Protein AF-Q2LPQ8-F1 (afdb_monomer)

Solvent-accessible surface area (backbone atoms only — not comparable to full-atom values): 25093 Å² total; per-residue (Å²): 142,82,86,85,81,84,82,82,84,78,82,77,80,78,80,70,80,77,81,79,74,83,48,46,54,44,97,86,50,49,35,49,10,13,68,17,49,11,16,47,58,51,77,59,78,83,48,71,56,47,61,35,62,20,65,51,55,48,52,57,55,89,37,8,59,47,44,54,40,63,40,76,60,23,21,35,37,39,29,45,38,20,22,62,32,55,36,91,51,67,47,59,32,60,44,40,18,28,25,40,41,28,28,49,17,16,57,59,16,46,34,39,20,60,34,30,39,31,40,45,31,32,21,36,32,41,32,22,34,32,30,51,16,43,72,67,49,80,34,34,15,33,33,39,41,49,93,84,89,56,74,27,32,25,28,33,45,32,23,25,27,28,18,27,2,19,33,24,7,42,30,34,38,40,38,33,34,24,26,17,42,31,24,21,29,28,28,36,4,16,20,66,41,54,20,89,89,38,68,34,16,17,15,23,37,41,32,7,61,60,59,79,97,35,85,82,56,60,12,11,26,38,38,24,38,32,32,26,36,33,33,22,14,35,28,31,39,44,24,44,37,47,37,27,39,36,34,42,34,24,28,30,32,29,23,29,40,68,31,28,32,31,33,56,37,70,53,79,34,87,65,18,41,35,40,43,32,14,24,24,40,44,65,26,70,39,12,83,75,52,47,42,47,33,41,59,49,72,75,34,86,96,53,81,23,45,40,33,21,65,43,62,46,33,24,92,68,11,76,50,85,93,46,65,59,66,48,25,34,36,79,92,40,52,86,36,58,45,96,59,80,72,95,66,69,69,65,94,81,55,54,17,71,53,25,44,52,49,32,66,34,91,60,27,30,13,31,13,42,27,48,45,55,72,27,48,80,45,77,37,61,48,73,66,60,50,49,51,44,51,17,61,73,71,49,47,40,96,40,84,45,30,67,35,45,48,58,65,72,80,68,41,84,77,90,44,47,32,61,67,44,69,61,43,78,49,59,43,82,53,26,35,65,30,30,53,75,70,74,47,60,48,78,43,52,66,55,34,42,33,46,88,81,72,77,62,49,31,43,37,53,31,48,77,68,45,52,74,92,70,91,75,88,75,78,76,81,74,90,63,93,76,74,89,63,98,57,82,80,79,81,79,90,75,81,79,78,77,134

Sequence (499 aa):
MKKIVKWMLMICLVLLPMESFAVVAFPGAEGYGANTIGGRGSSAGPYSFSVYEVTNLNDSGAGSLRAAVQASGPRFVIFKTGGTITLSSTLNVSNPYITIAGQTAPGGGITIKGADFNIATHDVVVRYLTFRRGPGGENHAVSVSKHNSNDVYNIVVDHCSISWGTDECLGQQYRVYNMTASWNMIYEGLNCSTHSKGCHSKGGMFAGRYMNNDATAGGAYNITLHHNLLAHNGDRNPLFDLAGAGQSVNNVTYNAKSRTHSIYDRGEYTRAAYNIIKNYSKAGPHSATKPYTVQVWKYTPNSISFGMYVEGNIDSYRTSDSLAQNLCVESGSRGYLAGSRYSQPSIKETSAAQAYADVIADGGAGNSRMLNADGTWTNRRDAHDARVINDVKNGKASYGDGLINDPSNVGGWLSISAGTGYKDSDRDGMPDAWETAKGLNPNNAADARLDSNGNGYSNLEEFLNGSGSAASSTTYSTTSSQTTSSVPPSSPSGLKVSP

Mean predicted aligned error: 8.09 Å

InterPro domains:
  IPR011050 Pectin lyase fold/virulence factor [SSF51126] (23-367)
  IPR012334 Pectin lyase fold [G3DSA:2.160.20.10] (18-364)
  IPR052063 Polysaccharide Lyase 1 [PTHR42970] (21-467)

Organism: Syntrophus aciditrophicus (strain SB) (NCBI:txid56780)

pLDDT: mean 87.18, std 19.9, range [24.56, 98.94]

Foldseek 3Di:
DDDDDDDDDDDDPPPDPDPLDQQFCAVQQFFLLRSQQALQQDRFDLGDGEEQEQEDQEQDDHSHPLVQLPDEDRYEYAYQWEFEREHPEERENQHANHADQQLQFFFLTYEYEQAEHEYAAESYHYELYEFAHWADEQHESYEYDDPDQDEYESEEAFQAEFEHHQAESYEYEAHYASYEYEQAEFEQHAAQARYPVGGHFARYEHAHDDPDPDVPSQTYERYEYALYEYELGADPLPEDHTLAEYEYALYEYEAYQAAHYEYEDALRHQHHEYEYEQAEYYHALRNPVFHANYEYDYPDPPHQRAAYEFYQYDGPQRPDNVDDRCSSYDPVRCVRYDPDHDDTIDHPDDHSVVSLDQSLDQVTGHSQWHADLQLDIDGSDDPVSVQRSVCRVVRYAPADRRHHNTCVSVPHDDGTGTHGRADQPCSLQHHCNNCVVQVHHSNDSSQQSDPPQPSRHGPNSCSSNSHRDDDDCPPPPPPDPDDPDPDRDDDDPDDPDDD

Radius of gyration: 24.02 Å; Cα contacts (8 Å, |Δi|>4): 1423; chains: 1; bounding box: 65×49×97 Å

Nearest PDB structures (foldseek):
  9buj-assembly1_A  TM=7.824E-01  e=8.006E-23  Pseudoalteromonas fuliginea
  1pxz-assembly2_B  TM=7.220E-01  e=1.347E-08  Juniperus ashei
  1idk-assembly1_A  TM=5.702E-01  e=4.213E-06  Aspergillus niger
  1idj-assembly2_B  TM=6.012E-01  e=4.500E-05  Aspergillus niger
  3zsc-assembly1_A  TM=4.744E-01  e=1.881E-06  Thermotoga maritima

Secondary structure (DSSP, 8-state):
--------------------PPPPSSTT--STTTT--GGG-SSSSSP--EEEEE----SSSTTSHHHHHH--SSEEEEES--EEEE-SS-EEE-SSSEEEEGGG--TT-EEEESS-EEE-SSSEEEES-EEE--SSSS--SEEE--SSS--EEEEEEES-EEE--SSEEEEE-SSEEEEEEES-EEE---SSSS-TTS---EEEEEEE---TT-TTS--SEEEEEES-EEES-SB-TTEEEESS-EEEES-EEES-SS-SEEEEE-S--SSEEEEEES-EEE--TT-TT---SEEEEESSTT---EEEEEES-BSSSS-STTS-GGGGB-GGGGGGB-SS-----------HHHHHHHHTSTTSSSS-EEE-TTS-EEE---HHHHHHHHHHHHT--SSTTS--SSGGGGT-S-------PPP-SS-SSS-HHHHHHHT--TT-TTGGG--TTSSS--HHHHHHHT---S----------------SPPPPPTT-----

Structure (mmCIF, N/CA/C/O backbone):
data_AF-Q2LPQ8-F1
#
_entry.id   AF-Q2LPQ8-F1
#
loop_
_atom_site.group_PDB
_atom_site.id
_atom_site.type_symbol
_atom_site.label_atom_id
_atom_site.label_alt_id
_atom_site.label_comp_id
_atom_site.label_asym_id
_atom_site.label_entity_id
_atom_site.label_seq_id
_atom_site.pdbx_PDB_ins_code
_atom_site.Cartn_x
_atom_site.Cartn_y
_atom_site.Cartn_z
_atom_site.occupancy
_atom_site.B_iso_or_equiv
_atom_site.auth_seq_id
_atom_site.auth_comp_id
_atom_site.auth_asym_id
_atom_site.auth_atom_id
_atom_site.pdbx_PDB_model_num
ATOM 1 N N . MET A 1 1 ? 42.672 -23.648 70.735 1.00 41.72 1 MET A N 1
ATOM 2 C CA . MET A 1 1 ? 42.575 -22.577 69.717 1.00 41.72 1 MET A CA 1
ATOM 3 C C . MET A 1 1 ? 42.332 -23.192 68.340 1.00 41.72 1 MET A C 1
ATOM 5 O O . MET A 1 1 ? 43.280 -23.658 67.729 1.00 41.72 1 MET A O 1
ATOM 9 N N . LYS A 1 2 ? 41.087 -23.234 67.853 1.00 36.78 2 LYS A N 1
ATOM 10 C CA . LYS A 1 2 ? 40.774 -23.463 66.431 1.00 36.78 2 LYS A CA 1
ATOM 11 C C . LYS A 1 2 ? 39.622 -22.525 66.066 1.00 36.78 2 LYS A C 1
ATOM 13 O O . LYS A 1 2 ? 38.524 -22.671 66.590 1.00 36.78 2 LYS A O 1
ATOM 18 N N . LYS A 1 3 ? 39.929 -21.491 65.276 1.00 40.47 3 LYS A N 1
ATOM 19 C CA . LYS A 1 3 ? 38.979 -20.474 64.808 1.00 40.47 3 LYS A CA 1
ATOM 20 C C . LYS A 1 3 ? 38.171 -21.054 63.644 1.00 40.47 3 LYS A C 1
ATOM 22 O O . LYS A 1 3 ? 38.757 -21.531 62.679 1.00 40.47 3 LYS A O 1
ATOM 27 N N . ILE A 1 4 ? 36.846 -20.996 63.744 1.00 41.56 4 ILE A N 1
ATOM 28 C CA . ILE A 1 4 ? 35.914 -21.263 62.644 1.00 41.56 4 ILE A CA 1
ATOM 29 C C . ILE A 1 4 ? 35.765 -19.954 61.861 1.00 41.56 4 ILE A C 1
ATOM 31 O O . ILE A 1 4 ? 35.311 -18.956 62.416 1.00 41.56 4 ILE A O 1
ATOM 35 N N . VAL A 1 5 ? 36.165 -19.948 60.590 1.00 43.12 5 VAL A N 1
ATOM 36 C CA . VAL A 1 5 ? 35.921 -18.837 59.659 1.00 43.12 5 VAL A CA 1
ATOM 37 C C . VAL A 1 5 ? 34.658 -19.173 58.866 1.00 43.12 5 VAL A C 1
ATOM 39 O O . VAL A 1 5 ? 34.666 -20.087 58.045 1.00 43.12 5 VAL A O 1
ATOM 42 N N . LYS A 1 6 ? 33.561 -18.456 59.137 1.00 42.47 6 LYS A N 1
ATOM 43 C CA . LYS A 1 6 ? 32.352 -18.459 58.299 1.00 42.47 6 LYS A CA 1
ATOM 44 C C . LYS A 1 6 ? 32.646 -17.659 57.029 1.00 42.47 6 LYS A C 1
ATOM 46 O O . LYS A 1 6 ? 32.884 -16.458 57.110 1.00 42.47 6 LYS A O 1
ATOM 51 N N . TRP A 1 7 ? 32.608 -18.316 55.876 1.00 41.59 7 TRP A N 1
ATOM 52 C CA . TRP A 1 7 ? 32.589 -17.644 54.580 1.00 41.59 7 TRP A CA 1
ATOM 53 C C . TRP A 1 7 ? 31.154 -17.216 54.266 1.00 41.59 7 TRP A C 1
ATOM 55 O O . TRP A 1 7 ? 30.262 -18.051 54.134 1.00 41.59 7 TRP A O 1
ATOM 65 N N . MET A 1 8 ? 30.933 -15.905 54.198 1.00 41.38 8 MET A N 1
ATOM 66 C CA . MET A 1 8 ? 29.693 -15.298 53.719 1.00 41.38 8 MET A CA 1
ATOM 67 C C . MET A 1 8 ? 29.814 -15.186 52.196 1.00 41.38 8 MET A C 1
ATOM 69 O O . MET A 1 8 ? 30.624 -14.406 51.698 1.00 41.38 8 MET A O 1
ATOM 73 N N . LEU A 1 9 ? 29.073 -16.014 51.456 1.00 42.06 9 LEU A N 1
ATOM 74 C CA . LEU A 1 9 ? 29.021 -15.939 49.997 1.00 42.06 9 LEU A CA 1
ATOM 75 C C . LEU A 1 9 ? 28.140 -14.740 49.613 1.00 42.06 9 LEU A C 1
ATOM 77 O O . LEU A 1 9 ? 26.922 -14.774 49.780 1.00 42.06 9 LEU A O 1
ATOM 81 N N . MET A 1 10 ? 28.762 -13.659 49.152 1.00 43.97 10 MET A N 1
ATOM 82 C CA . MET A 1 10 ? 28.074 -12.490 48.611 1.00 43.97 10 MET A CA 1
ATOM 83 C C . MET A 1 10 ? 27.705 -12.807 47.155 1.00 43.97 10 MET A C 1
ATOM 85 O O . MET A 1 10 ? 28.570 -12.842 46.283 1.00 43.97 10 MET A O 1
ATOM 89 N N . ILE A 1 11 ? 26.433 -13.119 46.897 1.00 47.16 11 ILE A N 1
ATOM 90 C CA . ILE A 1 11 ? 25.913 -13.305 45.536 1.00 47.16 11 ILE A CA 1
ATOM 91 C C . ILE A 1 11 ? 25.761 -11.910 44.918 1.00 47.16 11 ILE A C 1
ATOM 93 O O . ILE A 1 11 ? 24.787 -11.208 45.181 1.00 47.16 11 ILE A O 1
ATOM 97 N N . CYS A 1 12 ? 26.744 -11.486 44.122 1.00 42.97 12 CYS A N 1
ATOM 98 C CA . CYS A 1 12 ? 26.575 -10.363 43.204 1.00 42.97 12 CYS A CA 1
ATOM 99 C C . CYS A 1 12 ? 25.629 -10.803 42.083 1.00 42.97 12 CYS A C 1
ATOM 101 O O . CYS A 1 12 ? 26.016 -11.584 41.213 1.00 42.97 12 CYS A O 1
ATOM 103 N N . LEU A 1 13 ? 24.390 -10.310 42.108 1.00 44.97 13 LEU A N 1
ATOM 104 C CA . LEU A 1 13 ? 23.473 -10.409 40.977 1.00 44.97 13 LEU A CA 1
ATOM 105 C C . LEU A 1 13 ? 24.054 -9.559 39.835 1.00 44.97 13 LEU A C 1
ATOM 107 O O . LEU A 1 13 ? 23.999 -8.330 39.872 1.00 44.97 13 LEU A O 1
ATOM 111 N N . VAL A 1 14 ? 24.665 -10.202 38.842 1.00 46.97 14 VAL A N 1
ATOM 112 C CA . VAL A 1 14 ? 25.054 -9.532 37.599 1.00 46.97 14 VAL A CA 1
ATOM 113 C C . VAL A 1 14 ? 23.768 -9.304 36.808 1.00 46.97 14 VAL A C 1
ATOM 115 O O . VAL A 1 14 ? 23.252 -10.220 36.173 1.00 46.97 14 VAL A O 1
ATOM 118 N N . LEU A 1 15 ? 23.218 -8.091 36.893 1.00 45.59 15 LEU A N 1
ATOM 119 C CA . LEU A 1 15 ? 22.187 -7.613 35.973 1.00 45.59 15 LEU A CA 1
ATOM 120 C C . LEU A 1 15 ? 22.833 -7.485 34.591 1.00 45.59 15 LEU A C 1
ATOM 122 O O . LEU A 1 15 ? 23.459 -6.475 34.276 1.00 45.59 15 LEU A O 1
ATOM 126 N N . LEU A 1 16 ? 22.734 -8.543 33.787 1.00 43.00 16 LEU A N 1
ATOM 127 C CA . LEU A 1 16 ? 23.007 -8.440 32.361 1.00 43.00 16 LEU A CA 1
ATOM 128 C C . LEU A 1 16 ? 21.969 -7.476 31.766 1.00 43.00 16 LEU A C 1
ATOM 130 O O . LEU A 1 16 ? 20.780 -7.634 32.061 1.00 43.00 16 LEU A O 1
ATOM 134 N N . PRO A 1 17 ? 22.373 -6.475 30.965 1.00 43.06 17 PRO A N 1
ATOM 135 C CA . PRO A 1 17 ? 21.409 -5.663 30.242 1.00 43.06 17 PRO A CA 1
ATOM 136 C C . PRO A 1 17 ? 20.600 -6.598 29.337 1.00 43.06 17 PRO A C 1
ATOM 138 O O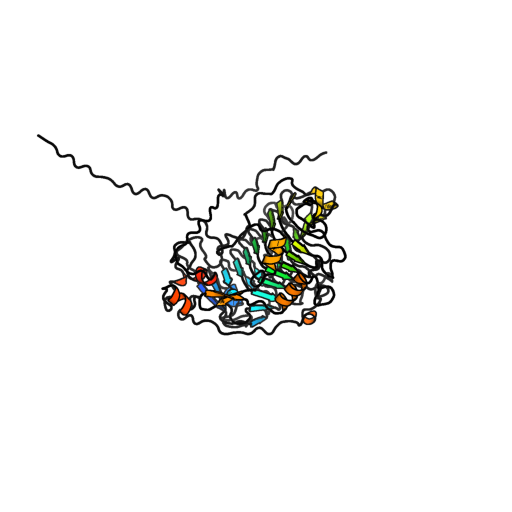 . PRO A 1 17 ? 21.164 -7.270 28.475 1.00 43.06 17 PRO A O 1
ATOM 141 N N . MET A 1 18 ? 19.285 -6.685 29.557 1.00 48.09 18 MET A N 1
ATOM 142 C CA . MET A 1 18 ? 18.396 -7.267 28.555 1.00 48.09 18 MET A CA 1
ATOM 143 C C . MET A 1 18 ? 18.465 -6.347 27.341 1.00 48.09 18 MET A C 1
ATOM 145 O O . MET A 1 18 ? 17.991 -5.212 27.395 1.00 48.09 18 MET A O 1
ATOM 149 N N . GLU A 1 19 ? 19.088 -6.811 26.261 1.00 43.59 19 GLU A N 1
ATOM 150 C CA . GLU A 1 19 ? 18.940 -6.151 24.972 1.00 43.59 19 GLU A CA 1
ATOM 151 C C . GLU A 1 19 ? 17.471 -6.265 24.559 1.00 43.59 19 GLU A C 1
ATOM 153 O O . GLU A 1 19 ? 16.984 -7.329 24.176 1.00 43.59 19 GLU A O 1
ATOM 158 N N . SER A 1 20 ? 16.735 -5.164 24.705 1.00 47.06 20 SER A N 1
ATOM 159 C CA . SER A 1 20 ? 15.397 -5.027 24.146 1.00 47.06 20 SER A CA 1
ATOM 160 C C . SER A 1 20 ? 15.548 -4.908 22.634 1.00 47.06 20 SER A C 1
ATOM 162 O O . SER A 1 20 ? 15.852 -3.827 22.125 1.00 47.06 20 SER A O 1
ATOM 164 N N . PHE A 1 21 ? 15.359 -6.007 21.905 1.00 54.19 21 PHE A N 1
ATOM 165 C CA . PHE A 1 21 ? 15.246 -5.945 20.450 1.00 54.19 21 PHE A CA 1
ATOM 166 C C . PHE A 1 21 ? 14.060 -5.048 20.080 1.00 54.19 21 PHE A C 1
ATOM 168 O O . PHE A 1 21 ? 12.987 -5.143 20.673 1.00 54.19 21 PHE A O 1
ATOM 175 N N . ALA A 1 22 ? 14.264 -4.142 19.122 1.00 66.25 22 ALA A N 1
ATOM 176 C CA . ALA A 1 22 ? 13.196 -3.280 18.639 1.00 66.25 22 ALA A CA 1
ATOM 177 C C . ALA A 1 22 ? 12.112 -4.139 17.970 1.00 66.25 22 ALA A C 1
ATOM 179 O O . ALA A 1 22 ? 12.368 -4.823 16.979 1.00 66.25 22 ALA A O 1
ATOM 180 N N . VAL A 1 23 ? 10.908 -4.110 18.533 1.00 88.38 23 VAL A N 1
ATOM 181 C CA . VAL A 1 23 ? 9.746 -4.831 18.014 1.00 88.38 23 VAL A CA 1
ATOM 182 C C . VAL A 1 23 ? 9.213 -4.071 16.805 1.00 88.38 23 VAL A C 1
ATOM 184 O O . VAL A 1 23 ? 8.830 -2.905 16.922 1.00 88.38 23 VAL A O 1
ATOM 187 N N . VAL A 1 24 ? 9.175 -4.727 15.648 1.00 94.12 24 VAL A N 1
ATOM 188 C CA . VAL A 1 24 ? 8.625 -4.147 14.414 1.00 94.12 24 VAL A CA 1
ATOM 189 C C . VAL A 1 24 ? 7.109 -3.879 14.532 1.00 94.12 24 VAL A C 1
ATOM 191 O O . VAL A 1 24 ? 6.446 -4.298 15.484 1.00 94.12 24 VAL A O 1
ATOM 194 N N . ALA A 1 25 ? 6.544 -3.148 13.571 1.00 95.25 25 ALA A N 1
ATOM 195 C CA . ALA A 1 25 ? 5.157 -2.671 13.571 1.00 95.25 25 ALA A CA 1
ATOM 196 C C . ALA A 1 25 ? 4.128 -3.803 13.718 1.00 95.25 25 ALA A C 1
ATOM 198 O O . ALA A 1 25 ? 3.082 -3.643 14.339 1.00 95.25 25 ALA A O 1
ATOM 199 N N . PHE A 1 26 ? 4.433 -4.951 13.122 1.00 95.94 26 PHE A N 1
ATOM 200 C CA . PHE A 1 26 ? 3.715 -6.212 13.251 1.00 95.94 26 PHE A CA 1
ATOM 201 C C . PHE A 1 26 ? 4.645 -7.355 12.817 1.00 95.94 26 PHE A C 1
ATOM 203 O O . PHE A 1 26 ? 5.576 -7.106 12.042 1.00 95.94 26 PHE A O 1
ATOM 210 N N . PRO A 1 27 ? 4.408 -8.609 13.243 1.00 93.38 27 PRO A N 1
ATOM 211 C CA . PRO A 1 27 ? 5.179 -9.752 12.768 1.00 93.38 27 PRO A CA 1
ATOM 212 C C . PRO A 1 27 ? 5.213 -9.813 11.234 1.00 93.38 27 PRO A C 1
ATOM 214 O O . PRO A 1 27 ? 4.179 -9.927 10.578 1.00 93.38 27 PRO A O 1
ATOM 217 N N . GLY A 1 28 ? 6.416 -9.722 10.659 1.00 92.38 28 GLY A N 1
ATOM 218 C CA . GLY A 1 28 ? 6.623 -9.692 9.208 1.00 92.38 28 GLY A CA 1
ATOM 219 C C . GLY A 1 28 ? 6.617 -8.300 8.564 1.00 92.38 28 GLY A C 1
ATOM 220 O O . GLY A 1 28 ? 6.660 -8.226 7.341 1.00 92.38 28 GLY A O 1
ATOM 221 N N . ALA A 1 29 ? 6.575 -7.207 9.333 1.00 96.50 29 ALA A N 1
ATOM 222 C CA . ALA A 1 29 ? 6.834 -5.870 8.801 1.00 96.50 29 ALA A CA 1
ATOM 223 C C . ALA A 1 29 ? 8.311 -5.729 8.392 1.00 96.50 29 ALA A C 1
ATOM 225 O O . ALA A 1 29 ? 9.213 -6.069 9.158 1.00 96.50 29 ALA A O 1
ATOM 226 N N . GLU A 1 30 ? 8.560 -5.208 7.189 1.00 97.62 30 GLU A N 1
ATOM 227 C CA . GLU A 1 30 ? 9.900 -5.111 6.601 1.00 97.62 30 GLU A CA 1
ATOM 228 C C . GLU A 1 30 ? 10.165 -3.723 5.997 1.00 97.62 30 GLU A C 1
ATOM 230 O O . GLU A 1 30 ? 9.279 -2.871 5.867 1.00 97.62 30 GLU A O 1
ATOM 235 N N . GLY A 1 31 ? 11.421 -3.474 5.632 1.00 97.94 31 GLY A N 1
ATOM 236 C CA . GLY A 1 31 ? 11.833 -2.229 4.996 1.00 97.94 31 GLY A CA 1
ATOM 237 C C . GLY A 1 31 ? 11.978 -1.053 5.954 1.00 97.94 31 GLY A C 1
ATOM 238 O O . GLY A 1 31 ? 12.034 -1.187 7.173 1.00 97.94 31 GLY A O 1
ATOM 239 N N . TYR A 1 32 ? 12.072 0.138 5.378 1.00 98.19 32 TYR A N 1
ATOM 240 C CA . TYR A 1 32 ? 12.362 1.361 6.122 1.00 98.19 32 TYR A CA 1
ATOM 241 C C . TYR A 1 32 ? 11.263 1.777 7.112 1.00 98.19 32 TYR A C 1
ATOM 243 O O . TYR A 1 32 ? 11.572 2.427 8.106 1.00 98.19 32 TYR A O 1
ATOM 251 N N . GLY A 1 33 ? 10.006 1.398 6.868 1.00 98.00 33 GLY A N 1
ATOM 252 C CA . GLY A 1 33 ? 8.892 1.609 7.794 1.00 98.00 33 GLY A CA 1
ATOM 253 C C . GLY A 1 33 ? 8.709 0.494 8.831 1.00 98.00 33 GLY A C 1
ATOM 254 O O . GLY A 1 33 ? 7.803 0.603 9.653 1.00 98.00 33 GLY A O 1
ATOM 255 N N . ALA A 1 34 ? 9.530 -0.566 8.830 1.00 97.06 34 ALA A N 1
ATOM 256 C CA . ALA A 1 34 ? 9.319 -1.750 9.675 1.00 97.06 34 ALA A CA 1
ATOM 257 C C . ALA A 1 34 ? 9.199 -1.428 11.169 1.00 97.06 34 ALA A C 1
ATOM 259 O O . ALA A 1 34 ? 8.398 -2.043 11.858 1.00 97.06 34 ALA A O 1
ATOM 260 N N . ASN A 1 35 ? 9.948 -0.442 11.665 1.00 95.81 35 ASN A N 1
ATOM 261 C CA . ASN A 1 35 ? 9.976 -0.066 13.084 1.00 95.81 35 ASN A CA 1
ATOM 262 C C . ASN A 1 35 ? 8.888 0.948 13.476 1.00 95.81 35 ASN A C 1
ATOM 264 O O . ASN A 1 35 ? 8.982 1.577 14.527 1.00 95.81 35 ASN A O 1
ATOM 268 N N . THR A 1 36 ? 7.880 1.152 12.627 1.00 97.50 36 THR A N 1
ATOM 269 C CA . THR A 1 36 ? 6.763 2.053 12.924 1.00 97.50 36 THR A CA 1
ATOM 270 C C . THR A 1 36 ? 6.011 1.577 14.162 1.00 97.50 36 THR A C 1
ATOM 272 O O . THR A 1 36 ? 5.485 0.469 14.172 1.00 97.50 36 THR A O 1
ATOM 275 N N . ILE A 1 37 ? 5.914 2.421 15.191 1.00 95.62 37 ILE A N 1
ATOM 276 C CA . ILE A 1 37 ? 5.299 2.032 16.471 1.00 95.62 37 ILE A CA 1
ATOM 277 C C . ILE A 1 37 ? 3.771 1.908 16.347 1.00 95.62 37 ILE A C 1
ATOM 279 O O . ILE A 1 37 ? 3.149 1.070 17.000 1.00 95.62 37 ILE A O 1
ATOM 283 N N . GLY A 1 38 ? 3.151 2.741 15.506 1.00 97.75 38 GLY A N 1
ATOM 284 C CA . GLY A 1 38 ? 1.704 2.726 15.297 1.00 97.75 38 GLY A CA 1
ATOM 285 C C . GLY A 1 38 ? 0.917 2.950 16.593 1.00 97.75 38 GLY A C 1
ATOM 286 O O . GLY A 1 38 ? 1.321 3.711 17.474 1.00 97.75 38 GLY A O 1
ATOM 287 N N . GLY A 1 39 ? -0.220 2.266 16.715 1.00 97.50 39 GLY A N 1
ATOM 288 C CA . GLY A 1 39 ? -1.145 2.360 17.847 1.00 97.50 39 GLY A CA 1
ATOM 289 C C . GLY A 1 39 ? -0.578 1.916 19.197 1.00 97.50 39 GLY A C 1
ATOM 290 O O . GLY A 1 39 ? -1.145 2.288 20.221 1.00 97.50 39 GLY A O 1
ATOM 291 N N . ARG A 1 40 ? 0.545 1.181 19.216 1.00 94.94 40 ARG A N 1
ATOM 292 C CA . ARG A 1 40 ? 1.204 0.714 20.447 1.00 94.94 40 ARG A CA 1
ATOM 293 C C . ARG A 1 40 ? 1.683 1.879 21.319 1.00 94.94 40 ARG A C 1
ATOM 295 O O . ARG A 1 40 ? 1.629 1.804 22.543 1.00 94.94 40 ARG A O 1
ATOM 302 N N . GLY A 1 41 ? 2.131 2.967 20.689 1.00 92.44 41 GLY A N 1
ATOM 303 C CA . GLY A 1 41 ? 2.560 4.207 21.348 1.00 92.44 41 GLY A CA 1
ATOM 304 C C . GLY A 1 41 ? 3.919 4.176 22.056 1.00 92.44 41 GLY A C 1
ATOM 305 O O . GLY A 1 41 ? 4.462 5.238 22.348 1.00 92.44 41 GLY A O 1
ATOM 306 N N . SER A 1 42 ? 4.497 3.002 22.310 1.00 86.75 42 SER A N 1
ATOM 307 C CA . SER A 1 42 ? 5.847 2.837 22.860 1.00 86.75 42 SER A CA 1
ATOM 308 C C . SER A 1 42 ? 6.539 1.616 22.253 1.00 86.75 42 SER A C 1
ATOM 310 O O . SER A 1 42 ? 5.886 0.708 21.747 1.00 86.75 42 SER A O 1
ATOM 312 N N . SER A 1 43 ? 7.872 1.578 22.298 1.00 80.75 43 SER A N 1
ATOM 313 C CA . SER A 1 43 ? 8.665 0.432 21.824 1.00 80.75 43 SER A CA 1
ATOM 314 C C . SER A 1 43 ? 8.694 -0.747 22.804 1.00 80.75 43 SER A C 1
ATOM 316 O O . SER A 1 43 ? 9.070 -1.845 22.404 1.00 80.75 43 SER A O 1
ATOM 318 N N . ALA A 1 44 ? 8.316 -0.521 24.065 1.00 78.12 44 ALA A N 1
ATOM 319 C CA . ALA A 1 44 ? 8.263 -1.520 25.128 1.00 78.12 44 ALA A CA 1
ATOM 320 C C . ALA A 1 44 ? 7.148 -1.189 26.135 1.00 78.12 44 ALA A C 1
ATOM 322 O O . ALA A 1 44 ? 6.749 -0.026 26.273 1.00 78.12 44 ALA A O 1
ATOM 323 N N . GLY A 1 45 ? 6.645 -2.219 26.821 1.00 75.56 45 GLY A N 1
ATOM 324 C CA . GLY A 1 45 ? 5.567 -2.102 27.801 1.00 75.56 45 GLY A CA 1
ATOM 325 C C . GLY A 1 45 ? 5.972 -1.422 29.126 1.00 75.56 45 GLY A C 1
ATOM 326 O O . GLY A 1 45 ? 7.161 -1.232 29.391 1.00 75.56 45 GLY A O 1
ATOM 327 N N . PRO A 1 46 ? 4.991 -1.083 29.989 1.00 80.81 46 PRO A N 1
ATOM 328 C CA . PRO A 1 46 ? 3.554 -1.298 29.800 1.00 80.81 46 PRO A CA 1
ATOM 329 C C . PRO A 1 46 ? 2.957 -0.355 28.748 1.00 80.81 46 PRO A C 1
ATOM 331 O O . PRO A 1 46 ? 3.297 0.826 28.689 1.00 80.81 46 PRO A O 1
ATOM 334 N N . TYR A 1 47 ? 2.050 -0.880 27.924 1.00 91.56 47 TYR A N 1
ATOM 335 C CA . TYR A 1 47 ? 1.399 -0.099 26.876 1.00 91.56 47 TYR A CA 1
ATOM 336 C C . TYR A 1 47 ? 0.245 0.735 27.426 1.00 91.56 47 TYR A C 1
ATOM 338 O O . TYR A 1 47 ? -0.432 0.345 28.377 1.00 91.56 47 TYR A O 1
ATOM 346 N N . SER A 1 48 ? 0.001 1.888 26.803 1.00 92.06 48 SER A N 1
ATOM 347 C CA . SER A 1 48 ? -1.095 2.791 27.158 1.00 92.06 48 SER A CA 1
ATOM 348 C C . SER A 1 48 ? -1.750 3.323 25.887 1.00 92.06 48 SER A C 1
ATOM 350 O O . SER A 1 48 ? -1.478 4.436 25.436 1.00 92.06 48 SER A O 1
ATOM 352 N N . PHE A 1 49 ? -2.579 2.478 25.276 1.00 97.00 49 PHE A N 1
ATOM 353 C CA . PHE A 1 49 ? -3.355 2.810 24.086 1.00 97.00 49 PHE A CA 1
ATOM 354 C C . PHE A 1 49 ? -4.856 2.696 24.335 1.00 97.00 49 PHE A C 1
ATOM 356 O O . PHE A 1 49 ? -5.320 1.979 25.227 1.00 97.00 49 PHE A O 1
ATOM 363 N N . SER A 1 50 ? -5.609 3.413 23.505 1.00 97.81 50 SER A N 1
ATOM 364 C CA . SER A 1 50 ? -7.067 3.326 23.415 1.00 97.81 50 SER A CA 1
ATOM 365 C C . SER A 1 50 ? -7.501 2.496 22.210 1.00 97.81 50 SER A C 1
ATOM 367 O O . SER A 1 50 ? -6.791 2.426 21.205 1.00 97.81 50 SER A O 1
ATOM 369 N N . VAL A 1 51 ? -8.703 1.932 22.278 1.00 98.44 51 VAL A N 1
ATOM 370 C CA . VAL A 1 51 ? -9.330 1.227 21.158 1.00 98.44 51 VAL A CA 1
ATOM 371 C C . VAL A 1 51 ? -10.529 2.030 20.680 1.00 98.44 51 VAL A C 1
ATOM 373 O O . VAL A 1 51 ? -11.395 2.411 21.464 1.00 98.44 51 VAL A O 1
ATOM 376 N N . TYR A 1 52 ? -10.545 2.335 19.386 1.00 98.50 52 TYR A N 1
ATOM 377 C CA . TYR A 1 52 ? -11.619 3.065 18.730 1.00 98.50 52 TYR A CA 1
ATOM 378 C C . TYR A 1 52 ? -12.364 2.132 17.784 1.00 98.50 52 TYR A C 1
ATOM 380 O O . TYR A 1 52 ? -11.863 1.759 16.722 1.00 98.50 52 TYR A O 1
ATOM 388 N N . GLU A 1 53 ? -13.589 1.789 18.169 1.00 98.44 53 GLU A N 1
ATOM 389 C CA . GLU A 1 53 ? -14.498 0.995 17.353 1.00 98.44 53 GLU A CA 1
ATOM 390 C C . GLU A 1 53 ? -15.224 1.868 16.325 1.00 98.44 53 GLU A C 1
ATOM 392 O O . GLU A 1 53 ? -16.037 2.736 16.666 1.00 98.44 53 GLU A O 1
ATOM 397 N N . VAL A 1 54 ? -14.989 1.593 15.044 1.00 98.69 54 VAL A N 1
ATOM 398 C CA . VAL A 1 54 ? -15.820 2.106 13.955 1.00 98.69 54 VAL A CA 1
ATOM 399 C C . VAL A 1 54 ? -17.081 1.249 13.873 1.00 98.69 54 VAL A C 1
ATOM 401 O O . VAL A 1 54 ? -17.038 0.075 13.502 1.00 98.69 54 VAL A O 1
ATOM 404 N N . THR A 1 55 ? -18.212 1.839 14.246 1.00 97.81 55 THR A N 1
ATOM 405 C CA . THR A 1 55 ? -19.513 1.164 14.396 1.00 97.81 55 THR A CA 1
ATOM 406 C C . THR A 1 55 ? -20.534 1.596 13.350 1.00 97.81 55 THR A C 1
ATOM 408 O O . THR A 1 55 ? -21.585 0.974 13.219 1.00 97.81 55 THR A O 1
ATOM 411 N N . ASN A 1 56 ? -20.239 2.644 12.580 1.00 98.19 56 ASN A N 1
ATOM 412 C CA . ASN A 1 56 ? -21.091 3.109 11.494 1.00 98.19 56 ASN A CA 1
ATOM 413 C C . ASN A 1 56 ? -20.269 3.592 10.293 1.00 98.19 56 ASN A C 1
ATOM 415 O O . ASN A 1 56 ? -19.060 3.796 10.376 1.00 98.19 56 ASN A O 1
ATOM 419 N N . LEU A 1 57 ? -20.958 3.757 9.163 1.00 98.62 57 LEU A N 1
ATOM 420 C CA . LEU A 1 57 ? -20.366 4.132 7.876 1.00 98.62 57 LEU A CA 1
ATOM 421 C C . LEU A 1 57 ? -20.502 5.630 7.565 1.00 98.62 57 LEU A C 1
ATOM 423 O O . LEU A 1 57 ? -20.220 6.054 6.442 1.00 98.62 57 LEU A O 1
ATOM 427 N N . ASN A 1 58 ? -20.959 6.429 8.533 1.00 98.62 58 ASN A N 1
ATOM 428 C CA . ASN A 1 58 ? -21.067 7.870 8.357 1.00 98.62 58 ASN A CA 1
ATOM 429 C C . ASN A 1 58 ? -19.664 8.473 8.223 1.00 98.62 58 ASN A C 1
ATOM 431 O O . ASN A 1 58 ? -18.710 8.011 8.849 1.00 98.62 58 ASN A O 1
ATOM 435 N N . ASP A 1 59 ? -19.542 9.544 7.441 1.00 98.50 59 ASP A N 1
ATOM 436 C CA . ASP A 1 59 ? -18.267 10.248 7.279 1.00 98.50 59 ASP A CA 1
ATOM 437 C C . ASP A 1 59 ? -17.764 10.882 8.583 1.00 98.50 59 ASP A C 1
ATOM 439 O O . ASP A 1 59 ? -16.564 11.056 8.762 1.00 98.50 59 ASP A O 1
ATOM 443 N N . SER A 1 60 ? -18.661 11.266 9.492 1.00 98.31 60 SER A N 1
ATOM 444 C CA . SER A 1 60 ? -18.314 11.945 10.741 1.00 98.31 60 SER A CA 1
ATOM 445 C C . SER A 1 60 ? -19.285 11.601 11.874 1.00 98.31 60 SER A C 1
ATOM 447 O O . SER A 1 60 ? -20.293 10.922 11.670 1.00 98.31 60 SER A O 1
ATOM 449 N N . GLY A 1 61 ? -18.961 12.063 13.085 1.00 98.00 61 GLY A N 1
ATOM 450 C CA . GLY A 1 61 ? -19.725 11.790 14.303 1.00 98.00 61 GLY A CA 1
ATOM 451 C C . GLY A 1 61 ? -19.197 10.591 15.093 1.00 98.00 61 GLY A C 1
ATOM 452 O O . GLY A 1 61 ? -18.258 9.907 14.680 1.00 98.00 61 GLY A O 1
ATOM 453 N N . ALA A 1 62 ? -19.781 10.356 16.267 1.00 98.06 62 ALA A N 1
ATOM 454 C CA . ALA A 1 62 ? -19.382 9.256 17.142 1.00 98.06 62 ALA A CA 1
ATOM 455 C C . ALA A 1 62 ? -19.467 7.901 16.413 1.00 98.06 62 ALA A C 1
ATOM 457 O O . ALA A 1 62 ? -20.411 7.643 15.667 1.00 98.06 62 ALA A O 1
ATOM 458 N N . GLY A 1 63 ? -18.460 7.046 16.609 1.00 97.88 63 GLY A N 1
ATOM 459 C CA . GLY A 1 63 ? -18.378 5.729 15.967 1.00 97.88 63 GLY A CA 1
ATOM 460 C C . GLY A 1 63 ? -17.991 5.735 14.481 1.00 97.88 63 GLY A C 1
ATOM 461 O O . GLY A 1 63 ? -17.980 4.668 13.871 1.00 97.88 63 GLY A O 1
ATOM 462 N N . SER A 1 64 ? -17.675 6.895 13.893 1.00 98.81 64 SER A N 1
ATOM 463 C CA . SER A 1 64 ? -17.154 6.994 12.521 1.00 98.81 64 SER A CA 1
ATOM 464 C C . SER A 1 64 ? -15.635 6.798 12.462 1.00 98.81 64 SER A C 1
ATOM 466 O O . SER A 1 64 ? -14.912 7.085 13.422 1.00 98.81 64 SER A O 1
ATOM 468 N N . LEU A 1 65 ? -15.128 6.405 11.289 1.00 98.81 65 LEU A N 1
ATOM 469 C CA . LEU A 1 65 ? -13.685 6.356 11.026 1.00 98.81 65 LEU A CA 1
ATOM 470 C C . LEU A 1 65 ? -13.022 7.729 11.217 1.00 98.81 65 LEU A C 1
ATOM 472 O O . LEU A 1 65 ? -11.921 7.811 11.758 1.00 98.81 65 LEU A O 1
ATOM 476 N N . ARG A 1 66 ? -13.687 8.818 10.816 1.00 98.69 66 ARG A N 1
ATOM 477 C CA . ARG A 1 66 ? -13.137 10.171 10.966 1.00 98.69 66 ARG A CA 1
ATOM 478 C C . ARG A 1 66 ? -12.933 10.552 12.423 1.00 98.69 66 ARG A C 1
ATOM 480 O O . ARG A 1 66 ? -11.876 11.084 12.746 1.00 98.69 66 ARG A O 1
ATOM 487 N N . ALA A 1 67 ? -13.886 10.232 13.299 1.00 98.56 67 ALA A N 1
ATOM 488 C CA . ALA A 1 67 ? -13.726 10.468 14.731 1.00 98.56 67 ALA A CA 1
ATOM 489 C C . ALA A 1 67 ? -12.527 9.692 15.306 1.00 98.56 67 ALA A C 1
ATOM 491 O O . ALA A 1 67 ? -11.733 10.263 16.049 1.00 98.56 67 ALA A O 1
ATOM 492 N N . ALA A 1 68 ? -12.345 8.428 14.909 1.00 98.38 68 ALA A N 1
ATOM 493 C CA . ALA A 1 68 ? -11.218 7.604 15.352 1.00 98.38 68 ALA A CA 1
ATOM 494 C C . ALA A 1 68 ? -9.857 8.134 14.854 1.00 98.38 68 ALA A C 1
ATOM 496 O O . ALA A 1 68 ? -8.885 8.221 15.606 1.00 98.38 68 ALA A O 1
ATOM 497 N N . VAL A 1 69 ? -9.787 8.544 13.586 1.00 97.94 69 VAL A N 1
ATOM 498 C CA . VAL A 1 69 ? -8.574 9.103 12.972 1.00 97.94 69 VAL A CA 1
ATOM 499 C C . VAL A 1 69 ? -8.194 10.456 13.584 1.00 97.94 69 VAL A C 1
ATOM 501 O O . VAL A 1 69 ? -7.007 10.723 13.778 1.00 97.94 69 VAL A O 1
ATOM 504 N N . GLN A 1 70 ? -9.179 11.291 13.918 1.00 96.25 70 GLN A N 1
ATOM 505 C CA . GLN A 1 70 ? -8.973 12.621 14.500 1.00 96.25 70 GLN A CA 1
ATOM 506 C C . GLN A 1 70 ? -8.768 12.612 16.018 1.00 96.25 70 GLN A C 1
ATOM 508 O O . GLN A 1 70 ? -8.375 13.637 16.571 1.00 96.25 70 GLN A O 1
ATOM 513 N N . ALA A 1 71 ? -8.994 11.488 16.698 1.00 97.50 71 ALA A N 1
ATOM 514 C CA . ALA A 1 71 ? -8.668 11.356 18.110 1.00 97.50 71 ALA A CA 1
ATOM 515 C C . ALA A 1 71 ? -7.158 11.518 18.366 1.00 97.50 71 ALA A C 1
ATOM 517 O O . ALA A 1 71 ? -6.337 11.327 17.468 1.00 97.50 71 ALA A O 1
ATOM 518 N N . SER A 1 72 ? -6.798 11.876 19.597 1.00 96.69 72 SER A N 1
ATOM 519 C CA . SER A 1 72 ? -5.407 12.043 20.031 1.00 96.69 72 SER A CA 1
ATOM 520 C C . SER A 1 72 ? -4.937 10.861 20.878 1.00 96.69 72 SER A C 1
ATOM 522 O O . SER A 1 72 ? -5.748 10.153 21.473 1.00 96.69 72 SER A O 1
ATOM 524 N N . GLY A 1 73 ? -3.616 10.698 20.972 1.00 97.06 73 GLY A N 1
ATOM 525 C CA . GLY A 1 73 ? -2.966 9.645 21.755 1.00 97.06 73 GLY A CA 1
ATOM 526 C C . GLY A 1 73 ? -2.830 8.307 21.011 1.00 97.06 73 GLY A C 1
ATOM 527 O O . GLY A 1 73 ? -3.446 8.132 19.951 1.00 97.06 73 GLY A O 1
ATOM 528 N N . PRO A 1 74 ? -2.018 7.374 21.554 1.00 98.38 74 PRO A N 1
ATOM 529 C CA . PRO A 1 74 ? -1.844 6.040 20.993 1.00 98.38 74 PRO A CA 1
ATOM 530 C C . PRO A 1 74 ? -3.168 5.295 20.871 1.00 98.38 74 PRO A C 1
ATOM 532 O O . PRO A 1 74 ? -3.924 5.189 21.845 1.00 98.38 74 PRO A O 1
ATOM 535 N N . ARG A 1 75 ? -3.476 4.807 19.668 1.00 98.44 75 ARG A N 1
ATOM 536 C CA . ARG A 1 75 ? -4.766 4.169 19.412 1.00 98.44 75 ARG A CA 1
ATOM 537 C C . ARG A 1 75 ? -4.756 3.110 18.324 1.00 98.44 75 ARG A C 1
ATOM 539 O O . ARG A 1 75 ? -4.154 3.275 17.263 1.00 98.44 75 ARG A O 1
ATOM 546 N N . PHE A 1 76 ? -5.534 2.064 18.564 1.00 98.88 76 PHE A N 1
ATOM 547 C CA . PHE A 1 76 ? -5.940 1.107 17.546 1.00 98.88 76 PHE A CA 1
ATOM 548 C C . PHE A 1 76 ? -7.343 1.456 17.061 1.00 98.88 76 PHE A C 1
ATOM 550 O O . PHE A 1 76 ? -8.249 1.691 17.858 1.00 98.88 76 PHE A O 1
ATOM 557 N N . VAL A 1 77 ? -7.521 1.498 15.745 1.00 98.94 77 VAL A N 1
ATOM 558 C CA . VAL A 1 77 ? -8.824 1.654 15.102 1.00 98.94 77 VAL A CA 1
ATOM 559 C C . VAL A 1 77 ? -9.236 0.304 14.538 1.00 98.94 77 VAL A C 1
ATOM 561 O O . VAL A 1 77 ? -8.561 -0.233 13.655 1.00 98.94 77 VAL A O 1
ATOM 564 N N . ILE A 1 78 ? -10.345 -0.223 15.048 1.00 98.75 78 ILE A N 1
ATOM 565 C CA . ILE A 1 78 ? -10.941 -1.495 14.633 1.00 98.75 78 ILE A CA 1
ATOM 566 C C . ILE A 1 78 ? -12.349 -1.265 14.083 1.00 98.75 78 ILE A C 1
ATOM 568 O O . ILE A 1 78 ? -12.947 -0.208 14.288 1.00 98.75 78 ILE A O 1
ATOM 572 N N . PHE A 1 79 ? -12.901 -2.251 13.386 1.00 98.69 79 PHE A N 1
ATOM 573 C CA . PHE A 1 79 ? -14.171 -2.115 12.681 1.00 98.69 79 PHE A CA 1
ATOM 574 C C . PHE A 1 79 ? -15.177 -3.165 13.150 1.00 98.69 79 PHE A C 1
ATOM 576 O O . PHE A 1 79 ? -14.937 -4.363 13.047 1.00 98.69 79 PHE A O 1
ATOM 583 N N . LYS A 1 80 ? -16.347 -2.713 13.611 1.00 97.94 80 LYS A N 1
ATOM 584 C CA . LYS A 1 80 ? -17.474 -3.576 14.016 1.00 97.94 80 LYS A CA 1
ATOM 585 C C . LYS A 1 80 ? -18.526 -3.732 12.916 1.00 97.94 80 LYS A C 1
ATOM 587 O O . LYS A 1 80 ? -19.519 -4.429 13.102 1.00 97.94 80 LYS A O 1
ATOM 592 N N . THR A 1 81 ? -18.308 -3.087 11.774 1.00 97.75 81 THR A N 1
ATOM 593 C CA . THR A 1 81 ? -19.160 -3.146 10.585 1.00 97.75 81 THR A CA 1
ATOM 594 C C . THR A 1 81 ? -18.301 -3.096 9.323 1.00 97.75 81 THR A C 1
ATOM 596 O O . THR A 1 81 ? -17.225 -2.498 9.331 1.00 97.75 81 THR A O 1
ATOM 599 N N . GLY A 1 82 ? -18.758 -3.744 8.256 1.00 98.38 82 GLY A N 1
ATOM 600 C CA . GLY A 1 82 ? -18.241 -3.586 6.900 1.00 98.38 82 GLY A CA 1
ATOM 601 C C . GLY A 1 82 ? -19.101 -2.615 6.090 1.00 98.38 82 GLY A C 1
ATOM 602 O O . GLY A 1 82 ? -20.217 -2.268 6.475 1.00 98.38 82 GLY A O 1
ATOM 603 N N . GLY A 1 83 ? -18.604 -2.170 4.941 1.00 98.50 83 GLY A N 1
ATOM 604 C CA . GLY A 1 83 ? -19.372 -1.323 4.038 1.00 98.50 83 GLY A CA 1
ATOM 605 C C . GLY A 1 83 ? -18.542 -0.278 3.310 1.00 98.50 83 GLY A C 1
ATOM 606 O O . GLY A 1 83 ? -17.317 -0.351 3.229 1.00 98.50 83 GLY A O 1
ATOM 607 N N . THR A 1 84 ? -19.232 0.717 2.754 1.00 98.75 84 THR A N 1
ATOM 608 C CA . THR A 1 84 ? -18.605 1.862 2.088 1.00 98.75 84 THR A CA 1
ATOM 609 C C . THR A 1 84 ? -18.765 3.129 2.918 1.00 98.75 84 THR A C 1
ATOM 611 O O . THR A 1 84 ? -19.887 3.564 3.164 1.00 98.75 84 THR A O 1
ATOM 614 N N . ILE A 1 85 ? -17.645 3.756 3.272 1.00 98.88 85 ILE A N 1
ATOM 615 C CA . ILE A 1 85 ? -17.592 5.096 3.858 1.00 98.88 85 ILE A CA 1
ATOM 616 C C . ILE A 1 85 ? -17.392 6.092 2.712 1.00 98.88 85 ILE A C 1
ATOM 618 O O . ILE A 1 85 ? -16.391 6.044 1.993 1.00 98.88 85 ILE A O 1
ATOM 622 N N . THR A 1 86 ? -18.362 6.986 2.521 1.00 98.44 86 THR A N 1
ATOM 623 C CA . THR A 1 86 ? -18.268 8.061 1.521 1.00 98.44 86 THR A CA 1
ATOM 624 C C . THR A 1 86 ? -17.807 9.330 2.211 1.00 98.44 86 THR A C 1
ATOM 626 O O . THR A 1 86 ? -18.548 9.895 3.010 1.00 98.44 86 THR A O 1
ATOM 629 N N . LEU A 1 87 ? -16.590 9.766 1.909 1.00 98.19 87 LEU A N 1
ATOM 630 C CA . LEU A 1 87 ? -16.008 10.953 2.513 1.00 98.19 87 LEU A CA 1
ATOM 631 C C . LEU A 1 87 ? -16.625 12.222 1.915 1.00 98.19 87 LEU A C 1
ATOM 633 O O . LEU A 1 87 ? -16.716 12.351 0.695 1.00 98.19 87 LEU A O 1
ATOM 637 N N . SER A 1 88 ? -17.005 13.177 2.767 1.00 96.44 88 SER A N 1
ATOM 638 C CA . SER A 1 88 ? -17.446 14.511 2.323 1.00 96.44 88 SER A CA 1
ATOM 639 C C . SER A 1 88 ? -16.273 15.452 2.021 1.00 96.44 88 SER A C 1
ATOM 641 O O . SER A 1 88 ? -16.425 16.454 1.328 1.00 96.44 88 SER A O 1
ATOM 643 N N . SER A 1 89 ? -15.099 15.135 2.567 1.00 96.38 89 SER A N 1
ATOM 644 C CA . SER A 1 89 ? -13.855 15.901 2.474 1.00 96.38 89 SER A CA 1
ATOM 645 C C . SER A 1 89 ? -12.665 14.988 2.766 1.00 96.38 89 SER A C 1
ATOM 647 O O . SER A 1 89 ? -12.846 13.904 3.328 1.00 96.38 89 SER A O 1
ATOM 649 N N . THR A 1 90 ? -11.445 15.421 2.439 1.00 96.38 90 THR A N 1
ATOM 650 C CA . THR A 1 90 ? -10.218 14.674 2.756 1.00 96.38 90 THR A CA 1
ATOM 651 C C . THR A 1 90 ? -10.216 14.197 4.210 1.00 96.38 90 THR A C 1
ATOM 653 O O . THR A 1 90 ? -10.452 14.967 5.151 1.00 96.38 90 THR A O 1
ATOM 656 N N . LEU A 1 91 ? -9.959 12.907 4.406 1.00 98.19 91 LEU A N 1
ATOM 657 C CA . LEU A 1 91 ? -9.783 12.317 5.724 1.00 98.19 91 LEU A CA 1
ATOM 658 C C . LEU A 1 91 ? -8.304 12.404 6.101 1.00 98.19 91 LEU A C 1
ATOM 660 O O . LEU A 1 91 ? -7.490 11.604 5.650 1.00 98.19 91 LEU A O 1
ATOM 664 N N . ASN A 1 92 ? -7.962 13.408 6.908 1.00 97.31 92 ASN A N 1
ATOM 665 C CA . ASN A 1 92 ? -6.593 13.641 7.359 1.00 97.31 92 ASN A CA 1
ATOM 666 C C . ASN A 1 92 ? -6.290 12.872 8.653 1.00 97.31 92 ASN A C 1
ATOM 668 O O . ASN A 1 92 ? -6.901 13.136 9.691 1.00 97.31 92 ASN A O 1
ATOM 672 N N . VAL A 1 93 ? -5.293 11.989 8.608 1.00 98.06 93 VAL A N 1
ATOM 673 C CA . VAL A 1 93 ? -4.627 11.420 9.784 1.00 98.06 93 VAL A CA 1
ATOM 674 C C . VAL A 1 93 ? -3.586 12.425 10.270 1.00 98.06 93 VAL A C 1
ATOM 676 O O . VAL A 1 93 ? -2.473 12.488 9.751 1.00 98.06 93 VAL A O 1
ATOM 679 N N . SER A 1 94 ? -3.971 13.261 11.234 1.00 95.62 94 SER A N 1
ATOM 680 C CA . SER A 1 94 ? -3.112 14.343 11.747 1.00 95.62 94 SER A CA 1
ATOM 681 C C . SER A 1 94 ? -2.517 14.067 13.129 1.00 95.62 94 SER A C 1
ATOM 683 O O . SER A 1 94 ? -1.511 14.681 13.478 1.00 95.62 94 SER A O 1
ATOM 685 N N . ASN A 1 95 ? -3.083 13.132 13.893 1.00 97.06 95 ASN A N 1
ATOM 686 C CA . ASN A 1 95 ? -2.573 12.747 15.211 1.00 97.06 95 ASN A CA 1
ATOM 687 C C . ASN A 1 95 ? -1.792 11.425 15.124 1.00 97.06 95 ASN A C 1
ATOM 689 O O . ASN A 1 95 ? -2.354 10.460 14.592 1.00 97.06 95 ASN A O 1
ATOM 693 N N . PRO A 1 96 ? -0.547 11.370 15.638 1.00 97.38 96 PRO A N 1
ATOM 694 C CA . PRO A 1 96 ? 0.346 10.221 15.490 1.00 97.38 96 PRO A CA 1
ATOM 695 C C . PRO A 1 96 ? -0.079 9.026 16.350 1.00 97.38 96 PRO A C 1
ATOM 697 O O . PRO A 1 96 ? -1.091 9.092 17.060 1.00 97.38 96 PRO A O 1
ATOM 700 N N . TYR A 1 97 ? 0.722 7.960 16.289 1.00 98.38 97 TYR A N 1
ATOM 701 C CA . TYR A 1 97 ? 0.575 6.725 17.064 1.00 98.38 97 TYR A CA 1
ATOM 702 C C . TYR A 1 97 ? -0.770 6.043 16.821 1.00 98.38 97 TYR A C 1
ATOM 704 O O . TYR A 1 97 ? -1.619 5.925 17.707 1.00 98.38 97 TYR A O 1
ATOM 712 N N . ILE A 1 98 ? -0.993 5.632 15.576 1.00 98.88 98 ILE A N 1
ATOM 713 C CA . ILE A 1 98 ? -2.257 5.031 15.154 1.00 98.88 98 ILE A CA 1
ATOM 714 C C . ILE A 1 98 ? -2.026 3.798 14.286 1.00 98.88 98 ILE A C 1
ATOM 716 O O . ILE A 1 98 ? -1.282 3.837 13.308 1.00 98.88 98 ILE A O 1
ATOM 720 N N . THR A 1 99 ? -2.724 2.716 14.625 1.00 98.94 99 THR A N 1
ATOM 721 C CA . THR A 1 99 ? -2.864 1.532 13.770 1.00 98.94 99 THR A CA 1
ATOM 722 C C . THR A 1 99 ? -4.317 1.414 13.333 1.00 98.94 99 THR A C 1
ATOM 724 O O . THR A 1 99 ? -5.206 1.294 14.171 1.00 98.94 99 THR A O 1
ATOM 727 N N . ILE A 1 100 ? -4.571 1.431 12.026 1.00 98.94 100 ILE A N 1
ATOM 728 C CA . ILE A 1 100 ? -5.897 1.232 11.433 1.00 98.94 100 ILE A CA 1
ATOM 729 C C . ILE A 1 100 ? -5.962 -0.188 10.874 1.00 98.94 100 ILE A C 1
ATOM 731 O O . ILE A 1 100 ? -5.347 -0.491 9.849 1.00 98.94 100 ILE A O 1
ATOM 735 N N . ALA A 1 101 ? -6.689 -1.060 11.572 1.00 98.81 101 ALA A N 1
ATOM 736 C CA . ALA A 1 101 ? -6.686 -2.502 11.354 1.00 98.81 101 ALA A CA 1
ATOM 737 C C . ALA A 1 101 ? -7.925 -2.966 10.568 1.00 98.81 101 ALA A C 1
ATOM 739 O O . ALA A 1 101 ? -8.878 -3.512 11.132 1.00 98.81 101 ALA A O 1
ATOM 740 N N . GLY A 1 102 ? -7.922 -2.765 9.247 1.00 98.75 102 GLY A N 1
ATOM 741 C CA . GLY A 1 102 ? -9.032 -3.125 8.356 1.00 98.75 102 GLY A CA 1
ATOM 742 C C . GLY A 1 102 ? -9.349 -4.625 8.288 1.00 98.75 102 GLY A C 1
ATOM 743 O O . GLY A 1 102 ? -10.456 -5.013 7.898 1.00 98.75 102 GLY A O 1
ATOM 744 N N . GLN A 1 103 ? -8.432 -5.490 8.731 1.00 98.38 103 GLN A N 1
ATOM 745 C CA . GLN A 1 103 ? -8.660 -6.934 8.821 1.00 98.38 103 GLN A CA 1
ATOM 746 C C . GLN A 1 103 ? -9.720 -7.309 9.865 1.00 98.38 103 GLN A C 1
ATOM 748 O O . GLN A 1 103 ? -10.275 -8.399 9.777 1.00 98.38 103 GLN A O 1
ATOM 753 N N . THR A 1 104 ? -10.028 -6.416 10.814 1.00 98.56 104 THR A N 1
ATOM 754 C CA . THR A 1 104 ? -11.079 -6.629 11.829 1.00 98.56 104 THR A CA 1
ATOM 755 C C . THR A 1 104 ? -12.492 -6.435 11.282 1.00 98.56 104 THR A C 1
ATOM 757 O O . THR A 1 104 ? -13.450 -6.926 11.874 1.00 98.56 104 THR A O 1
ATOM 760 N N . ALA A 1 105 ? -12.638 -5.736 10.150 1.00 98.38 105 ALA A N 1
ATOM 761 C CA . ALA A 1 105 ? -13.948 -5.435 9.593 1.00 98.38 105 ALA A CA 1
ATOM 762 C C . ALA A 1 105 ? -14.699 -6.725 9.207 1.00 98.38 105 ALA A C 1
ATOM 764 O O . ALA A 1 105 ? -14.142 -7.578 8.515 1.00 98.38 105 ALA A O 1
ATOM 765 N N . PRO A 1 106 ? -15.970 -6.888 9.594 1.00 97.06 106 PRO A N 1
ATOM 766 C CA . PRO A 1 106 ? -16.765 -8.023 9.148 1.00 97.06 106 PRO A CA 1
ATOM 767 C C . PRO A 1 106 ? -17.190 -7.893 7.675 1.00 97.06 106 PRO A C 1
ATOM 769 O O . PRO A 1 106 ? -16.966 -6.879 7.006 1.00 97.06 106 PRO A O 1
ATOM 772 N N . GLY A 1 107 ? -17.826 -8.948 7.157 1.00 96.12 107 GLY A N 1
ATOM 773 C CA . GLY A 1 107 ? -18.432 -8.945 5.826 1.00 96.12 107 GLY A CA 1
ATOM 774 C C . GLY A 1 107 ? -17.402 -8.754 4.713 1.00 96.12 107 GLY A C 1
ATOM 775 O O . GLY A 1 107 ? -16.413 -9.476 4.649 1.00 96.12 107 GLY A O 1
ATOM 776 N N . GLY A 1 108 ? -17.644 -7.788 3.823 1.00 96.38 108 GLY A N 1
ATOM 777 C CA . GLY A 1 108 ? -16.739 -7.467 2.712 1.00 96.38 108 GLY A CA 1
ATOM 778 C C . GLY A 1 108 ? -15.620 -6.478 3.064 1.00 96.38 108 GLY A C 1
ATOM 779 O O . GLY A 1 108 ? -14.900 -6.038 2.172 1.00 96.38 108 GLY A O 1
ATOM 780 N N . GLY A 1 109 ? -15.466 -6.111 4.340 1.00 98.25 109 GLY A N 1
ATOM 781 C CA . GLY A 1 109 ? -14.471 -5.140 4.787 1.00 98.25 109 GLY A CA 1
ATOM 782 C C . GLY A 1 109 ? -14.912 -3.689 4.598 1.00 98.25 109 GLY A C 1
ATOM 783 O O . GLY A 1 109 ? -16.102 -3.401 4.482 1.00 98.25 109 GLY A O 1
ATOM 784 N N . ILE A 1 110 ? -13.953 -2.760 4.589 1.00 98.81 110 ILE A N 1
ATOM 785 C CA . ILE A 1 110 ? -14.214 -1.319 4.470 1.00 98.81 110 ILE A CA 1
ATOM 786 C C . ILE A 1 110 ? -13.674 -0.783 3.151 1.00 98.81 110 ILE A C 1
ATOM 788 O O . ILE A 1 110 ? -12.483 -0.888 2.859 1.00 98.81 110 ILE A O 1
ATOM 792 N N . THR A 1 111 ? -14.568 -0.160 2.385 1.00 98.88 111 THR A N 1
ATOM 793 C CA . THR A 1 111 ? -14.229 0.654 1.218 1.00 98.88 111 THR A CA 1
ATOM 794 C C . THR A 1 111 ? -14.372 2.137 1.544 1.00 98.88 111 THR A C 1
ATOM 796 O O . THR A 1 111 ? -15.409 2.566 2.042 1.00 98.88 111 THR A O 1
ATOM 799 N N . ILE A 1 112 ? -13.361 2.938 1.221 1.00 98.81 112 ILE A N 1
ATOM 800 C CA . ILE A 1 112 ? -13.357 4.397 1.366 1.00 98.81 112 ILE A CA 1
ATOM 801 C C . ILE A 1 112 ? -13.421 5.026 -0.029 1.00 98.81 112 ILE A C 1
ATOM 803 O O . ILE A 1 112 ? -12.663 4.633 -0.920 1.00 98.81 112 ILE A O 1
ATOM 807 N N . LYS A 1 113 ? -14.327 5.991 -0.234 1.00 97.75 113 LYS A N 1
ATOM 808 C CA . LYS A 1 113 ? -14.504 6.686 -1.523 1.00 97.75 113 LYS A CA 1
ATOM 809 C C . LYS A 1 113 ? -14.809 8.178 -1.381 1.00 97.75 113 LYS A C 1
ATOM 811 O O . LYS A 1 113 ? -15.139 8.647 -0.295 1.00 97.75 113 LYS A O 1
ATOM 816 N N . GLY A 1 114 ? -14.792 8.892 -2.506 1.00 96.12 114 GLY A N 1
ATOM 817 C CA . GLY A 1 114 ? -15.291 10.266 -2.644 1.00 96.12 114 GLY A CA 1
ATOM 818 C C . GLY A 1 114 ? -14.244 11.354 -2.406 1.00 96.12 114 GLY A C 1
ATOM 819 O O . GLY A 1 114 ? -14.248 12.358 -3.110 1.00 96.12 114 GLY A O 1
ATOM 820 N N . ALA A 1 115 ? -13.316 11.139 -1.475 1.00 96.50 115 ALA A N 1
ATOM 821 C CA . ALA A 1 115 ? -12.206 12.050 -1.212 1.00 96.50 115 ALA A CA 1
ATOM 822 C C . ALA A 1 115 ? -10.944 11.283 -0.796 1.00 96.50 115 ALA A C 1
ATOM 824 O O . ALA A 1 115 ? -10.962 10.061 -0.637 1.00 96.50 115 ALA A O 1
ATOM 825 N N . ASP A 1 116 ? -9.856 12.022 -0.630 1.00 95.56 116 ASP A N 1
ATOM 826 C CA . ASP A 1 116 ? -8.529 11.494 -0.344 1.00 95.56 116 ASP A CA 1
ATOM 827 C C . ASP A 1 116 ? -8.447 10.993 1.097 1.00 95.56 116 ASP A C 1
ATOM 829 O O . ASP A 1 116 ? -8.950 11.629 2.031 1.00 95.56 116 ASP A O 1
ATOM 833 N N . PHE A 1 117 ? -7.741 9.885 1.287 1.00 98.31 117 PHE A N 1
ATOM 834 C CA . PHE A 1 117 ? -7.223 9.504 2.592 1.00 98.31 117 PHE A CA 1
ATOM 835 C C . PHE A 1 117 ? -5.786 10.012 2.711 1.00 98.31 117 PHE A C 1
ATOM 837 O O . PHE A 1 117 ? -4.911 9.554 1.978 1.00 98.31 117 PHE A O 1
ATOM 844 N N . ASN A 1 118 ? -5.534 10.971 3.603 1.00 97.94 118 ASN A N 1
ATOM 845 C CA . ASN A 1 118 ? -4.230 11.619 3.713 1.00 97.94 118 ASN A CA 1
ATOM 846 C C . ASN A 1 118 ? -3.565 11.341 5.063 1.00 97.94 118 ASN A C 1
ATOM 848 O O . ASN A 1 118 ? -4.095 11.701 6.113 1.00 97.94 118 ASN A O 1
ATOM 852 N N . ILE A 1 119 ? -2.373 10.756 5.034 1.00 98.44 119 ILE A N 1
ATOM 853 C CA . ILE A 1 119 ? -1.505 10.566 6.190 1.00 98.44 119 ILE A CA 1
ATOM 854 C C . ILE A 1 119 ? -0.583 11.783 6.303 1.00 98.44 119 ILE A C 1
ATOM 856 O O . ILE A 1 119 ? 0.299 11.982 5.470 1.00 98.44 119 ILE A O 1
ATOM 860 N N . ALA A 1 120 ? -0.799 12.597 7.338 1.00 96.31 120 ALA A N 1
ATOM 861 C CA . ALA A 1 120 ? -0.152 13.898 7.534 1.00 96.31 120 ALA A CA 1
ATOM 862 C C . ALA A 1 120 ? 0.549 14.003 8.903 1.00 96.31 120 ALA A C 1
ATOM 864 O O . ALA A 1 120 ? 0.605 15.073 9.514 1.00 96.31 120 ALA A O 1
ATOM 865 N N . THR A 1 121 ? 1.025 12.877 9.425 1.00 96.81 121 THR A N 1
ATOM 866 C CA . THR A 1 121 ? 1.675 12.763 10.737 1.00 96.81 121 THR A CA 1
ATOM 867 C C . THR A 1 121 ? 2.609 11.555 10.752 1.00 96.81 121 THR A C 1
ATOM 869 O O . THR A 1 121 ? 2.814 10.944 9.708 1.00 96.81 121 THR A O 1
ATOM 872 N N . HIS A 1 122 ? 3.181 11.214 11.901 1.00 97.69 122 HIS A N 1
ATOM 873 C CA . HIS A 1 122 ? 4.120 10.106 12.045 1.00 97.69 122 HIS A CA 1
ATOM 874 C C . HIS A 1 122 ? 3.562 8.928 12.855 1.00 97.69 122 HIS A C 1
ATOM 876 O O . HIS A 1 122 ? 2.524 9.041 13.509 1.00 97.69 122 HIS A O 1
ATOM 882 N N . ASP A 1 123 ? 4.259 7.794 12.793 1.00 98.31 123 ASP A N 1
ATOM 883 C CA . ASP A 1 123 ? 3.912 6.543 13.475 1.00 98.31 123 ASP A CA 1
ATOM 884 C C . ASP A 1 123 ? 2.501 6.048 13.125 1.00 98.31 123 ASP A C 1
ATOM 886 O O . ASP A 1 123 ? 1.618 5.912 13.980 1.00 98.31 123 ASP A O 1
ATOM 890 N N . VAL A 1 124 ? 2.290 5.808 11.828 1.00 98.88 124 VAL A N 1
ATOM 891 C CA . VAL A 1 124 ? 0.993 5.430 11.253 1.00 98.88 124 VAL A CA 1
ATOM 892 C C . VAL A 1 124 ? 1.094 4.088 10.538 1.00 98.88 124 VAL A C 1
ATOM 894 O O . VAL A 1 124 ? 1.864 3.933 9.591 1.00 98.88 124 VAL A O 1
ATOM 897 N N . VAL A 1 125 ? 0.256 3.138 10.946 1.00 98.94 125 VAL A N 1
ATOM 898 C CA . VAL A 1 125 ? 0.094 1.835 10.289 1.00 98.94 125 VAL A CA 1
ATOM 899 C C . VAL A 1 125 ? -1.320 1.736 9.727 1.00 98.94 125 VAL A C 1
ATOM 901 O O . VAL A 1 125 ? -2.295 1.902 10.458 1.00 98.94 125 VAL A O 1
ATOM 904 N N . VAL A 1 126 ? -1.454 1.439 8.436 1.00 98.94 126 VAL A N 1
ATOM 905 C CA . VAL A 1 126 ? -2.745 1.222 7.765 1.00 98.94 126 VAL A CA 1
ATOM 906 C C . VAL A 1 126 ? -2.719 -0.128 7.070 1.00 98.94 126 VAL A C 1
ATOM 908 O O . VAL A 1 126 ? -1.832 -0.371 6.250 1.00 98.94 126 VAL A O 1
ATOM 911 N N . ARG A 1 127 ? -3.677 -1.005 7.402 1.00 98.88 127 ARG A N 1
ATOM 912 C CA . ARG A 1 127 ? -3.730 -2.363 6.846 1.00 98.88 127 ARG A CA 1
ATOM 913 C C . ARG A 1 127 ? -5.117 -2.782 6.386 1.00 98.88 127 ARG A C 1
ATOM 915 O O . ARG A 1 127 ? -6.103 -2.419 7.026 1.00 98.88 127 ARG A O 1
ATOM 922 N N . TYR A 1 128 ? -5.183 -3.595 5.327 1.00 98.88 128 TYR A N 1
ATOM 923 C CA . TYR A 1 128 ? -6.402 -4.305 4.897 1.00 98.88 128 TYR A CA 1
ATOM 924 C C . TYR A 1 128 ? -7.625 -3.399 4.670 1.00 98.88 128 TYR A C 1
ATOM 926 O O . TYR A 1 128 ? -8.750 -3.733 5.048 1.00 98.88 128 TYR A O 1
ATOM 934 N N . LEU A 1 129 ? -7.406 -2.238 4.046 1.00 98.94 129 LEU A N 1
ATOM 935 C CA . LEU A 1 129 ? -8.464 -1.324 3.612 1.00 98.94 129 LEU A CA 1
ATOM 936 C C . LEU A 1 129 ? -8.542 -1.241 2.090 1.00 98.94 129 LEU A C 1
ATOM 938 O O . LEU A 1 129 ? -7.547 -1.412 1.383 1.00 98.94 129 LEU A O 1
ATOM 942 N N . THR A 1 130 ? -9.735 -0.924 1.595 1.00 98.94 130 THR A N 1
ATOM 943 C CA . THR A 1 130 ? -9.984 -0.684 0.175 1.00 98.94 130 THR A CA 1
ATOM 944 C C . THR A 1 130 ? -10.231 0.812 -0.056 1.00 98.94 130 THR A C 1
ATOM 946 O O . THR A 1 130 ? -11.149 1.395 0.510 1.00 98.94 130 THR A O 1
ATOM 949 N N . PHE A 1 131 ? -9.433 1.453 -0.905 1.00 98.88 131 PHE A N 1
ATOM 950 C CA . PHE A 1 131 ? -9.552 2.854 -1.306 1.00 98.88 131 PHE A CA 1
ATOM 951 C C . PHE A 1 131 ? -9.962 2.921 -2.776 1.00 98.88 131 PHE A C 1
ATOM 953 O O . PHE A 1 131 ? -9.226 2.500 -3.666 1.00 98.88 131 PHE A O 1
ATOM 960 N N . ARG A 1 132 ? -11.161 3.444 -3.028 1.00 97.94 132 ARG A N 1
ATOM 961 C CA . ARG A 1 132 ? -11.804 3.525 -4.345 1.00 97.94 132 ARG A CA 1
ATOM 962 C C . ARG A 1 132 ? -12.279 4.947 -4.550 1.00 97.94 132 ARG A C 1
ATOM 964 O O . ARG A 1 132 ? -13.476 5.215 -4.520 1.00 97.94 132 ARG A O 1
ATOM 971 N N . ARG A 1 133 ? -11.347 5.886 -4.653 1.00 96.19 133 ARG A N 1
ATOM 972 C CA . ARG A 1 133 ? -11.666 7.312 -4.561 1.00 96.19 133 ARG A CA 1
ATOM 973 C C . ARG A 1 133 ? -12.716 7.746 -5.587 1.00 96.19 133 ARG A C 1
ATOM 975 O O . ARG A 1 133 ? -13.761 8.262 -5.192 1.00 96.19 133 ARG A O 1
ATOM 982 N N . GLY A 1 134 ? -12.445 7.479 -6.865 1.00 95.88 134 GLY A N 1
ATOM 983 C CA . GLY A 1 134 ? -13.249 7.938 -7.994 1.00 95.88 134 GLY A CA 1
ATOM 984 C C . GLY A 1 134 ? -12.880 9.343 -8.483 1.00 95.88 134 GLY A C 1
ATOM 985 O O . GLY A 1 134 ? -11.956 9.968 -7.950 1.00 95.88 134 GLY A O 1
ATOM 986 N N . PRO A 1 135 ? -13.596 9.840 -9.507 1.00 93.25 135 PRO A N 1
ATOM 987 C CA . PRO A 1 135 ? -13.373 11.159 -10.093 1.00 93.25 135 PRO A CA 1
ATOM 988 C C . PRO A 1 135 ? -13.619 12.305 -9.098 1.00 93.25 135 PRO A C 1
ATOM 990 O O . PRO A 1 135 ? -14.425 12.186 -8.179 1.00 93.25 135 PRO A O 1
ATOM 993 N N . GLY A 1 136 ? -12.947 13.442 -9.309 1.00 83.62 136 GLY A N 1
ATOM 994 C CA . GLY A 1 136 ? -13.165 14.696 -8.578 1.00 83.62 136 GLY A CA 1
ATOM 995 C C . GLY A 1 136 ? -11.865 15.422 -8.218 1.00 83.62 136 GLY A C 1
ATOM 996 O O . GLY A 1 136 ? -11.255 15.108 -7.198 1.00 83.62 136 GLY A O 1
ATOM 997 N N . GLY A 1 137 ? -11.474 16.425 -9.011 1.00 80.81 137 GLY A N 1
ATOM 998 C CA . GLY A 1 137 ? -10.261 17.237 -8.806 1.00 80.81 137 GLY A CA 1
ATOM 999 C C . GLY A 1 137 ? -8.946 16.547 -9.206 1.00 80.81 137 GLY A C 1
ATOM 1000 O O . GLY A 1 137 ? -8.967 15.512 -9.870 1.00 80.81 137 GLY A O 1
ATOM 1001 N N . GLU A 1 138 ? -7.815 17.153 -8.822 1.00 81.38 138 GLU A N 1
ATOM 1002 C CA . GLU A 1 138 ? -6.440 16.633 -8.978 1.00 81.38 138 GLU A CA 1
ATOM 1003 C C . GLU A 1 138 ? -5.981 15.989 -7.672 1.00 81.38 138 GLU A C 1
ATOM 1005 O O . GLU A 1 138 ? -5.303 16.608 -6.858 1.00 81.38 138 GLU A O 1
ATOM 1010 N N . ASN A 1 139 ? -6.451 14.778 -7.423 1.00 84.94 139 ASN A N 1
ATOM 1011 C CA . ASN A 1 139 ? -6.426 14.226 -6.080 1.00 84.94 139 ASN A CA 1
ATOM 1012 C C . ASN A 1 139 ? -6.036 12.740 -6.055 1.00 84.94 139 ASN A C 1
ATOM 1014 O O . ASN A 1 139 ? -6.292 12.001 -7.021 1.00 84.94 139 ASN A O 1
ATOM 1018 N N . HIS A 1 140 ? -5.463 12.304 -4.931 1.00 92.81 140 HIS A N 1
ATOM 1019 C CA . HIS A 1 140 ? -4.950 10.949 -4.723 1.00 92.81 140 HIS A CA 1
ATOM 1020 C C . HIS A 1 140 ? -5.994 10.039 -4.067 1.00 92.81 140 HIS A C 1
ATOM 1022 O O . HIS A 1 140 ? -6.834 10.509 -3.302 1.00 92.81 140 HIS A O 1
ATOM 1028 N N . ALA A 1 141 ? -5.929 8.718 -4.277 1.00 97.56 141 ALA A N 1
ATOM 1029 C CA . ALA A 1 141 ? -6.738 7.807 -3.452 1.00 97.56 141 ALA A CA 1
ATOM 1030 C C . ALA A 1 141 ? -6.177 7.704 -2.022 1.00 97.56 141 ALA A C 1
ATOM 1032 O O . ALA A 1 141 ? -6.903 7.931 -1.051 1.00 97.56 141 ALA A O 1
ATOM 1033 N N . VAL A 1 142 ? -4.874 7.441 -1.905 1.00 98.50 142 VAL A N 1
ATOM 1034 C CA . VAL A 1 142 ? -4.113 7.515 -0.654 1.00 98.50 142 VAL A CA 1
ATOM 1035 C C . VAL A 1 142 ? -2.934 8.461 -0.845 1.00 98.50 142 VAL A C 1
ATOM 1037 O O . VAL A 1 142 ? -2.168 8.333 -1.799 1.00 98.50 142 VAL A O 1
ATOM 1040 N N . SER A 1 143 ? -2.778 9.394 0.088 1.00 96.75 143 SER A N 1
ATOM 1041 C CA . SER A 1 143 ? -1.687 10.363 0.135 1.00 96.75 143 SER A CA 1
ATOM 1042 C C . SER A 1 143 ? -0.900 10.212 1.435 1.00 96.75 143 SER A C 1
ATOM 1044 O O . SER A 1 143 ? -1.488 10.050 2.501 1.00 96.75 143 SER A O 1
ATOM 1046 N N . VAL A 1 144 ? 0.425 10.306 1.360 1.00 96.75 144 VAL A N 1
ATOM 1047 C CA . VAL A 1 144 ? 1.330 10.455 2.506 1.00 96.75 144 VAL A CA 1
ATOM 1048 C C . VAL A 1 144 ? 2.071 11.766 2.324 1.00 96.75 144 VAL A C 1
ATOM 1050 O O . VAL A 1 144 ? 3.049 11.851 1.576 1.00 96.75 144 VAL A O 1
ATOM 1053 N N . SER A 1 145 ? 1.537 12.828 2.918 1.00 91.38 145 SER A N 1
ATOM 1054 C CA . SER A 1 145 ? 2.050 14.171 2.689 1.00 91.38 145 SER A CA 1
ATOM 1055 C C . SER A 1 145 ? 1.568 15.176 3.734 1.00 91.38 145 SER A C 1
ATOM 1057 O O . SER A 1 145 ? 0.466 15.093 4.284 1.00 91.38 145 SER A O 1
ATOM 1059 N N . LYS A 1 146 ? 2.404 16.190 3.970 1.00 86.19 146 LYS A N 1
ATOM 1060 C CA . LYS A 1 146 ? 2.020 17.414 4.668 1.00 86.19 146 LYS A CA 1
ATOM 1061 C C . LYS A 1 146 ? 2.781 18.601 4.088 1.00 86.19 146 LYS A C 1
ATOM 1063 O O . LYS A 1 146 ? 4.008 18.646 4.114 1.00 86.19 146 LYS A O 1
ATOM 1068 N N . HIS A 1 147 ? 2.041 19.565 3.554 1.00 72.44 147 HIS A N 1
ATOM 1069 C CA . HIS A 1 147 ? 2.592 20.811 3.029 1.00 72.44 147 HIS A CA 1
ATOM 1070 C C . HIS A 1 147 ? 2.767 21.803 4.185 1.00 72.44 147 HIS A C 1
ATOM 1072 O O . HIS A 1 147 ? 1.732 22.148 4.740 1.00 72.44 147 HIS A O 1
ATOM 1078 N N . ASN A 1 148 ? 3.998 22.279 4.486 1.00 63.22 148 ASN A N 1
ATOM 1079 C CA . ASN A 1 148 ? 4.399 23.277 5.528 1.00 63.22 148 ASN A CA 1
ATOM 1080 C C . ASN A 1 148 ? 5.375 22.813 6.644 1.00 63.22 148 ASN A C 1
ATOM 1082 O O . ASN A 1 148 ? 5.205 23.163 7.812 1.00 63.22 148 ASN A O 1
ATOM 1086 N N . SER A 1 149 ? 6.457 22.116 6.285 1.00 57.56 149 SER A N 1
ATOM 1087 C CA . SER A 1 149 ? 7.658 21.970 7.143 1.00 57.56 149 SER A CA 1
ATOM 1088 C C . SER A 1 149 ? 7.587 20.979 8.313 1.00 57.56 149 SER A C 1
ATOM 1090 O O . SER A 1 149 ? 8.544 20.907 9.076 1.00 57.56 149 SER A O 1
ATOM 1092 N N . ASN A 1 150 ? 6.505 20.209 8.475 1.00 71.06 150 ASN A N 1
ATOM 1093 C CA . ASN A 1 150 ? 6.475 19.121 9.459 1.00 71.06 150 ASN A CA 1
ATOM 1094 C C . ASN A 1 150 ? 6.808 17.783 8.801 1.00 71.06 150 ASN A C 1
ATOM 1096 O O . ASN A 1 150 ? 6.195 17.417 7.797 1.00 71.06 150 ASN A O 1
ATOM 1100 N N . ASP A 1 151 ? 7.728 17.054 9.418 1.00 86.38 151 ASP A N 1
ATOM 1101 C CA . ASP A 1 151 ? 8.141 15.723 8.993 1.00 86.38 151 ASP A CA 1
ATOM 1102 C C . ASP A 1 151 ? 6.981 14.728 9.127 1.00 86.38 151 ASP A C 1
ATOM 1104 O O . ASP A 1 151 ? 6.306 14.659 10.157 1.00 86.38 151 ASP A O 1
ATOM 1108 N N . VAL A 1 152 ? 6.772 13.930 8.084 1.00 94.62 152 VAL A N 1
ATOM 1109 C CA . VAL A 1 152 ? 5.868 12.774 8.084 1.00 94.62 152 VAL A CA 1
ATOM 1110 C C . VAL A 1 152 ? 6.751 11.536 8.008 1.00 94.62 152 VAL A C 1
ATOM 1112 O O . VAL A 1 152 ? 7.522 11.389 7.065 1.00 94.62 152 VAL A O 1
ATOM 1115 N N . TYR A 1 153 ? 6.716 10.663 9.008 1.00 97.31 153 TYR A N 1
ATOM 1116 C CA . TYR A 1 153 ? 7.679 9.564 9.072 1.00 97.31 153 TYR A CA 1
ATOM 1117 C C . TYR A 1 153 ? 7.168 8.350 9.831 1.00 97.31 153 TYR A C 1
ATOM 1119 O O . TYR A 1 153 ? 6.160 8.437 10.523 1.00 97.31 153 TYR A O 1
ATOM 1127 N N . ASN A 1 154 ? 7.862 7.219 9.699 1.00 98.44 154 ASN A N 1
ATOM 1128 C CA . ASN A 1 154 ? 7.453 5.939 10.284 1.00 98.44 154 ASN A CA 1
ATOM 1129 C C . ASN A 1 154 ? 6.037 5.572 9.824 1.00 98.44 154 ASN A C 1
ATOM 1131 O O . ASN A 1 154 ? 5.061 5.673 10.571 1.00 98.44 154 ASN A O 1
ATOM 1135 N N . ILE A 1 155 ? 5.933 5.223 8.544 1.00 98.81 155 ILE A N 1
ATOM 1136 C CA . ILE A 1 155 ? 4.658 4.957 7.881 1.00 98.81 155 ILE A CA 1
ATOM 1137 C C . ILE A 1 155 ? 4.668 3.545 7.307 1.00 98.81 155 ILE A C 1
ATOM 1139 O O . ILE A 1 155 ? 5.591 3.170 6.580 1.00 98.81 155 ILE A O 1
ATOM 1143 N N . VAL A 1 156 ? 3.602 2.790 7.563 1.00 98.94 156 VAL A N 1
ATOM 1144 C CA . VAL A 1 156 ? 3.340 1.515 6.890 1.00 98.94 156 VAL A CA 1
ATOM 1145 C C . VAL A 1 156 ? 1.963 1.541 6.244 1.00 98.94 156 VAL A C 1
ATOM 1147 O O . VAL A 1 156 ? 0.954 1.751 6.915 1.00 98.94 156 VAL A O 1
ATOM 1150 N N . VAL A 1 157 ? 1.929 1.286 4.938 1.00 98.94 157 VAL A N 1
ATOM 1151 C CA . VAL A 1 157 ? 0.705 0.992 4.182 1.00 98.94 157 VAL A CA 1
ATOM 1152 C C . VAL A 1 157 ? 0.840 -0.436 3.666 1.00 98.94 157 VAL A C 1
ATOM 1154 O O . VAL A 1 157 ? 1.634 -0.690 2.760 1.00 98.94 157 VAL A O 1
ATOM 1157 N N . ASP A 1 158 ? 0.119 -1.370 4.280 1.00 98.94 158 ASP A N 1
ATOM 1158 C CA . ASP A 1 158 ? 0.279 -2.808 4.043 1.00 98.94 158 ASP A CA 1
ATOM 1159 C C . ASP A 1 158 ? -1.047 -3.473 3.645 1.00 98.94 158 ASP A C 1
ATOM 1161 O O . ASP A 1 158 ? -2.089 -3.175 4.222 1.00 98.94 158 ASP A O 1
ATOM 1165 N N . HIS A 1 159 ? -1.039 -4.385 2.670 1.00 98.88 159 HIS A N 1
ATOM 1166 C CA . HIS A 1 159 ? -2.236 -5.150 2.277 1.00 98.88 159 HIS A CA 1
ATOM 1167 C C . HIS A 1 159 ? -3.480 -4.287 1.969 1.00 98.88 159 HIS A C 1
ATOM 1169 O O . HIS A 1 159 ? -4.608 -4.656 2.286 1.00 98.88 159 HIS A O 1
ATOM 1175 N N . CYS A 1 160 ? -3.313 -3.114 1.360 1.00 98.94 160 CYS A N 1
ATOM 1176 C CA . CYS A 1 160 ? -4.432 -2.270 0.939 1.00 98.94 160 CYS A CA 1
ATOM 1177 C C . CYS A 1 160 ? -4.713 -2.415 -0.561 1.00 98.94 160 CYS A C 1
ATOM 1179 O O . CYS A 1 160 ? -3.799 -2.603 -1.365 1.00 98.94 160 CYS A O 1
ATOM 1181 N N . SER A 1 161 ? -5.982 -2.291 -0.948 1.00 98.94 161 SER A N 1
ATOM 1182 C CA . SER A 1 161 ? -6.399 -2.213 -2.356 1.00 98.94 161 SER A CA 1
ATOM 1183 C C . SER A 1 161 ? -6.700 -0.762 -2.695 1.00 98.94 161 SER A C 1
ATOM 1185 O O . SER A 1 161 ? -7.592 -0.167 -2.106 1.00 98.94 161 SER A O 1
ATOM 1187 N N . ILE A 1 162 ? -5.939 -0.168 -3.605 1.00 98.94 162 ILE A N 1
ATOM 1188 C CA . ILE A 1 162 ? -5.887 1.271 -3.848 1.00 98.94 162 ILE A CA 1
ATOM 1189 C C . ILE A 1 162 ? -6.091 1.511 -5.341 1.00 98.94 162 ILE A C 1
ATOM 1191 O O . ILE A 1 162 ? -5.254 1.132 -6.160 1.00 98.94 162 ILE A O 1
ATOM 1195 N N . SER A 1 163 ? -7.202 2.140 -5.712 1.00 98.62 163 SER A N 1
ATOM 1196 C CA . SER A 1 163 ? -7.504 2.412 -7.114 1.00 98.62 163 SER A CA 1
ATOM 1197 C C . SER A 1 163 ? -8.234 3.724 -7.331 1.00 98.62 163 SER A C 1
ATOM 1199 O O . SER A 1 163 ? -8.707 4.383 -6.398 1.00 98.62 163 SER A O 1
ATOM 1201 N N . TRP A 1 164 ? -8.398 4.043 -8.613 1.00 97.88 164 TRP A N 1
ATOM 1202 C CA . TRP A 1 164 ? -9.280 5.100 -9.091 1.00 97.88 164 TRP A CA 1
ATOM 1203 C C . TRP A 1 164 ? -8.919 6.476 -8.514 1.00 97.88 164 TRP A C 1
ATOM 1205 O O . TRP A 1 164 ? -9.798 7.310 -8.285 1.00 97.88 164 TRP A O 1
ATOM 1215 N N . GLY A 1 165 ? -7.625 6.697 -8.263 1.00 97.19 165 GLY A N 1
ATOM 1216 C CA . GLY A 1 165 ? -7.063 8.028 -8.061 1.00 97.19 165 GLY A CA 1
ATOM 1217 C C . GLY A 1 165 ? -7.115 8.827 -9.361 1.00 97.19 165 GLY A C 1
ATOM 1218 O O . GLY A 1 165 ? -7.043 8.253 -10.447 1.00 97.19 165 GLY A O 1
ATOM 1219 N N . THR A 1 166 ? -7.284 10.141 -9.249 1.00 95.06 166 THR A N 1
ATOM 1220 C CA . THR A 1 166 ? -7.313 11.057 -10.404 1.00 95.06 166 THR A CA 1
ATOM 1221 C C . THR A 1 166 ? -5.943 11.643 -10.730 1.00 95.06 166 THR A C 1
ATOM 1223 O O . THR A 1 166 ? -5.684 11.918 -11.897 1.00 95.06 166 THR A O 1
ATOM 1226 N N . ASP A 1 167 ? -5.082 11.816 -9.721 1.00 93.19 167 ASP A N 1
ATOM 1227 C CA . ASP A 1 167 ? -3.626 11.891 -9.892 1.00 93.19 167 ASP A CA 1
ATOM 1228 C C . ASP A 1 167 ? -3.071 10.484 -9.568 1.00 93.19 167 ASP A C 1
ATOM 1230 O O . ASP A 1 167 ? -3.346 9.543 -10.313 1.00 93.19 167 ASP A O 1
ATOM 1234 N N . GLU A 1 168 ? -2.403 10.257 -8.437 1.00 95.19 168 GLU A N 1
ATOM 1235 C CA . GLU A 1 168 ? -1.981 8.926 -7.972 1.00 95.19 168 GLU A CA 1
ATOM 1236 C C . GLU A 1 168 ? -3.068 8.087 -7.292 1.00 95.19 168 GLU A C 1
ATOM 1238 O O . GLU A 1 168 ? -3.881 8.568 -6.503 1.00 95.19 168 GLU A O 1
ATOM 1243 N N . CYS A 1 169 ? -2.988 6.765 -7.471 1.00 98.19 169 CYS A N 1
ATOM 1244 C CA . CYS A 1 169 ? -3.623 5.847 -6.529 1.00 98.19 169 CYS A CA 1
ATOM 1245 C C . CYS A 1 169 ? -2.917 5.916 -5.163 1.00 98.19 169 CYS A C 1
ATOM 1247 O O . CYS A 1 169 ? -3.572 6.192 -4.161 1.00 98.19 169 CYS A O 1
ATOM 1249 N N . LEU A 1 170 ? -1.590 5.746 -5.117 1.00 98.31 170 LEU A N 1
ATOM 1250 C CA . LEU A 1 170 ? -0.788 5.920 -3.898 1.00 98.31 170 LEU A CA 1
ATOM 1251 C C . LEU A 1 170 ? 0.314 6.967 -4.104 1.00 98.31 170 LEU A C 1
ATOM 1253 O O . LEU A 1 170 ? 1.296 6.712 -4.798 1.00 98.31 170 LEU A O 1
ATOM 1257 N N . GLY A 1 171 ? 0.164 8.138 -3.490 1.00 94.94 171 GLY A N 1
ATOM 1258 C CA . GLY A 1 171 ? 1.122 9.239 -3.587 1.00 94.94 171 GLY A CA 1
ATOM 1259 C C . GLY A 1 171 ? 1.848 9.510 -2.271 1.00 94.94 171 GLY A C 1
ATOM 1260 O O . GLY A 1 171 ? 1.232 9.569 -1.212 1.00 94.94 171 GLY A O 1
ATOM 1261 N N . GLN A 1 172 ? 3.154 9.743 -2.339 1.00 93.69 172 GLN A N 1
ATOM 1262 C CA . GLN A 1 172 ? 3.970 10.319 -1.276 1.00 93.69 172 GLN A CA 1
ATOM 1263 C C . GLN A 1 172 ? 4.607 11.607 -1.804 1.00 93.69 172 GLN A C 1
ATOM 1265 O O . GLN A 1 172 ? 5.215 11.611 -2.878 1.00 93.69 172 GLN A O 1
ATOM 1270 N N . GLN A 1 173 ? 4.454 12.699 -1.049 1.00 89.06 173 GLN A N 1
ATOM 1271 C CA . GLN A 1 173 ? 4.982 14.019 -1.409 1.00 89.06 173 GLN A CA 1
ATOM 1272 C C . GLN A 1 173 ? 5.689 14.710 -0.232 1.00 89.06 173 GLN A C 1
ATOM 1274 O O . GLN A 1 173 ? 5.413 14.416 0.931 1.00 89.06 173 GLN A O 1
ATOM 1279 N N . TYR A 1 174 ? 6.560 15.676 -0.543 1.00 88.00 174 TYR A N 1
ATOM 1280 C CA . TYR A 1 174 ? 7.323 16.491 0.418 1.00 88.00 174 TYR A CA 1
ATOM 1281 C C . TYR A 1 174 ? 8.297 15.675 1.287 1.00 88.00 174 TYR A C 1
ATOM 1283 O O . TYR A 1 174 ? 8.860 14.684 0.827 1.00 88.00 174 TYR A O 1
ATOM 1291 N N . ARG A 1 175 ? 8.569 16.137 2.513 1.00 87.94 175 ARG A N 1
ATOM 1292 C CA . ARG A 1 175 ? 9.529 15.531 3.437 1.00 87.94 175 ARG A CA 1
ATOM 1293 C C . ARG A 1 175 ? 8.895 14.352 4.175 1.00 87.94 175 ARG A C 1
ATOM 1295 O O . ARG A 1 175 ? 8.347 14.508 5.267 1.00 87.94 175 ARG A O 1
ATOM 1302 N N . VAL A 1 176 ? 8.973 13.183 3.541 1.00 91.81 176 VAL A N 1
ATOM 1303 C CA . VAL A 1 176 ? 8.548 11.902 4.117 1.00 91.81 176 VAL A CA 1
ATOM 1304 C C . VAL A 1 176 ? 9.732 10.961 4.242 1.00 91.81 176 VAL A C 1
ATOM 1306 O O . VAL A 1 176 ? 10.506 10.828 3.294 1.00 91.81 176 VAL A O 1
ATOM 1309 N N . TYR A 1 177 ? 9.863 10.276 5.376 1.00 94.19 177 TYR A N 1
ATOM 1310 C CA . TYR A 1 177 ? 10.903 9.262 5.526 1.00 94.19 177 TYR A CA 1
ATOM 1311 C C . TYR A 1 177 ? 10.522 8.079 6.399 1.00 94.19 177 TYR A C 1
ATOM 1313 O O . TYR A 1 177 ? 9.588 8.137 7.185 1.00 94.19 177 TYR A O 1
ATOM 1321 N N . ASN A 1 178 ? 11.265 6.983 6.254 1.00 97.69 178 ASN A N 1
ATOM 1322 C CA . ASN A 1 178 ? 10.985 5.720 6.935 1.00 97.69 178 ASN A CA 1
ATOM 1323 C C . ASN A 1 178 ? 9.576 5.206 6.606 1.00 97.69 178 ASN A C 1
ATOM 1325 O O . ASN A 1 178 ? 8.731 5.020 7.481 1.00 97.69 178 ASN A O 1
ATOM 1329 N N . MET A 1 179 ? 9.315 5.018 5.312 1.00 98.44 179 MET A N 1
ATOM 1330 C CA . MET A 1 179 ? 8.033 4.529 4.808 1.00 98.44 179 MET A CA 1
ATOM 1331 C C . MET A 1 179 ? 8.196 3.159 4.155 1.00 98.44 179 MET A C 1
ATOM 1333 O O . MET A 1 179 ? 9.108 2.956 3.350 1.00 98.44 179 MET A O 1
ATOM 1337 N N . THR A 1 180 ? 7.266 2.249 4.439 1.00 98.88 180 THR A N 1
ATOM 1338 C CA . THR A 1 180 ? 7.075 1.007 3.684 1.00 98.88 180 THR A CA 1
ATOM 1339 C C . THR A 1 180 ? 5.664 0.967 3.093 1.00 98.88 180 THR A C 1
ATOM 1341 O O . THR A 1 180 ? 4.675 1.088 3.812 1.00 98.88 180 THR A O 1
ATOM 1344 N N . ALA A 1 181 ? 5.571 0.753 1.781 1.00 98.88 181 ALA A N 1
ATOM 1345 C CA . ALA A 1 181 ? 4.360 0.291 1.113 1.00 98.88 181 ALA A CA 1
ATOM 1346 C C . ALA A 1 181 ? 4.548 -1.184 0.729 1.00 98.88 181 ALA A C 1
ATOM 1348 O O . ALA A 1 181 ? 5.398 -1.501 -0.111 1.00 98.88 181 ALA A O 1
ATOM 1349 N N . SER A 1 182 ? 3.790 -2.085 1.350 1.00 98.81 182 SER A N 1
ATOM 1350 C CA . SER A 1 182 ? 3.970 -3.531 1.198 1.00 98.81 182 SER A CA 1
ATOM 1351 C C . SER A 1 182 ? 2.689 -4.263 0.832 1.00 98.81 182 SER A C 1
ATOM 1353 O O . SER A 1 182 ? 1.616 -3.927 1.320 1.00 98.81 182 SER A O 1
ATOM 1355 N N . TRP A 1 183 ? 2.779 -5.282 -0.025 1.00 98.88 183 TRP A N 1
ATOM 1356 C CA . TRP A 1 183 ? 1.642 -6.170 -0.308 1.00 98.88 183 TRP A CA 1
ATOM 1357 C C . TRP A 1 183 ? 0.359 -5.445 -0.751 1.00 98.88 183 TRP A C 1
ATOM 1359 O O . TRP A 1 183 ? -0.741 -5.950 -0.558 1.00 98.88 183 TRP A O 1
ATOM 1369 N N . ASN A 1 184 ? 0.452 -4.257 -1.351 1.00 98.94 184 ASN A N 1
ATOM 1370 C CA . ASN A 1 184 ? -0.720 -3.507 -1.804 1.00 98.94 184 ASN A CA 1
ATOM 1371 C C . ASN A 1 184 ? -1.096 -3.878 -3.239 1.00 98.94 184 ASN A C 1
ATOM 1373 O O . ASN A 1 184 ? -0.231 -4.196 -4.054 1.00 98.94 184 ASN A O 1
ATOM 1377 N N . MET A 1 185 ? -2.376 -3.760 -3.580 1.00 98.88 185 MET A N 1
ATOM 1378 C CA . MET A 1 185 ? -2.817 -3.667 -4.972 1.00 98.88 185 MET A CA 1
ATOM 1379 C C . MET A 1 185 ? -3.018 -2.194 -5.322 1.00 98.88 185 MET A C 1
ATOM 1381 O O . MET A 1 185 ? -3.825 -1.526 -4.692 1.00 98.88 185 MET A O 1
ATOM 1385 N N . ILE A 1 186 ? -2.300 -1.686 -6.319 1.00 98.88 186 ILE A N 1
ATOM 1386 C CA . ILE A 1 186 ? -2.311 -0.285 -6.754 1.00 98.88 186 ILE A CA 1
ATOM 1387 C C . ILE A 1 186 ? -2.639 -0.258 -8.244 1.00 98.88 186 ILE A C 1
ATOM 1389 O O . ILE A 1 186 ? -1.789 -0.565 -9.083 1.00 98.88 186 ILE A O 1
ATOM 1393 N N . TYR A 1 187 ? -3.875 0.057 -8.611 1.00 98.44 187 TYR A N 1
ATOM 1394 C CA . TYR A 1 187 ? -4.307 -0.187 -9.985 1.00 98.44 187 TYR A CA 1
ATOM 1395 C C . TYR A 1 187 ? -5.383 0.759 -10.488 1.00 98.44 187 TYR A C 1
ATOM 1397 O O . TYR A 1 187 ? -6.079 1.398 -9.707 1.00 98.44 187 TYR A O 1
ATOM 1405 N N . GLU A 1 188 ? -5.541 0.805 -11.812 1.00 97.69 188 GLU A N 1
ATOM 1406 C CA . GLU A 1 188 ? -6.568 1.603 -12.486 1.00 97.69 188 GLU A CA 1
ATOM 1407 C C . GLU A 1 188 ? -6.614 3.058 -11.985 1.00 97.69 188 GLU A C 1
ATOM 1409 O O . GLU A 1 188 ? -7.678 3.593 -11.664 1.00 97.69 188 GLU A O 1
ATOM 1414 N N . GLY A 1 189 ? -5.457 3.728 -11.925 1.00 97.12 189 GLY A N 1
ATOM 1415 C CA . GLY A 1 189 ? -5.437 5.192 -11.877 1.00 97.12 189 GLY A CA 1
ATOM 1416 C C . GLY A 1 189 ? -6.285 5.731 -13.030 1.00 97.12 189 GLY A C 1
ATOM 1417 O O . GLY A 1 189 ? -6.130 5.280 -14.170 1.00 97.12 189 GLY A O 1
ATOM 1418 N N . LEU A 1 190 ? -7.213 6.645 -12.753 1.00 96.94 190 LEU A N 1
ATOM 1419 C CA . LEU A 1 190 ? -8.172 7.095 -13.757 1.00 96.94 190 LEU A CA 1
ATOM 1420 C C . LEU A 1 190 ? -7.442 7.873 -14.852 1.00 96.94 190 LEU A C 1
ATOM 1422 O O . LEU A 1 190 ? -6.660 8.779 -14.582 1.00 96.94 190 LEU A O 1
ATOM 1426 N N . ASN A 1 191 ? -7.679 7.500 -16.107 1.00 94.44 191 ASN A N 1
ATOM 1427 C CA . ASN A 1 191 ? -6.935 8.024 -17.240 1.00 94.44 191 ASN A CA 1
ATOM 1428 C C . ASN A 1 191 ? -7.474 9.384 -17.702 1.00 94.44 191 ASN A C 1
ATOM 1430 O O . ASN A 1 191 ? -7.070 10.413 -17.176 1.00 94.44 191 ASN A O 1
ATOM 1434 N N . CYS A 1 192 ? -8.377 9.427 -18.679 1.00 94.19 192 CYS A N 1
ATOM 1435 C CA . CYS A 1 192 ? -8.951 10.670 -19.201 1.00 94.19 192 CYS A CA 1
ATOM 1436 C C . CYS A 1 192 ? -10.184 11.068 -18.377 1.00 94.19 192 CYS A C 1
ATOM 1438 O O . CYS A 1 192 ? -11.308 11.058 -18.874 1.00 94.19 192 CYS A O 1
ATOM 1440 N N . SER A 1 193 ? -9.951 11.332 -17.091 1.00 94.81 193 SER A N 1
ATOM 1441 C CA . SER A 1 193 ? -10.982 11.651 -16.100 1.00 94.81 193 SER A CA 1
ATOM 1442 C C . SER A 1 193 ? -10.971 13.147 -15.756 1.00 94.81 193 SER A C 1
ATOM 1444 O O . SER A 1 193 ? -10.804 13.988 -16.635 1.00 94.81 193 SER A O 1
ATOM 1446 N N . THR A 1 194 ? -11.135 13.506 -14.482 1.00 93.31 194 THR A N 1
ATOM 1447 C CA . THR A 1 194 ? -11.250 14.903 -14.026 1.00 93.31 194 THR A CA 1
ATOM 1448 C C . THR A 1 194 ? -9.924 15.643 -13.827 1.00 93.31 194 THR A C 1
ATOM 1450 O O . THR A 1 194 ? -9.935 16.762 -13.319 1.00 93.31 194 THR A O 1
ATOM 1453 N N . HIS A 1 195 ? -8.779 15.048 -14.166 1.00 92.94 195 HIS A N 1
ATOM 1454 C CA . HIS A 1 195 ? -7.480 15.683 -13.950 1.00 92.94 195 HIS A CA 1
ATOM 1455 C C . HIS A 1 195 ? -7.264 16.845 -14.946 1.00 92.94 195 HIS A C 1
ATOM 1457 O O . HIS A 1 195 ? -7.415 16.675 -16.156 1.00 92.94 195 HIS A O 1
ATOM 1463 N N . SER A 1 196 ? -6.844 18.024 -14.471 1.00 92.00 196 SER A N 1
ATOM 1464 C CA . SER A 1 196 ? -6.717 19.244 -15.300 1.00 92.00 196 SER A CA 1
ATOM 1465 C C . SER A 1 196 ? -5.724 19.115 -16.466 1.00 92.00 196 SER A C 1
ATOM 1467 O O . SER A 1 196 ? -5.945 19.643 -17.552 1.00 92.00 196 SER A O 1
ATOM 1469 N N . LYS A 1 197 ? -4.633 18.366 -16.257 1.00 89.25 197 LYS A N 1
ATOM 1470 C CA . LYS A 1 197 ? -3.605 18.035 -17.265 1.00 89.25 197 LYS A CA 1
ATOM 1471 C C . LYS A 1 197 ? -4.069 17.022 -18.332 1.00 89.25 197 LYS A C 1
ATOM 1473 O O . LYS A 1 197 ? -3.244 16.575 -19.127 1.00 89.25 197 LYS A O 1
ATOM 1478 N N . GLY A 1 198 ? -5.346 16.635 -18.351 1.00 91.50 198 GLY A N 1
ATOM 1479 C CA . GLY A 1 198 ? -5.894 15.642 -19.277 1.00 91.50 198 GLY A CA 1
ATOM 1480 C C . GLY A 1 198 ? -5.663 14.207 -18.803 1.00 91.50 198 GLY A C 1
ATOM 1481 O O . GLY A 1 198 ? -5.743 13.924 -17.613 1.00 91.50 198 GLY A O 1
ATOM 1482 N N . CYS A 1 199 ? -5.392 13.286 -19.731 1.00 92.88 199 CYS A N 1
ATOM 1483 C CA . CYS A 1 199 ? -5.251 11.865 -19.412 1.00 92.88 199 CYS A CA 1
ATOM 1484 C C . CYS A 1 199 ? -4.079 11.602 -18.439 1.00 92.88 199 CYS A C 1
ATOM 1486 O O . CYS A 1 199 ? -2.916 11.810 -18.798 1.00 92.88 199 CYS A O 1
ATOM 1488 N N . HIS A 1 200 ? -4.378 11.150 -17.216 1.00 92.69 200 HIS A N 1
ATOM 1489 C CA . HIS A 1 200 ? -3.444 11.137 -16.085 1.00 92.69 200 HIS A CA 1
ATOM 1490 C C . HIS A 1 200 ? -3.472 9.850 -15.243 1.00 92.69 200 HIS A C 1
ATOM 1492 O O . HIS A 1 200 ? -3.331 9.902 -14.033 1.00 92.69 200 HIS A O 1
ATOM 1498 N N . SER A 1 201 ? -3.579 8.670 -15.858 1.00 94.06 201 SER A N 1
ATOM 1499 C CA . SER A 1 201 ? -3.561 7.402 -15.106 1.00 94.06 201 SER A CA 1
ATOM 1500 C C . SER A 1 201 ? -2.212 7.153 -14.410 1.00 94.06 201 SER A C 1
ATOM 1502 O O . SER A 1 201 ? -1.239 6.791 -15.088 1.00 94.06 201 SER A O 1
ATOM 1504 N N . LYS A 1 202 ? -2.137 7.336 -13.080 1.00 95.00 202 LYS A N 1
ATOM 1505 C CA . LYS A 1 202 ? -0.920 7.119 -12.272 1.00 95.00 202 LYS A CA 1
ATOM 1506 C C . LYS A 1 202 ? -1.110 6.049 -11.194 1.00 95.00 202 LYS A C 1
ATOM 1508 O O . LYS A 1 202 ? -2.078 6.073 -10.436 1.00 95.00 202 LYS A O 1
ATOM 1513 N N . GLY A 1 203 ? -0.145 5.129 -11.113 1.00 96.38 203 GLY A N 1
ATOM 1514 C CA . GLY A 1 203 ? -0.097 4.097 -10.076 1.00 96.38 203 GLY A CA 1
ATOM 1515 C C . GLY A 1 203 ? 0.330 4.680 -8.732 1.00 96.38 203 GLY A C 1
ATOM 1516 O O . GLY A 1 203 ? -0.505 4.965 -7.873 1.00 96.38 203 GLY A O 1
ATOM 1517 N N . GLY A 1 204 ? 1.631 4.901 -8.556 1.00 95.69 204 GLY A N 1
ATOM 1518 C CA . GLY A 1 204 ? 2.154 5.558 -7.369 1.00 95.69 204 GLY A CA 1
ATOM 1519 C C . GLY A 1 204 ? 3.440 6.347 -7.579 1.00 95.69 204 GLY A C 1
ATOM 1520 O O . GLY A 1 204 ? 4.347 5.938 -8.307 1.00 95.69 204 GLY A O 1
ATOM 1521 N N . MET A 1 205 ? 3.509 7.493 -6.910 1.00 94.62 205 MET A N 1
ATOM 1522 C CA . MET A 1 205 ? 4.632 8.424 -6.942 1.00 94.62 205 MET A CA 1
ATOM 1523 C C . MET A 1 205 ? 5.197 8.592 -5.545 1.00 94.62 205 MET A C 1
ATOM 1525 O O . MET A 1 205 ? 4.454 8.878 -4.615 1.00 94.62 205 MET A O 1
ATOM 1529 N N . PHE A 1 206 ? 6.513 8.477 -5.426 1.00 94.62 206 PHE A N 1
ATOM 1530 C CA . PHE A 1 206 ? 7.244 8.697 -4.188 1.00 94.62 206 PHE A CA 1
ATOM 1531 C C . PHE A 1 206 ? 8.266 9.783 -4.465 1.00 94.62 206 PHE A C 1
ATOM 1533 O O . PHE A 1 206 ? 9.301 9.550 -5.098 1.00 94.62 206 PHE A O 1
ATOM 1540 N N . ALA A 1 207 ? 7.882 11.001 -4.098 1.00 89.44 207 ALA A N 1
ATOM 1541 C CA . ALA A 1 207 ? 8.571 12.214 -4.476 1.00 89.44 207 ALA A CA 1
ATOM 1542 C C . ALA A 1 207 ? 8.747 13.144 -3.277 1.00 89.44 207 ALA A C 1
ATOM 1544 O O . ALA A 1 207 ? 7.872 13.302 -2.432 1.00 89.44 207 ALA A O 1
ATOM 1545 N N . GLY A 1 208 ? 9.867 13.847 -3.229 1.00 82.38 208 GLY A N 1
ATOM 1546 C CA . GLY A 1 208 ? 10.100 14.836 -2.188 1.00 82.38 208 GLY A CA 1
ATOM 1547 C C . GLY A 1 208 ? 11.408 15.544 -2.434 1.00 82.38 208 GLY A C 1
ATOM 1548 O O . GLY A 1 208 ? 12.467 15.002 -2.130 1.00 82.38 208 GLY A O 1
ATOM 1549 N N . ARG A 1 209 ? 11.326 16.746 -3.005 1.00 70.06 209 ARG A N 1
ATOM 1550 C CA . ARG A 1 209 ? 12.506 17.518 -3.400 1.00 70.06 209 ARG A CA 1
ATOM 1551 C C . ARG A 1 209 ? 13.108 18.264 -2.217 1.00 70.06 209 ARG A C 1
ATOM 1553 O O . ARG A 1 209 ? 12.403 18.607 -1.267 1.00 70.06 209 ARG A O 1
ATOM 1560 N N . TYR A 1 210 ? 14.378 18.627 -2.357 1.00 62.91 210 TYR A N 1
ATOM 1561 C CA . TYR A 1 210 ? 14.912 19.800 -1.674 1.00 62.91 210 TYR A CA 1
ATOM 1562 C C . TYR A 1 210 ? 14.238 21.030 -2.294 1.00 62.91 210 TYR A C 1
ATOM 1564 O O . TYR A 1 210 ? 14.482 21.358 -3.450 1.00 62.91 210 TYR A O 1
ATOM 1572 N N . MET A 1 211 ? 13.322 21.679 -1.578 1.00 49.03 211 MET A N 1
ATOM 1573 C CA . MET A 1 211 ? 12.799 22.969 -2.033 1.00 49.03 211 MET A CA 1
ATOM 1574 C C . MET A 1 211 ? 13.923 24.004 -1.893 1.00 49.03 211 MET A C 1
ATOM 1576 O O . MET A 1 211 ? 14.498 24.115 -0.818 1.00 49.03 211 MET A O 1
ATOM 1580 N N . ASN A 1 212 ? 14.227 24.721 -2.981 1.00 45.19 212 ASN A N 1
ATOM 1581 C CA . ASN A 1 212 ? 15.010 25.962 -3.041 1.00 45.19 212 ASN A CA 1
ATOM 1582 C C . ASN A 1 212 ? 16.215 26.019 -2.089 1.00 45.19 212 ASN A C 1
ATOM 1584 O O . ASN A 1 212 ? 16.079 26.523 -0.980 1.00 45.19 212 ASN A O 1
ATOM 1588 N N . ASN A 1 213 ? 17.389 25.551 -2.541 1.00 42.19 213 ASN A N 1
ATOM 1589 C CA . ASN A 1 213 ? 18.715 25.795 -1.937 1.00 42.19 213 ASN A CA 1
ATOM 1590 C C . ASN A 1 213 ? 18.855 25.594 -0.410 1.00 42.19 213 ASN A C 1
ATOM 1592 O O . ASN A 1 213 ? 19.885 25.950 0.163 1.00 42.19 213 ASN A O 1
ATOM 1596 N N . ASP A 1 214 ? 17.875 24.958 0.225 1.00 42.88 214 ASP A N 1
ATOM 1597 C CA . ASP A 1 214 ? 17.841 24.698 1.647 1.00 42.88 214 ASP A CA 1
ATOM 1598 C C . ASP A 1 214 ? 18.124 23.215 1.892 1.00 42.88 214 ASP A C 1
ATOM 1600 O O . ASP A 1 214 ? 17.251 22.342 1.831 1.00 42.88 214 ASP A O 1
ATOM 1604 N N . ALA A 1 215 ? 19.393 22.927 2.180 1.00 43.72 215 ALA A N 1
ATOM 1605 C CA . ALA A 1 215 ? 19.852 21.606 2.588 1.00 43.72 215 ALA A CA 1
ATOM 1606 C C . ALA A 1 215 ? 19.148 21.095 3.866 1.00 43.72 215 ALA A C 1
ATOM 1608 O O . ALA A 1 215 ? 19.260 19.909 4.179 1.00 43.72 215 ALA A O 1
ATOM 1609 N N . THR A 1 216 ? 18.402 21.945 4.590 1.00 43.06 216 THR A N 1
ATOM 1610 C CA . THR A 1 216 ? 17.644 21.563 5.790 1.00 43.06 216 THR A CA 1
ATOM 1611 C C . THR A 1 216 ? 16.238 21.021 5.489 1.00 43.06 216 THR A C 1
ATOM 1613 O O . THR A 1 216 ? 15.707 20.251 6.290 1.00 43.06 216 THR A O 1
ATOM 1616 N N . ALA A 1 217 ? 15.670 21.271 4.298 1.00 55.97 217 ALA A N 1
ATOM 1617 C CA . ALA A 1 217 ? 14.346 20.757 3.914 1.00 55.97 217 ALA A CA 1
ATOM 1618 C C . ALA A 1 217 ? 14.324 19.239 3.611 1.00 55.97 217 ALA A C 1
ATOM 1620 O O . ALA A 1 217 ? 13.250 18.652 3.525 1.00 55.97 217 ALA A O 1
ATOM 1621 N N . GLY A 1 218 ? 15.497 18.596 3.496 1.00 69.69 218 GLY A N 1
ATOM 1622 C CA . GLY A 1 218 ? 15.807 17.145 3.463 1.00 69.69 218 GLY A CA 1
ATOM 1623 C C . GLY A 1 218 ? 15.070 16.196 2.512 1.00 69.69 218 GLY A C 1
ATOM 1624 O O . GLY A 1 218 ? 15.517 15.059 2.392 1.00 69.69 218 GLY A O 1
ATOM 1625 N N . GLY A 1 219 ? 14.016 16.636 1.819 1.00 82.31 219 GLY A N 1
ATOM 1626 C CA . GLY A 1 219 ? 13.260 15.848 0.844 1.00 82.31 219 GLY A CA 1
ATOM 1627 C C . GLY A 1 219 ? 12.762 14.492 1.365 1.00 82.31 219 GLY A C 1
ATOM 1628 O O . GLY A 1 219 ? 12.730 14.244 2.569 1.00 82.31 219 GLY A O 1
ATOM 1629 N N . ALA A 1 220 ? 12.331 13.616 0.455 1.00 89.19 220 ALA A N 1
ATOM 1630 C CA . ALA A 1 220 ? 11.890 12.264 0.803 1.00 89.19 220 ALA A CA 1
ATOM 1631 C C . ALA A 1 220 ? 13.051 11.262 0.758 1.00 89.19 220 ALA A C 1
ATOM 1633 O O . ALA A 1 220 ? 13.834 11.261 -0.194 1.00 89.19 220 ALA A O 1
ATOM 1634 N N . TYR A 1 221 ? 13.164 10.384 1.752 1.00 91.31 221 TYR A N 1
ATOM 1635 C CA . TYR A 1 221 ? 14.229 9.374 1.823 1.00 91.31 221 TYR A CA 1
ATOM 1636 C C . TYR A 1 221 ? 13.792 8.153 2.631 1.00 91.31 221 TYR A C 1
ATOM 1638 O O . TYR A 1 221 ? 12.805 8.203 3.347 1.00 91.31 221 TYR A O 1
ATOM 1646 N N . ASN A 1 222 ? 14.529 7.045 2.547 1.00 95.44 222 ASN A N 1
ATOM 1647 C CA . ASN A 1 222 ? 14.203 5.801 3.250 1.00 95.44 222 ASN A CA 1
ATOM 1648 C C . ASN A 1 222 ? 12.788 5.301 2.911 1.00 95.44 222 ASN A C 1
ATOM 1650 O O . ASN A 1 222 ? 11.932 5.151 3.786 1.00 95.44 222 ASN A O 1
ATOM 1654 N N . ILE A 1 223 ? 12.542 5.056 1.622 1.00 97.56 223 ILE A N 1
ATOM 1655 C CA . ILE A 1 223 ? 11.249 4.581 1.113 1.00 97.56 223 ILE A CA 1
ATOM 1656 C C . ILE A 1 223 ? 11.391 3.150 0.586 1.00 97.56 223 ILE A C 1
ATOM 1658 O O . ILE A 1 223 ? 12.258 2.865 -0.238 1.00 97.56 223 ILE A O 1
ATOM 1662 N N . THR A 1 224 ? 10.545 2.238 1.057 1.00 98.69 224 THR A N 1
ATOM 1663 C CA . THR A 1 224 ? 10.475 0.844 0.594 1.00 98.69 224 THR A CA 1
ATOM 1664 C C . THR A 1 224 ? 9.152 0.586 -0.107 1.00 98.69 224 THR A C 1
ATOM 1666 O O . THR A 1 224 ? 8.090 0.851 0.449 1.00 98.69 224 THR A O 1
ATOM 1669 N N . LEU A 1 225 ? 9.217 -0.018 -1.290 1.00 98.75 225 LEU A N 1
ATOM 1670 C CA . LEU A 1 225 ? 8.103 -0.719 -1.914 1.00 98.75 225 LEU A CA 1
ATOM 1671 C C . LEU A 1 225 ? 8.451 -2.190 -2.068 1.00 98.75 225 LEU A C 1
ATOM 1673 O O . LEU A 1 225 ? 9.395 -2.506 -2.798 1.00 98.75 225 LEU A O 1
ATOM 1677 N N . HIS A 1 226 ? 7.688 -3.091 -1.451 1.00 98.88 226 HIS A N 1
ATOM 1678 C CA . HIS A 1 226 ? 7.867 -4.516 -1.717 1.00 98.88 226 HIS A CA 1
ATOM 1679 C C . HIS A 1 226 ? 6.576 -5.315 -1.837 1.00 98.88 226 HIS A C 1
ATOM 1681 O O . HIS A 1 226 ? 5.591 -5.030 -1.167 1.00 98.88 226 HIS A O 1
ATOM 1687 N N . HIS A 1 227 ? 6.589 -6.328 -2.706 1.00 98.81 227 HIS A N 1
ATOM 1688 C CA . HIS A 1 227 ? 5.454 -7.235 -2.925 1.00 98.81 227 HIS A CA 1
ATOM 1689 C C . HIS A 1 227 ? 4.137 -6.534 -3.304 1.00 98.81 227 HIS A C 1
ATOM 1691 O O . HIS A 1 227 ? 3.055 -7.067 -3.083 1.00 98.81 227 HIS A O 1
ATOM 1697 N N . ASN A 1 228 ? 4.191 -5.335 -3.887 1.00 98.94 228 ASN A N 1
ATOM 1698 C CA . ASN A 1 228 ? 2.990 -4.667 -4.383 1.00 98.94 228 ASN A CA 1
ATOM 1699 C C . ASN A 1 228 ? 2.650 -5.154 -5.796 1.00 98.94 228 ASN A C 1
ATOM 1701 O O . ASN A 1 228 ? 3.548 -5.422 -6.595 1.00 98.94 228 ASN A O 1
ATOM 1705 N N . LEU A 1 229 ? 1.362 -5.187 -6.130 1.00 98.88 229 LEU A N 1
ATOM 1706 C CA . LEU A 1 229 ? 0.877 -5.280 -7.503 1.00 98.88 229 LEU A CA 1
ATOM 1707 C C . LEU A 1 229 ? 0.554 -3.881 -8.025 1.00 98.88 229 LEU A C 1
ATOM 1709 O O . LEU A 1 229 ? -0.328 -3.220 -7.487 1.00 98.88 229 LEU A O 1
ATOM 1713 N N . LEU A 1 230 ? 1.206 -3.460 -9.105 1.00 98.62 230 LEU A N 1
ATOM 1714 C CA . LEU A 1 230 ? 0.898 -2.236 -9.836 1.00 98.62 230 LEU A CA 1
ATOM 1715 C C . LEU A 1 230 ? 0.330 -2.601 -11.209 1.00 98.62 230 LEU A C 1
ATOM 1717 O O . LEU A 1 230 ? 1.073 -3.023 -12.092 1.00 98.62 230 LEU A O 1
ATOM 1721 N N . ALA A 1 231 ? -0.985 -2.493 -11.394 1.00 97.88 231 ALA A N 1
ATOM 1722 C CA . ALA A 1 231 ? -1.656 -3.032 -12.580 1.00 97.88 231 ALA A CA 1
ATOM 1723 C C . ALA A 1 231 ? -2.495 -1.988 -13.317 1.00 97.88 231 ALA A C 1
ATOM 1725 O O . ALA A 1 231 ? -3.165 -1.168 -12.700 1.00 97.88 231 ALA A O 1
ATOM 1726 N N . HIS A 1 232 ? -2.497 -2.047 -14.650 1.00 97.06 232 HIS A N 1
ATOM 1727 C CA . HIS A 1 232 ? -3.381 -1.229 -15.488 1.00 97.06 232 HIS A CA 1
ATOM 1728 C C . HIS A 1 232 ? -3.309 0.281 -15.193 1.00 97.06 232 HIS A C 1
ATOM 1730 O O . HIS A 1 232 ? -4.309 0.992 -15.272 1.00 97.06 232 HIS A O 1
ATOM 1736 N N . ASN A 1 233 ? -2.121 0.781 -14.856 1.00 95.81 233 ASN A N 1
ATOM 1737 C CA . ASN A 1 233 ? -1.879 2.215 -14.749 1.00 95.81 233 ASN A CA 1
ATOM 1738 C C . ASN A 1 233 ? -1.088 2.694 -15.964 1.00 95.81 233 ASN A C 1
ATOM 1740 O O . ASN A 1 233 ? -0.225 1.986 -16.490 1.00 95.81 233 ASN A O 1
ATOM 1744 N N . GLY A 1 234 ? -1.318 3.934 -16.376 1.00 92.12 234 GLY A N 1
ATOM 1745 C CA . GLY A 1 234 ? -0.581 4.529 -17.480 1.00 92.12 234 GLY A CA 1
ATOM 1746 C C . GLY A 1 234 ? 0.917 4.650 -17.183 1.00 92.12 234 GLY A C 1
ATOM 1747 O O . GLY A 1 234 ? 1.770 4.215 -17.956 1.00 92.12 234 GLY A O 1
ATOM 1748 N N . ASP A 1 235 ? 1.244 5.238 -16.040 1.00 90.94 235 ASP A N 1
ATOM 1749 C CA . ASP A 1 235 ? 2.600 5.665 -15.695 1.00 90.94 235 ASP A CA 1
ATOM 1750 C C . ASP A 1 235 ? 2.814 5.617 -14.171 1.00 90.94 235 ASP A C 1
ATOM 1752 O O . ASP A 1 235 ? 1.860 5.403 -13.419 1.00 90.94 235 ASP A O 1
ATOM 1756 N N . ARG A 1 236 ? 4.053 5.859 -13.718 1.00 93.38 236 ARG A N 1
ATOM 1757 C CA . ARG A 1 236 ? 4.453 5.858 -12.297 1.00 93.38 236 ARG A CA 1
ATOM 1758 C C . ARG A 1 236 ? 4.137 4.509 -11.621 1.00 93.38 236 ARG A C 1
ATOM 1760 O O . ARG A 1 236 ? 3.281 4.437 -10.747 1.00 93.38 236 ARG A O 1
ATOM 1767 N N . ASN A 1 237 ? 4.813 3.429 -12.033 1.00 94.81 237 ASN A N 1
ATOM 1768 C CA . ASN A 1 237 ? 4.587 2.063 -11.529 1.00 94.81 237 ASN A CA 1
ATOM 1769 C C . ASN A 1 237 ? 5.829 1.386 -10.892 1.00 94.81 237 ASN A C 1
ATOM 1771 O O . ASN A 1 237 ? 6.242 0.318 -11.359 1.00 94.81 237 ASN A O 1
ATOM 1775 N N . PRO A 1 238 ? 6.404 1.920 -9.800 1.00 95.75 238 PRO A N 1
ATOM 1776 C CA . PRO A 1 238 ? 6.188 3.247 -9.215 1.00 95.75 238 PRO A CA 1
ATOM 1777 C C . PRO A 1 238 ? 7.058 4.324 -9.901 1.00 95.75 238 PRO A C 1
ATOM 1779 O O . PRO A 1 238 ? 7.809 4.035 -10.830 1.00 95.75 238 PRO A O 1
ATOM 1782 N N . LEU A 1 239 ? 6.957 5.579 -9.458 1.00 95.31 239 LEU A N 1
ATOM 1783 C CA . LEU A 1 239 ? 7.933 6.638 -9.748 1.00 95.31 239 LEU A CA 1
ATOM 1784 C C . LEU A 1 239 ? 8.741 6.988 -8.493 1.00 95.31 239 LEU A C 1
ATOM 1786 O O . LEU A 1 239 ? 8.140 7.307 -7.468 1.00 95.31 239 LEU A O 1
ATOM 1790 N N . PHE A 1 240 ? 10.070 7.021 -8.610 1.00 94.12 240 PHE A N 1
ATOM 1791 C CA . PHE A 1 240 ? 10.981 7.620 -7.629 1.00 94.12 240 PHE A CA 1
ATOM 1792 C C . PHE A 1 240 ? 11.485 9.000 -8.074 1.00 94.12 240 PHE A C 1
ATOM 1794 O O . PHE A 1 240 ? 12.039 9.171 -9.158 1.00 94.12 240 PHE A O 1
ATOM 1801 N N . ASP A 1 241 ? 11.306 9.983 -7.195 1.00 90.12 241 ASP A N 1
ATOM 1802 C CA . ASP A 1 241 ? 11.865 11.342 -7.260 1.00 90.12 241 ASP A CA 1
ATOM 1803 C C . ASP A 1 241 ? 12.285 11.739 -5.829 1.00 90.12 241 ASP A C 1
ATOM 1805 O O . ASP A 1 241 ? 11.794 12.711 -5.246 1.00 90.12 241 ASP A O 1
ATOM 1809 N N . LEU A 1 242 ? 13.098 10.868 -5.216 1.00 89.12 242 LEU A N 1
ATOM 1810 C CA . LEU A 1 242 ? 13.498 10.928 -3.812 1.00 89.12 242 LEU A CA 1
ATOM 1811 C C . LEU A 1 242 ? 14.799 11.722 -3.646 1.00 89.12 242 LEU A C 1
ATOM 1813 O O . LEU A 1 242 ? 15.693 11.689 -4.490 1.00 89.12 242 LEU A O 1
ATOM 1817 N N . ALA A 1 243 ? 14.929 12.384 -2.502 1.00 85.19 243 ALA A N 1
ATOM 1818 C CA . ALA A 1 243 ? 16.156 13.051 -2.085 1.00 85.19 243 ALA A CA 1
ATOM 1819 C C . ALA A 1 243 ? 17.215 12.076 -1.541 1.00 85.19 243 ALA A C 1
ATOM 1821 O O . ALA A 1 243 ? 18.407 12.388 -1.569 1.00 85.19 243 ALA A O 1
ATOM 1822 N N . GLY A 1 244 ? 16.800 10.901 -1.053 1.00 88.38 244 GLY A N 1
ATOM 1823 C CA . GLY A 1 244 ? 17.693 9.905 -0.460 1.00 88.38 244 GLY A CA 1
ATOM 1824 C C . GLY A 1 244 ? 17.409 8.468 -0.890 1.00 88.38 244 GLY A C 1
ATOM 1825 O O . GLY A 1 244 ? 17.033 8.199 -2.027 1.00 88.38 244 GLY A O 1
ATOM 1826 N N . ALA A 1 245 ? 17.663 7.520 0.015 1.00 92.19 245 ALA A N 1
ATOM 1827 C CA . ALA A 1 245 ? 17.602 6.095 -0.289 1.00 92.19 245 ALA A CA 1
ATOM 1828 C C . ALA A 1 245 ? 16.179 5.613 -0.614 1.00 92.19 245 ALA A C 1
ATOM 1830 O O . ALA A 1 245 ? 15.211 6.000 0.043 1.00 92.19 245 ALA A O 1
ATOM 1831 N N . GLY A 1 246 ? 16.069 4.710 -1.584 1.00 95.50 246 GLY A N 1
ATOM 1832 C CA . GLY A 1 246 ? 14.824 4.025 -1.916 1.00 95.50 246 GLY A CA 1
ATOM 1833 C C . GLY A 1 246 ? 15.071 2.579 -2.331 1.00 95.50 246 GLY A C 1
ATOM 1834 O O . GLY A 1 246 ? 16.130 2.258 -2.874 1.00 95.50 246 GLY A O 1
ATOM 1835 N N . GLN A 1 247 ? 14.095 1.704 -2.101 1.00 97.19 247 GLN A N 1
ATOM 1836 C CA . GLN A 1 247 ? 14.111 0.347 -2.640 1.00 97.19 247 GLN A CA 1
ATOM 1837 C C . GLN A 1 247 ? 12.763 -0.097 -3.186 1.00 97.19 247 GLN A C 1
ATOM 1839 O O . GLN A 1 247 ? 11.719 0.152 -2.590 1.00 97.19 247 GLN A O 1
ATOM 1844 N N . SER A 1 248 ? 12.817 -0.800 -4.314 1.00 98.19 248 SER A N 1
ATOM 1845 C CA . SER A 1 248 ? 11.693 -1.483 -4.943 1.00 98.19 248 SER A CA 1
ATOM 1846 C C . SER A 1 248 ? 12.060 -2.951 -5.116 1.00 98.19 248 SER A C 1
ATOM 1848 O O . SER A 1 248 ? 12.923 -3.290 -5.926 1.00 98.19 248 SER A O 1
ATOM 1850 N N . VAL A 1 249 ? 11.442 -3.814 -4.312 1.00 98.69 249 VAL A N 1
ATOM 1851 C CA . VAL A 1 249 ? 11.821 -5.222 -4.159 1.00 98.69 249 VAL A CA 1
ATOM 1852 C C . VAL A 1 249 ? 10.623 -6.141 -4.396 1.00 98.69 249 VAL A C 1
ATOM 1854 O O . VAL A 1 249 ? 9.595 -5.962 -3.761 1.00 98.69 249 VAL A O 1
ATOM 1857 N 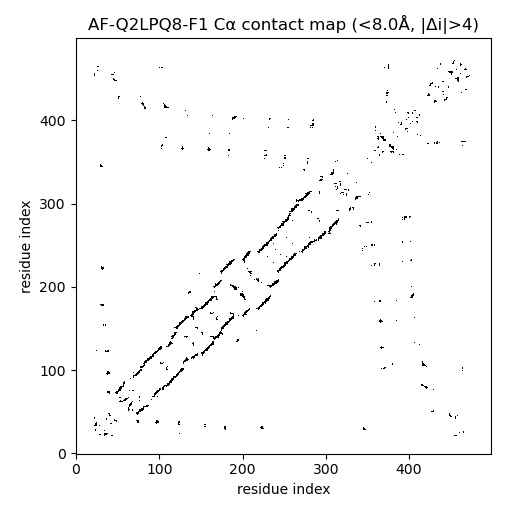N . ASN A 1 250 ? 10.724 -7.143 -5.271 1.00 98.69 250 ASN A N 1
ATOM 1858 C CA . ASN A 1 250 ? 9.651 -8.132 -5.489 1.00 98.69 250 ASN A CA 1
ATOM 1859 C C . ASN A 1 250 ? 8.259 -7.547 -5.809 1.00 98.69 250 ASN A C 1
ATOM 1861 O O . ASN A 1 250 ? 7.238 -8.178 -5.552 1.00 98.69 250 ASN A O 1
ATOM 1865 N N . ASN A 1 251 ? 8.184 -6.352 -6.392 1.00 98.69 251 ASN A N 1
ATOM 1866 C CA . ASN A 1 251 ? 6.919 -5.820 -6.892 1.00 98.69 251 ASN A CA 1
ATOM 1867 C C . ASN A 1 251 ? 6.567 -6.471 -8.233 1.00 98.69 251 ASN A C 1
ATOM 1869 O O . ASN A 1 251 ? 7.446 -6.837 -9.019 1.00 98.69 251 ASN A O 1
ATOM 1873 N N . VAL A 1 252 ? 5.271 -6.567 -8.506 1.00 98.50 252 VAL A N 1
ATOM 1874 C CA . VAL A 1 252 ? 4.726 -7.023 -9.780 1.00 98.50 252 VAL A CA 1
ATOM 1875 C C . VAL A 1 252 ? 4.110 -5.837 -10.491 1.00 98.50 252 VAL A C 1
ATOM 1877 O O . VAL A 1 252 ? 3.202 -5.206 -9.958 1.00 98.50 252 VAL A O 1
ATOM 1880 N N . THR A 1 253 ? 4.543 -5.573 -11.717 1.00 97.62 253 THR A N 1
ATOM 1881 C CA . THR A 1 253 ? 3.926 -4.556 -12.569 1.00 97.62 253 THR A CA 1
ATOM 1882 C C . THR A 1 253 ? 3.247 -5.227 -13.753 1.00 97.62 253 THR A C 1
ATOM 1884 O O . THR A 1 253 ? 3.849 -6.057 -14.433 1.00 97.62 253 THR A O 1
ATOM 1887 N N . TYR A 1 254 ? 1.994 -4.869 -14.026 1.00 97.69 254 TYR A N 1
ATOM 1888 C CA . TYR A 1 254 ? 1.226 -5.421 -15.135 1.00 97.69 254 TYR A CA 1
ATOM 1889 C C . TYR A 1 254 ? 0.590 -4.335 -16.001 1.00 97.69 254 TYR A C 1
ATOM 1891 O O . TYR A 1 254 ? -0.045 -3.410 -15.499 1.00 97.69 254 TYR A O 1
ATOM 1899 N N . ASN A 1 255 ? 0.705 -4.495 -17.321 1.00 95.75 255 ASN A N 1
ATOM 1900 C CA . ASN A 1 255 ? -0.027 -3.694 -18.303 1.00 95.75 255 ASN A CA 1
ATOM 1901 C C . ASN A 1 255 ? 0.207 -2.172 -18.191 1.00 95.75 255 ASN A C 1
ATOM 1903 O O . ASN A 1 255 ? -0.716 -1.376 -18.362 1.00 95.75 255 ASN A O 1
ATOM 1907 N N . ALA A 1 256 ? 1.442 -1.763 -17.888 1.00 92.69 256 ALA A N 1
ATOM 1908 C CA . ALA A 1 256 ? 1.822 -0.352 -17.876 1.00 92.69 256 ALA A CA 1
ATOM 1909 C C . ALA A 1 256 ? 1.811 0.240 -19.300 1.00 92.69 256 ALA A C 1
ATOM 1911 O O . ALA A 1 256 ? 2.258 -0.432 -20.238 1.00 92.69 256 ALA A O 1
ATOM 1912 N N . LYS A 1 257 ? 1.347 1.491 -19.467 1.00 86.50 257 LYS A N 1
ATOM 1913 C CA . LYS A 1 257 ? 1.330 2.182 -20.778 1.00 86.50 257 LYS A CA 1
ATOM 1914 C C . LYS A 1 257 ? 2.721 2.536 -21.249 1.00 86.50 257 LYS A C 1
ATOM 1916 O O . LYS A 1 257 ? 3.180 2.093 -22.294 1.00 86.50 257 LYS A O 1
ATOM 1921 N N . SER A 1 258 ? 3.338 3.443 -20.502 1.00 80.12 258 SER A N 1
ATOM 1922 C CA . SER A 1 258 ? 4.517 4.168 -20.946 1.00 80.12 258 SER A CA 1
ATOM 1923 C C . SER A 1 258 ? 5.740 3.755 -20.165 1.00 80.12 258 SER A C 1
ATOM 1925 O O . SER A 1 258 ? 6.818 3.719 -20.746 1.00 80.12 258 SER A O 1
ATOM 1927 N N . ARG A 1 259 ? 5.581 3.489 -18.862 1.00 81.56 259 ARG A N 1
ATOM 1928 C CA . ARG A 1 259 ? 6.690 3.195 -17.955 1.00 81.56 259 ARG A CA 1
ATOM 1929 C C . ARG A 1 259 ? 6.248 2.302 -16.807 1.00 81.56 259 ARG A C 1
ATOM 1931 O O . ARG A 1 259 ? 5.154 2.478 -16.262 1.00 81.56 259 ARG A O 1
ATOM 1938 N N . THR A 1 260 ? 7.121 1.371 -16.436 1.00 87.06 260 THR A N 1
ATOM 1939 C CA . THR A 1 260 ? 6.973 0.587 -15.207 1.00 87.06 260 THR A CA 1
ATOM 1940 C C . THR A 1 260 ? 7.609 1.367 -14.042 1.00 87.06 260 THR A C 1
ATOM 1942 O O . THR A 1 260 ? 7.045 2.393 -13.651 1.00 87.06 260 THR A O 1
ATOM 1945 N N . HIS A 1 261 ? 8.796 0.990 -13.552 1.00 92.94 261 HIS A N 1
ATOM 1946 C CA . HIS A 1 261 ? 9.539 1.761 -12.560 1.00 92.94 261 HIS A CA 1
ATOM 1947 C C . HIS A 1 261 ? 10.217 2.965 -13.231 1.00 92.94 261 HIS A C 1
ATOM 1949 O O . HIS A 1 261 ? 11.195 2.845 -13.974 1.00 92.94 261 HIS A O 1
ATOM 1955 N N . SER A 1 262 ? 9.688 4.153 -12.962 1.00 92.81 262 SER A N 1
ATOM 1956 C CA . SER A 1 262 ? 10.249 5.416 -13.443 1.00 92.81 262 SER A CA 1
ATOM 1957 C C . SER A 1 262 ? 11.125 6.050 -12.378 1.00 92.81 262 SER A C 1
ATOM 1959 O O . SER A 1 262 ? 10.814 5.975 -11.193 1.00 92.81 262 SER A O 1
ATOM 1961 N N . ILE A 1 263 ? 12.181 6.738 -12.792 1.00 93.19 263 ILE A N 1
ATOM 1962 C CA . ILE A 1 263 ? 12.997 7.559 -11.897 1.00 93.19 263 ILE A CA 1
ATOM 1963 C C . ILE A 1 263 ? 13.202 8.918 -12.547 1.00 93.19 263 ILE A C 1
ATOM 1965 O O . ILE A 1 263 ? 13.484 8.996 -13.743 1.00 93.19 263 ILE A O 1
ATOM 1969 N N . TYR A 1 264 ? 13.039 9.997 -11.793 1.00 90.56 264 TYR A N 1
ATOM 1970 C CA . TYR A 1 264 ? 13.306 11.342 -12.290 1.00 90.56 264 TYR A CA 1
ATOM 1971 C C . TYR A 1 264 ? 14.689 11.808 -11.852 1.00 90.56 264 TYR A C 1
ATOM 1973 O O . TYR A 1 264 ? 14.977 11.905 -10.664 1.00 90.56 264 TYR A O 1
ATOM 1981 N N . ASP A 1 265 ? 15.532 12.133 -12.832 1.00 86.81 265 ASP A N 1
ATOM 1982 C CA . ASP A 1 265 ? 16.757 12.889 -12.602 1.00 86.81 265 ASP A CA 1
ATOM 1983 C C . ASP A 1 265 ? 16.467 14.375 -12.829 1.00 86.81 265 ASP A C 1
ATOM 1985 O O . ASP A 1 265 ? 16.194 14.809 -13.956 1.00 86.81 265 ASP A O 1
ATOM 1989 N N . ARG A 1 266 ? 16.521 15.158 -11.751 1.00 80.38 266 ARG A N 1
ATOM 1990 C CA . ARG A 1 266 ? 16.375 16.619 -11.800 1.00 80.38 266 ARG A CA 1
ATOM 1991 C C . ARG A 1 266 ? 17.703 17.369 -11.725 1.00 80.38 266 ARG A C 1
ATOM 1993 O O . ARG A 1 266 ? 17.714 18.587 -11.831 1.00 80.38 266 ARG A O 1
ATOM 2000 N N . GLY A 1 267 ? 18.826 16.671 -11.579 1.00 74.38 267 GLY A N 1
ATOM 2001 C CA . GLY A 1 267 ? 20.157 17.260 -11.447 1.00 74.38 267 GLY A CA 1
ATOM 2002 C C . GLY A 1 267 ? 20.440 17.915 -10.092 1.00 74.38 267 GLY A C 1
ATOM 2003 O O . GLY A 1 267 ? 21.495 18.516 -9.931 1.00 74.38 267 GLY A O 1
ATOM 2004 N N . GLU A 1 268 ? 19.522 17.798 -9.130 1.00 67.25 268 GLU A N 1
ATOM 2005 C CA . GLU A 1 268 ? 19.573 18.470 -7.819 1.00 67.25 268 GLU A CA 1
ATOM 2006 C C . GLU A 1 268 ? 19.965 17.518 -6.677 1.00 67.25 268 GLU A C 1
ATOM 2008 O O . GLU A 1 268 ? 20.346 17.948 -5.589 1.00 67.25 268 GLU A O 1
ATOM 2013 N N . TYR A 1 269 ? 19.896 16.210 -6.920 1.00 63.69 269 TYR A N 1
ATOM 2014 C CA . TYR A 1 269 ? 20.232 15.183 -5.941 1.00 63.69 269 TYR A CA 1
ATOM 2015 C C . TYR A 1 269 ? 21.700 14.810 -6.143 1.00 63.69 269 TYR A C 1
ATOM 2017 O O . TYR A 1 269 ? 22.134 14.643 -7.267 1.00 63.69 269 TYR A O 1
ATOM 2025 N N . THR A 1 270 ? 22.526 14.713 -5.108 1.00 54.81 270 THR A N 1
ATOM 2026 C CA . THR A 1 270 ? 23.913 14.224 -5.297 1.00 54.81 270 THR A CA 1
ATOM 2027 C C . THR A 1 270 ? 24.154 12.889 -4.603 1.00 54.81 270 THR A C 1
ATOM 2029 O O . THR A 1 270 ? 25.278 12.393 -4.605 1.00 54.81 270 THR A O 1
ATOM 2032 N N . ARG A 1 271 ? 23.122 12.314 -3.956 1.00 66.12 271 ARG A N 1
ATOM 2033 C CA . ARG A 1 271 ? 23.289 11.217 -2.983 1.00 66.12 271 ARG A CA 1
ATOM 2034 C C . ARG A 1 271 ? 22.117 10.228 -2.886 1.00 66.12 271 ARG A C 1
ATOM 2036 O O . ARG A 1 271 ? 22.103 9.424 -1.956 1.00 66.12 271 ARG A O 1
ATOM 2043 N N . ALA A 1 272 ? 21.146 10.261 -3.803 1.00 82.25 272 ALA A N 1
ATOM 2044 C CA . ALA A 1 272 ? 20.081 9.257 -3.809 1.00 82.25 272 ALA A CA 1
ATOM 2045 C C . ALA A 1 272 ? 20.624 7.900 -4.294 1.00 82.25 272 ALA A C 1
ATOM 2047 O O . ALA A 1 272 ? 21.449 7.831 -5.211 1.00 82.25 272 ALA A O 1
ATOM 2048 N N . ALA A 1 273 ? 20.182 6.828 -3.639 1.00 90.69 273 ALA A N 1
ATOM 2049 C CA . ALA A 1 273 ? 20.663 5.470 -3.857 1.00 90.69 273 ALA A CA 1
ATOM 2050 C C . ALA A 1 273 ? 19.474 4.514 -3.934 1.00 90.69 273 ALA A C 1
ATOM 2052 O O . ALA A 1 273 ? 18.731 4.362 -2.957 1.00 90.69 273 ALA A O 1
ATOM 2053 N N . TYR A 1 274 ? 19.298 3.878 -5.090 1.00 95.94 274 TYR A N 1
ATOM 2054 C CA . TYR A 1 274 ? 18.138 3.034 -5.355 1.00 95.94 274 TYR A CA 1
ATOM 2055 C C . TYR A 1 274 ? 18.519 1.570 -5.535 1.00 95.94 274 TYR A C 1
ATOM 2057 O O . TYR A 1 274 ? 19.367 1.246 -6.359 1.00 95.94 274 TYR A O 1
ATOM 2065 N N . ASN A 1 275 ? 17.865 0.675 -4.799 1.00 97.94 275 ASN A N 1
ATOM 2066 C CA . ASN A 1 275 ? 17.923 -0.763 -5.055 1.00 97.94 275 ASN A CA 1
ATOM 2067 C C . ASN A 1 275 ? 16.624 -1.202 -5.744 1.00 97.94 275 ASN A C 1
ATOM 2069 O O . ASN A 1 275 ? 15.541 -1.055 -5.182 1.00 97.94 275 ASN A O 1
ATOM 2073 N N . ILE A 1 276 ? 16.719 -1.758 -6.950 1.00 98.31 276 ILE A N 1
ATOM 2074 C CA . ILE A 1 276 ? 15.566 -2.248 -7.717 1.00 98.31 276 ILE A CA 1
ATOM 2075 C C . ILE A 1 276 ? 15.784 -3.740 -7.950 1.00 98.31 276 ILE A C 1
ATOM 2077 O O . ILE A 1 276 ? 16.574 -4.129 -8.810 1.00 98.31 276 ILE A O 1
ATOM 2081 N N . ILE A 1 277 ? 15.151 -4.578 -7.131 1.00 98.31 277 ILE A N 1
ATOM 2082 C CA . ILE A 1 277 ? 15.557 -5.972 -6.926 1.00 98.31 277 ILE A CA 1
ATOM 2083 C C . ILE A 1 277 ? 14.389 -6.926 -7.171 1.00 98.31 277 ILE A C 1
ATOM 2085 O O . ILE A 1 277 ? 13.336 -6.812 -6.550 1.00 98.31 277 ILE A O 1
ATOM 2089 N N . LYS A 1 278 ? 14.595 -7.913 -8.045 1.00 98.44 278 LYS A N 1
ATOM 2090 C CA . LYS A 1 278 ? 13.724 -9.078 -8.248 1.00 98.44 278 LYS A CA 1
ATOM 2091 C C . LYS A 1 278 ? 12.251 -8.719 -8.490 1.00 98.44 278 LYS A C 1
ATOM 2093 O O . LYS A 1 278 ? 11.354 -9.458 -8.094 1.00 98.44 278 LYS A O 1
ATOM 2098 N N . ASN A 1 279 ? 11.991 -7.587 -9.142 1.00 98.56 279 ASN A N 1
ATOM 2099 C CA . ASN A 1 279 ? 10.653 -7.195 -9.580 1.00 98.56 279 ASN A CA 1
ATOM 2100 C C . ASN A 1 279 ? 10.262 -7.962 -10.853 1.00 98.56 279 ASN A C 1
ATOM 2102 O O . ASN A 1 279 ? 11.126 -8.351 -11.642 1.00 98.56 279 ASN A O 1
ATOM 2106 N N . TYR A 1 280 ? 8.963 -8.154 -11.066 1.00 97.88 280 TYR A N 1
ATOM 2107 C CA . TYR A 1 280 ? 8.419 -8.854 -12.228 1.00 97.88 280 TYR A CA 1
ATOM 2108 C C . TYR A 1 280 ? 7.491 -7.939 -13.026 1.00 97.88 280 TYR A C 1
ATOM 2110 O O . TYR A 1 280 ? 6.410 -7.578 -12.562 1.00 97.88 280 TYR A O 1
ATOM 2118 N N . SER A 1 281 ? 7.886 -7.588 -14.246 1.00 96.19 281 SER A N 1
ATOM 2119 C CA . SER A 1 281 ? 7.106 -6.729 -15.136 1.00 96.19 281 SER A CA 1
ATOM 2120 C C . SER A 1 281 ? 6.520 -7.538 -16.290 1.00 96.19 281 SER A C 1
ATOM 2122 O O . SER A 1 281 ? 7.241 -8.075 -17.132 1.00 96.19 281 SER A O 1
ATOM 2124 N N . LYS A 1 282 ? 5.190 -7.588 -16.374 1.00 95.12 282 LYS A N 1
ATOM 2125 C CA . LYS A 1 282 ? 4.449 -8.298 -17.420 1.00 95.12 282 LYS A CA 1
ATOM 2126 C C . LYS A 1 282 ? 3.709 -7.313 -18.321 1.00 95.12 282 LYS A C 1
ATOM 2128 O O . LYS A 1 282 ? 2.876 -6.529 -17.869 1.00 95.12 282 LYS A O 1
ATOM 2133 N N . ALA A 1 283 ? 3.989 -7.379 -19.619 1.00 94.19 283 ALA A N 1
ATOM 2134 C CA . ALA A 1 283 ? 3.238 -6.633 -20.623 1.00 94.19 283 ALA A CA 1
ATOM 2135 C C . ALA A 1 283 ? 1.799 -7.172 -20.738 1.00 94.19 283 ALA A C 1
ATOM 2137 O O . ALA A 1 283 ? 1.564 -8.375 -20.605 1.00 94.19 283 ALA A O 1
ATOM 2138 N N . GLY A 1 284 ? 0.845 -6.283 -21.002 1.00 94.12 284 GLY A N 1
ATOM 2139 C CA . GLY A 1 284 ? -0.543 -6.634 -21.313 1.00 94.12 284 GLY A CA 1
ATOM 2140 C C . GLY A 1 284 ? -1.048 -5.912 -22.569 1.00 94.12 284 GLY A C 1
ATOM 2141 O O . GLY A 1 284 ? -0.236 -5.318 -23.284 1.00 94.12 284 GLY A O 1
ATOM 2142 N N . PRO A 1 285 ? -2.367 -5.943 -22.842 1.00 93.75 285 PRO A N 1
ATOM 2143 C CA . PRO A 1 285 ? -2.975 -5.326 -24.026 1.00 93.75 285 PRO A CA 1
ATOM 2144 C C . PRO A 1 285 ? -2.610 -3.854 -24.266 1.00 93.75 285 PRO A C 1
ATOM 2146 O O . PRO A 1 285 ? -2.531 -3.425 -25.413 1.00 93.75 285 PRO A O 1
ATOM 2149 N N . HIS A 1 286 ? -2.347 -3.086 -23.210 1.00 88.69 286 HIS A N 1
ATOM 2150 C CA . HIS A 1 286 ? -1.964 -1.681 -23.304 1.00 88.69 286 HIS A CA 1
ATOM 2151 C C . HIS A 1 286 ? -0.469 -1.444 -23.545 1.00 88.69 286 HIS A C 1
ATOM 2153 O O . HIS A 1 286 ? -0.068 -0.388 -24.037 1.00 88.69 286 HIS A O 1
ATOM 2159 N N . SER A 1 287 ? 0.382 -2.410 -23.198 1.00 84.19 287 SER A N 1
ATOM 2160 C CA . SER A 1 287 ? 1.842 -2.272 -23.204 1.00 84.19 287 SER A CA 1
ATOM 2161 C C . SER A 1 287 ? 2.446 -2.426 -24.606 1.00 84.19 287 SER A C 1
ATOM 2163 O O . SER A 1 287 ? 3.403 -3.178 -24.791 1.00 84.19 287 SER A O 1
ATOM 2165 N N . ALA A 1 288 ? 1.910 -1.717 -25.604 1.00 68.50 288 ALA A N 1
ATOM 2166 C CA . ALA A 1 288 ? 2.319 -1.827 -27.008 1.00 68.50 288 ALA A CA 1
ATOM 2167 C C . ALA A 1 288 ? 3.826 -1.585 -27.226 1.00 68.50 288 ALA A C 1
ATOM 2169 O O . ALA A 1 288 ? 4.429 -2.177 -28.118 1.00 68.50 288 ALA A O 1
ATOM 2170 N N . THR A 1 289 ? 4.453 -0.760 -26.383 1.00 68.75 289 THR A N 1
ATOM 2171 C CA . THR A 1 289 ? 5.891 -0.453 -26.427 1.00 68.75 289 THR A CA 1
ATOM 2172 C C . THR A 1 289 ? 6.750 -1.372 -25.560 1.00 68.75 289 THR A C 1
ATOM 2174 O O . THR A 1 289 ? 7.969 -1.247 -25.608 1.00 68.75 289 THR A O 1
ATOM 2177 N N . LYS A 1 290 ? 6.137 -2.286 -24.788 1.00 78.25 290 LYS A N 1
ATOM 2178 C CA . LYS A 1 290 ? 6.793 -3.177 -23.815 1.00 78.25 290 LYS A CA 1
ATOM 2179 C C . LYS A 1 290 ? 7.818 -2.420 -22.955 1.00 78.25 290 LYS A C 1
ATOM 2181 O O . LYS A 1 290 ? 9.006 -2.671 -23.104 1.00 78.25 290 LYS A O 1
ATOM 2186 N N . PRO A 1 291 ? 7.397 -1.481 -22.090 1.00 80.00 291 PRO A N 1
ATOM 2187 C CA . PRO A 1 291 ? 8.338 -0.643 -21.351 1.00 80.00 291 PRO A CA 1
ATOM 2188 C C . PRO A 1 291 ? 9.333 -1.476 -20.532 1.00 80.00 291 PRO A C 1
ATOM 2190 O O . PRO A 1 291 ? 8.967 -2.505 -19.959 1.00 80.00 291 PRO A O 1
ATOM 2193 N N . TYR A 1 292 ? 10.582 -1.007 -20.466 1.00 88.94 292 TYR A N 1
ATOM 2194 C CA . TYR A 1 292 ? 11.611 -1.552 -19.575 1.00 88.94 292 TYR A CA 1
ATOM 2195 C C . TYR A 1 292 ? 11.133 -1.531 -18.122 1.00 88.94 292 TYR A C 1
ATOM 2197 O O . TYR A 1 292 ? 10.329 -0.667 -17.759 1.00 88.94 292 TYR A O 1
ATOM 2205 N N . THR A 1 293 ? 11.675 -2.424 -17.285 1.00 86.75 293 THR A N 1
ATOM 2206 C CA . THR A 1 293 ? 11.479 -2.366 -15.826 1.00 86.75 293 THR A CA 1
ATOM 2207 C C . THR A 1 293 ? 11.931 -1.024 -15.267 1.00 86.75 293 THR A C 1
ATOM 2209 O O . THR A 1 293 ? 11.267 -0.481 -14.398 1.00 86.75 293 THR A O 1
ATOM 2212 N N . VAL A 1 294 ? 13.057 -0.484 -15.746 1.00 94.12 294 VAL A N 1
ATOM 2213 C CA . VAL A 1 294 ? 13.620 0.771 -15.230 1.00 94.12 294 VAL A CA 1
ATOM 2214 C C . VAL A 1 294 ? 13.862 1.772 -16.350 1.00 94.12 294 VAL A C 1
ATOM 2216 O O . VAL A 1 294 ? 14.582 1.489 -17.314 1.00 94.12 294 VAL A O 1
ATOM 2219 N N . GLN A 1 295 ? 13.295 2.967 -16.184 1.00 93.69 295 GLN A N 1
ATOM 2220 C CA . GLN A 1 295 ? 13.470 4.102 -17.091 1.00 93.69 295 GLN A CA 1
ATOM 2221 C C . GLN A 1 295 ? 13.740 5.382 -16.302 1.00 93.69 295 GLN A C 1
ATOM 2223 O O . GLN A 1 295 ? 13.006 5.716 -15.371 1.00 93.69 295 GLN A O 1
ATOM 2228 N N . VAL A 1 296 ? 14.774 6.121 -16.701 1.00 92.50 296 VAL A N 1
ATOM 2229 C CA . VAL A 1 296 ? 15.149 7.397 -16.091 1.00 92.50 296 VAL A CA 1
ATOM 2230 C C . VAL A 1 296 ? 14.752 8.539 -17.012 1.00 92.50 296 VAL A C 1
ATOM 2232 O O . VAL A 1 296 ? 15.218 8.639 -18.146 1.00 92.50 296 VAL A O 1
ATOM 2235 N N . TRP A 1 297 ? 13.913 9.440 -16.511 1.00 90.56 297 TRP A N 1
ATOM 2236 C CA . TRP A 1 297 ? 13.608 10.685 -17.198 1.00 90.56 297 TRP A CA 1
ATOM 2237 C C . TRP A 1 297 ? 14.564 11.783 -16.741 1.00 90.56 297 TRP A C 1
ATOM 2239 O O . TRP A 1 297 ? 14.550 12.189 -15.578 1.00 90.56 297 TRP A O 1
ATOM 2249 N N . LYS A 1 298 ? 15.370 12.282 -17.677 1.00 87.88 298 LYS A N 1
ATOM 2250 C CA . LYS A 1 298 ? 16.321 13.372 -17.447 1.00 87.88 298 LYS A CA 1
ATOM 2251 C C . LYS A 1 298 ? 15.651 14.719 -17.694 1.00 87.88 298 LYS A C 1
ATOM 2253 O O . LYS A 1 298 ? 15.292 15.026 -18.827 1.00 87.88 298 LYS A O 1
ATOM 2258 N N . TYR A 1 299 ? 15.521 15.531 -16.649 1.00 83.19 299 TYR A N 1
ATOM 2259 C CA . TYR A 1 299 ? 15.149 16.944 -16.782 1.00 83.19 299 TYR A CA 1
ATOM 2260 C C . TYR A 1 299 ? 16.361 17.835 -17.055 1.00 83.19 299 TYR A C 1
ATOM 2262 O O . TYR A 1 299 ? 16.235 18.823 -17.774 1.00 83.19 299 TYR A O 1
ATOM 2270 N N . THR A 1 300 ? 17.526 17.462 -16.526 1.00 74.69 300 THR A N 1
ATOM 2271 C CA . THR A 1 300 ? 18.768 18.229 -16.663 1.00 74.69 300 THR A CA 1
ATOM 2272 C C . THR A 1 300 ? 19.746 17.448 -17.543 1.00 74.69 300 THR A C 1
ATOM 2274 O O . THR A 1 300 ? 20.261 16.412 -17.110 1.00 74.69 300 THR A O 1
ATOM 2277 N N . PRO A 1 301 ? 19.996 17.888 -18.793 1.00 73.62 301 PRO A N 1
ATOM 2278 C CA . PRO A 1 301 ? 20.954 17.232 -19.675 1.00 73.62 301 PRO A CA 1
ATOM 2279 C C . PRO A 1 301 ? 22.342 17.141 -19.026 1.00 73.62 301 PRO A C 1
ATOM 2281 O O . PRO A 1 301 ? 22.792 18.085 -18.386 1.00 73.62 301 PRO A O 1
ATOM 2284 N N . ASN A 1 302 ? 23.027 16.011 -19.218 1.00 72.69 302 ASN A N 1
ATOM 2285 C CA . ASN A 1 302 ? 24.392 15.746 -18.736 1.00 72.69 302 ASN A CA 1
ATOM 2286 C C . ASN A 1 302 ? 24.593 15.703 -17.206 1.00 72.69 302 ASN A C 1
ATOM 2288 O O . ASN A 1 302 ? 25.737 15.651 -16.764 1.00 72.69 302 ASN A O 1
ATOM 2292 N N . SER A 1 303 ? 23.525 15.656 -16.401 1.00 71.75 303 SER A N 1
ATOM 2293 C CA . SER A 1 303 ? 23.624 15.342 -14.969 1.00 71.75 303 SER A CA 1
ATOM 2294 C C . SER A 1 303 ? 23.348 13.856 -14.708 1.00 71.75 303 SER A C 1
ATOM 2296 O O . SER A 1 303 ? 22.510 13.250 -15.378 1.00 71.75 303 SER A O 1
ATOM 2298 N N . ILE A 1 304 ? 24.090 13.270 -13.765 1.00 78.00 304 ILE A N 1
ATOM 2299 C CA . ILE A 1 304 ? 23.793 11.975 -13.140 1.00 78.00 304 ILE A CA 1
ATOM 2300 C C . ILE A 1 304 ? 23.728 12.246 -11.642 1.00 78.00 304 ILE A C 1
ATOM 2302 O O . ILE A 1 304 ? 24.752 12.364 -10.970 1.00 78.00 304 ILE A O 1
ATOM 2306 N N . SER A 1 305 ? 22.509 12.400 -11.139 1.00 82.06 305 SER A N 1
ATOM 2307 C CA . SER A 1 305 ? 22.256 12.911 -9.789 1.00 82.06 305 SER A CA 1
ATOM 2308 C C . SER A 1 305 ? 22.027 11.794 -8.741 1.00 82.06 305 SER A C 1
ATOM 2310 O O . SER A 1 305 ? 21.764 12.035 -7.562 1.00 82.06 305 SER A O 1
ATOM 2312 N N . PHE A 1 306 ? 22.074 10.529 -9.154 1.00 88.38 306 PHE A N 1
ATOM 2313 C CA . PHE A 1 306 ? 21.853 9.377 -8.279 1.00 88.38 306 PHE A CA 1
ATOM 2314 C C . PHE A 1 306 ? 22.552 8.134 -8.826 1.00 88.38 306 PHE A C 1
ATOM 2316 O O . PHE A 1 306 ? 22.993 8.112 -9.975 1.00 88.38 306 PHE A O 1
ATOM 2323 N N . GLY A 1 307 ? 22.616 7.082 -8.012 1.00 91.88 307 GLY A N 1
ATOM 2324 C CA . GLY A 1 307 ? 22.997 5.751 -8.474 1.00 91.88 307 GLY A CA 1
ATOM 2325 C C . GLY A 1 307 ? 21.911 4.720 -8.181 1.00 91.88 307 GLY A C 1
ATOM 2326 O O . GLY A 1 307 ? 21.155 4.840 -7.213 1.00 91.88 307 GLY A O 1
ATOM 2327 N N . MET A 1 308 ? 21.814 3.709 -9.038 1.00 95.06 308 MET A N 1
ATOM 2328 C CA . MET A 1 308 ? 20.859 2.616 -8.888 1.00 95.06 308 MET A CA 1
ATOM 2329 C C . MET A 1 308 ? 21.539 1.263 -9.076 1.00 95.06 308 MET A C 1
ATOM 2331 O O . MET A 1 308 ? 22.317 1.069 -10.005 1.00 95.06 308 MET A O 1
ATOM 2335 N N . TYR A 1 309 ? 21.223 0.308 -8.215 1.00 97.69 309 TYR A N 1
ATOM 2336 C CA . TYR A 1 309 ? 21.606 -1.087 -8.371 1.00 97.69 309 TYR A CA 1
ATOM 2337 C C . TYR A 1 309 ? 20.385 -1.900 -8.798 1.00 97.69 309 TYR A C 1
ATOM 2339 O O . TYR A 1 309 ? 19.294 -1.737 -8.244 1.00 97.69 309 TYR A O 1
ATOM 2347 N N . VAL A 1 310 ? 20.574 -2.774 -9.788 1.00 98.25 310 VAL A N 1
ATOM 2348 C CA . VAL A 1 310 ? 19.524 -3.656 -10.305 1.00 98.25 310 VAL A CA 1
ATOM 2349 C C . VAL A 1 310 ? 19.974 -5.107 -10.227 1.00 98.25 310 VAL A C 1
ATOM 2351 O O . VAL A 1 310 ? 21.101 -5.437 -10.591 1.00 98.25 310 VAL A O 1
ATOM 2354 N N . GLU A 1 311 ? 19.085 -5.986 -9.776 1.00 97.88 311 GLU A N 1
ATOM 2355 C CA . GLU A 1 311 ? 19.387 -7.410 -9.631 1.00 97.88 311 GLU A CA 1
ATOM 2356 C C . GLU A 1 311 ? 18.119 -8.247 -9.745 1.00 97.88 311 GLU A C 1
ATOM 2358 O O . GLU A 1 311 ? 17.125 -7.962 -9.092 1.00 97.88 311 GLU A O 1
ATOM 2363 N N . GLY A 1 312 ? 18.143 -9.297 -10.561 1.00 97.94 312 GLY A N 1
ATOM 2364 C CA . GLY A 1 312 ? 17.104 -10.324 -10.635 1.00 97.94 312 GLY A CA 1
ATOM 2365 C C . GLY A 1 312 ? 15.754 -9.864 -11.192 1.00 97.94 312 GLY A C 1
ATOM 2366 O O . GLY A 1 312 ? 14.805 -10.639 -11.148 1.00 97.94 312 GLY A O 1
ATOM 2367 N N . ASN A 1 313 ? 15.628 -8.632 -11.700 1.00 98.38 313 ASN A N 1
ATOM 2368 C CA . ASN A 1 313 ? 14.369 -8.157 -12.287 1.00 98.38 313 ASN A CA 1
ATOM 2369 C C . ASN A 1 313 ? 14.058 -8.896 -13.594 1.00 98.38 313 ASN A C 1
ATOM 2371 O O . ASN A 1 313 ? 14.961 -9.145 -14.395 1.00 98.38 313 ASN A O 1
ATOM 2375 N N . ILE A 1 314 ? 12.788 -9.213 -13.831 1.00 97.31 314 ILE A N 1
ATOM 2376 C CA . ILE A 1 314 ? 12.324 -9.896 -15.042 1.00 97.31 314 ILE A CA 1
ATOM 2377 C C . ILE A 1 314 ? 11.332 -9.010 -15.790 1.00 97.31 314 ILE A C 1
ATOM 2379 O O . ILE A 1 314 ? 10.387 -8.495 -15.197 1.00 97.31 314 ILE A O 1
ATOM 2383 N N . ASP A 1 315 ? 11.540 -8.858 -17.097 1.00 95.00 315 ASP A N 1
ATOM 2384 C CA . ASP A 1 315 ? 10.627 -8.165 -18.007 1.00 95.00 315 ASP A CA 1
ATOM 2385 C C . ASP A 1 315 ? 10.710 -8.709 -19.442 1.00 95.00 315 ASP A C 1
ATOM 2387 O O . ASP A 1 315 ? 11.221 -9.801 -19.691 1.00 95.00 315 ASP A O 1
ATOM 2391 N N . SER A 1 316 ? 10.180 -7.951 -20.408 1.00 93.81 316 SER A N 1
ATOM 2392 C CA . SER A 1 316 ? 10.196 -8.327 -21.828 1.00 93.81 316 SER A CA 1
ATOM 2393 C C . SER A 1 316 ? 11.588 -8.293 -22.481 1.00 93.81 316 SER A C 1
ATOM 2395 O O . SER A 1 316 ? 11.731 -8.815 -23.585 1.00 93.81 316 SER A O 1
ATOM 2397 N N . TYR A 1 317 ? 12.594 -7.691 -21.838 1.00 94.44 317 TYR A N 1
ATOM 2398 C CA . TYR A 1 317 ? 13.973 -7.575 -22.327 1.00 94.44 317 TYR A CA 1
ATOM 2399 C C . TYR A 1 317 ? 14.945 -8.470 -21.551 1.00 94.44 317 TYR A C 1
ATOM 2401 O O . TYR A 1 317 ? 15.824 -9.091 -22.148 1.00 94.44 317 TYR A O 1
ATOM 2409 N N . ARG A 1 318 ? 14.780 -8.573 -20.228 1.00 96.50 318 ARG A N 1
ATOM 2410 C CA . ARG A 1 318 ? 15.443 -9.562 -19.372 1.00 96.50 318 ARG A CA 1
ATOM 2411 C C . ARG A 1 318 ? 14.433 -10.644 -18.997 1.00 96.50 318 ARG A C 1
ATOM 2413 O O . ARG A 1 318 ? 13.830 -10.606 -17.931 1.00 96.50 318 ARG A O 1
ATOM 2420 N N . THR A 1 319 ? 14.245 -11.618 -19.881 1.00 95.88 319 THR A N 1
ATOM 2421 C CA . THR A 1 319 ? 13.203 -12.651 -19.743 1.00 95.88 319 THR A CA 1
ATOM 2422 C C . THR A 1 319 ? 13.565 -13.807 -18.806 1.00 95.88 319 THR A C 1
ATOM 2424 O O . THR A 1 319 ? 12.70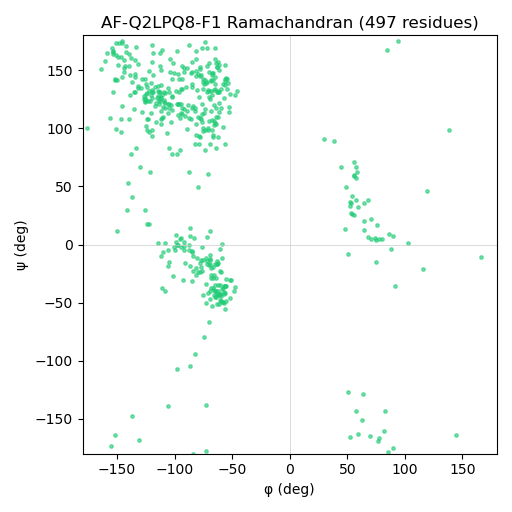8 -14.629 -18.495 1.00 95.88 319 THR A O 1
ATOM 2427 N N . SER A 1 320 ? 14.827 -13.926 -18.388 1.00 95.75 320 SER A N 1
ATOM 2428 C CA . SER A 1 320 ? 15.307 -15.003 -17.515 1.00 95.75 320 SER A CA 1
ATOM 2429 C C . SER A 1 320 ? 16.525 -14.571 -16.705 1.00 95.75 320 SER A C 1
ATOM 2431 O O . SER A 1 320 ? 17.209 -13.601 -17.044 1.00 95.75 320 SER A O 1
ATOM 2433 N N . ASP A 1 321 ? 16.842 -15.340 -15.660 1.00 94.19 321 ASP A N 1
ATOM 2434 C CA . ASP A 1 321 ? 17.977 -15.027 -14.793 1.00 94.19 321 ASP A CA 1
ATOM 2435 C C . ASP A 1 321 ? 19.357 -15.253 -15.416 1.00 94.19 321 ASP A C 1
ATOM 2437 O O . ASP A 1 321 ? 20.341 -14.680 -14.953 1.00 94.19 321 ASP A O 1
ATOM 2441 N N . SER A 1 322 ? 19.421 -16.009 -16.512 1.00 96.12 322 SER A N 1
ATOM 2442 C CA . SER A 1 322 ? 20.641 -16.219 -17.297 1.00 96.12 322 SER A CA 1
ATOM 2443 C C . SER A 1 322 ? 21.079 -14.988 -18.097 1.00 96.12 322 SER A C 1
ATOM 2445 O O . SER A 1 322 ? 22.191 -14.962 -18.621 1.00 96.12 322 SER A O 1
ATOM 2447 N N . LEU A 1 323 ? 20.209 -13.985 -18.239 1.00 97.81 323 LEU A N 1
ATOM 2448 C CA . LEU A 1 323 ? 20.482 -12.771 -18.997 1.00 97.81 323 LEU A CA 1
ATOM 2449 C C . LEU A 1 323 ? 21.074 -11.664 -18.114 1.00 97.81 323 LEU A C 1
ATOM 2451 O O . LEU A 1 323 ? 20.800 -11.561 -16.913 1.00 97.81 323 LEU A O 1
ATOM 2455 N N . ALA A 1 324 ? 21.866 -10.790 -18.739 1.00 97.69 324 ALA A N 1
ATOM 2456 C CA . ALA A 1 324 ? 22.534 -9.685 -18.061 1.00 97.69 324 ALA A CA 1
ATOM 2457 C C . ALA A 1 324 ? 21.538 -8.744 -17.357 1.00 97.69 324 ALA A C 1
ATOM 2459 O O . ALA A 1 324 ? 20.500 -8.381 -17.913 1.00 97.69 324 ALA A O 1
ATOM 2460 N N . GLN A 1 325 ? 21.880 -8.319 -16.134 1.00 97.50 325 GLN A N 1
ATOM 2461 C CA . GLN A 1 325 ? 21.008 -7.514 -15.264 1.00 97.50 325 GLN A CA 1
ATOM 2462 C C . GLN A 1 325 ? 20.578 -6.191 -15.911 1.00 97.50 325 GLN A C 1
ATOM 2464 O O . GLN A 1 325 ? 19.429 -5.778 -15.797 1.00 97.50 325 GLN A O 1
ATOM 2469 N N . ASN A 1 326 ? 21.474 -5.549 -16.659 1.00 96.81 326 ASN A N 1
ATOM 2470 C CA . ASN A 1 326 ? 21.230 -4.256 -17.299 1.00 96.81 326 ASN A CA 1
ATOM 2471 C C . ASN A 1 326 ? 20.208 -4.291 -18.452 1.00 96.81 326 ASN A C 1
ATOM 2473 O O . ASN A 1 326 ? 19.822 -3.227 -18.936 1.00 96.81 326 ASN A O 1
ATOM 2477 N N . LEU A 1 327 ? 19.770 -5.469 -18.914 1.00 96.81 327 LEU A N 1
ATOM 2478 C CA . LEU A 1 327 ? 18.773 -5.566 -19.985 1.00 96.81 327 LEU A CA 1
ATOM 2479 C C . LEU A 1 327 ? 17.388 -5.078 -19.551 1.00 96.81 327 LEU A C 1
ATOM 2481 O O . LEU A 1 327 ? 16.658 -4.573 -20.395 1.00 96.81 327 LEU A O 1
ATOM 2485 N N . CYS A 1 328 ? 17.068 -5.135 -18.253 1.00 95.31 328 CYS A N 1
ATOM 2486 C CA . CYS A 1 328 ? 15.826 -4.571 -17.706 1.00 95.31 328 CYS A CA 1
ATOM 2487 C C . CYS A 1 328 ? 15.849 -3.032 -17.574 1.00 95.31 328 CYS A C 1
ATOM 2489 O O . CYS A 1 328 ? 14.862 -2.423 -17.161 1.00 95.31 328 CYS A O 1
ATOM 2491 N N . VAL A 1 329 ? 16.977 -2.395 -17.915 1.00 96.94 329 VAL A N 1
ATOM 2492 C CA . VAL A 1 329 ? 17.184 -0.944 -17.862 1.00 96.94 329 VAL A CA 1
ATOM 2493 C C . VAL A 1 329 ? 17.294 -0.392 -19.278 1.00 96.94 329 VAL A C 1
ATOM 2495 O O . VAL A 1 329 ? 18.115 -0.860 -20.082 1.00 96.94 329 VAL A O 1
ATOM 2498 N N . GLU A 1 330 ? 16.508 0.646 -19.563 1.00 94.69 330 GLU A N 1
ATOM 2499 C CA . GLU A 1 330 ? 16.548 1.358 -20.840 1.00 94.69 330 GLU A CA 1
ATOM 2500 C C . GLU A 1 330 ? 17.970 1.831 -21.169 1.00 94.69 330 GLU A C 1
ATOM 2502 O O . GLU A 1 330 ? 18.697 2.317 -20.301 1.00 94.69 330 GLU A O 1
ATOM 2507 N N . SER A 1 331 ? 18.382 1.708 -22.433 1.00 93.25 331 SER A N 1
ATOM 2508 C CA . SER A 1 331 ? 19.765 1.960 -22.865 1.00 93.25 331 SER A CA 1
ATOM 2509 C C . SER A 1 331 ? 20.316 3.319 -22.408 1.00 93.25 331 SER A C 1
ATOM 2511 O O . SER A 1 331 ? 21.412 3.366 -21.849 1.00 93.25 331 SER A O 1
ATOM 2513 N N . GLY A 1 332 ? 19.543 4.402 -22.556 1.00 91.62 332 GLY A N 1
ATOM 2514 C CA . GLY A 1 332 ? 19.916 5.761 -22.131 1.00 91.62 332 GLY A CA 1
ATOM 2515 C C . GLY A 1 332 ? 19.985 5.971 -20.610 1.00 91.62 332 GLY A C 1
ATOM 2516 O O . GLY A 1 332 ? 20.542 6.968 -20.142 1.00 91.62 332 GLY A O 1
ATOM 2517 N N .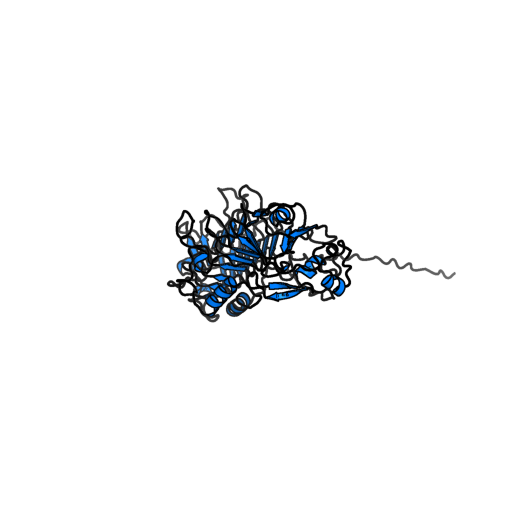 SER A 1 333 ? 19.462 5.011 -19.847 1.00 93.62 333 SER A N 1
ATOM 2518 C CA . SER A 1 333 ? 19.407 4.997 -18.384 1.00 93.62 333 SER A CA 1
ATOM 2519 C C . SER A 1 333 ? 20.511 4.136 -17.748 1.00 93.62 333 SER A C 1
ATOM 2521 O O . SER A 1 333 ? 20.670 4.122 -16.531 1.00 93.62 333 SER A O 1
ATOM 2523 N N . ARG A 1 334 ? 21.325 3.423 -18.536 1.00 94.88 334 ARG A N 1
ATOM 2524 C CA . ARG A 1 334 ? 22.354 2.510 -17.992 1.00 94.88 334 ARG A CA 1
ATOM 2525 C C . ARG A 1 334 ? 23.533 3.218 -17.321 1.00 94.88 334 ARG A C 1
ATOM 2527 O O . ARG A 1 334 ? 24.230 2.589 -16.536 1.00 94.88 334 ARG A O 1
ATOM 2534 N N . GLY A 1 335 ? 23.733 4.511 -17.582 1.00 93.12 335 GLY A N 1
ATOM 2535 C CA . GLY A 1 335 ? 24.780 5.315 -16.937 1.00 93.12 335 GLY A CA 1
ATOM 2536 C C . GLY A 1 335 ? 24.596 5.505 -15.426 1.00 93.12 335 GLY A C 1
ATOM 2537 O O . GLY A 1 335 ? 25.555 5.848 -14.748 1.00 93.12 335 GLY A O 1
ATOM 2538 N N . TYR A 1 336 ? 23.397 5.247 -14.894 1.00 93.56 336 TYR A N 1
ATOM 2539 C CA . TYR A 1 336 ? 23.098 5.335 -13.459 1.00 93.56 336 TYR A CA 1
ATOM 2540 C C . TYR A 1 336 ? 23.442 4.055 -12.685 1.00 93.56 336 TYR A C 1
ATOM 2542 O O . TYR A 1 336 ? 23.294 4.020 -11.464 1.00 93.56 336 TYR A O 1
ATOM 2550 N N . LEU A 1 337 ? 23.841 2.982 -13.378 1.00 96.19 337 LEU A N 1
ATOM 2551 C CA . LEU A 1 337 ? 24.058 1.680 -12.757 1.00 96.19 337 LEU A CA 1
ATOM 2552 C C . LEU A 1 337 ? 25.276 1.683 -11.828 1.00 96.19 337 LEU A C 1
ATOM 2554 O O . LEU A 1 337 ? 26.396 1.976 -12.242 1.00 96.19 337 LEU A O 1
ATOM 2558 N N . ALA A 1 338 ? 25.053 1.283 -10.581 1.00 95.56 338 ALA A N 1
ATOM 2559 C CA . ALA A 1 338 ? 26.089 1.014 -9.600 1.00 95.56 338 ALA A CA 1
ATOM 2560 C C . ALA A 1 338 ? 26.609 -0.425 -9.729 1.00 95.56 338 ALA A C 1
ATOM 2562 O O . ALA A 1 338 ? 25.861 -1.346 -10.059 1.00 95.56 338 ALA A O 1
ATOM 2563 N N . GLY A 1 339 ? 27.895 -0.628 -9.431 1.00 95.56 339 GLY A N 1
ATOM 2564 C CA . GLY A 1 339 ? 28.534 -1.949 -9.481 1.00 95.56 339 GLY A CA 1
ATOM 2565 C C . GLY A 1 339 ? 28.203 -2.865 -8.297 1.00 95.56 339 GLY A C 1
ATOM 2566 O O . GLY A 1 339 ? 28.486 -4.058 -8.359 1.00 95.56 339 GLY A O 1
ATOM 2567 N N . SER A 1 340 ? 27.618 -2.330 -7.223 1.00 96.12 340 SER A N 1
ATOM 2568 C CA . SER A 1 340 ? 27.261 -3.081 -6.020 1.00 96.12 340 SER A CA 1
ATOM 2569 C C . SER A 1 340 ? 25.950 -2.590 -5.415 1.00 96.12 340 SER A C 1
ATOM 2571 O O . SER A 1 340 ? 25.557 -1.432 -5.581 1.00 96.12 340 SER A O 1
ATOM 2573 N N . ARG A 1 341 ? 25.278 -3.496 -4.700 1.00 96.50 341 ARG A N 1
ATOM 2574 C CA . ARG A 1 341 ? 24.047 -3.212 -3.965 1.00 96.50 341 ARG A CA 1
ATOM 2575 C C . ARG A 1 341 ? 24.305 -2.221 -2.835 1.00 96.50 341 ARG A C 1
ATOM 2577 O O . ARG A 1 341 ? 25.281 -2.355 -2.098 1.00 96.50 341 ARG A O 1
ATOM 2584 N N . TYR A 1 342 ? 23.400 -1.262 -2.660 1.00 96.06 342 TYR A N 1
ATOM 2585 C CA . TYR A 1 342 ? 23.462 -0.327 -1.540 1.00 96.06 342 TYR A CA 1
ATOM 2586 C C . TYR A 1 342 ? 23.014 -0.996 -0.239 1.00 96.06 342 TYR A C 1
ATOM 2588 O O . TYR A 1 342 ? 22.053 -1.768 -0.241 1.00 96.06 342 TYR A O 1
ATOM 2596 N N . SER A 1 343 ? 23.667 -0.658 0.876 1.00 95.25 343 SER A N 1
ATOM 2597 C CA . SER A 1 343 ? 23.242 -1.097 2.211 1.00 95.25 343 SER A CA 1
ATOM 2598 C C . SER A 1 343 ? 21.924 -0.421 2.594 1.00 95.25 343 SER A C 1
ATOM 2600 O O . SER A 1 343 ? 21.860 0.803 2.709 1.00 95.25 343 SER A O 1
ATOM 2602 N N . GLN A 1 344 ? 20.868 -1.217 2.741 1.00 95.25 344 GLN A N 1
ATOM 2603 C CA . GLN A 1 344 ? 19.504 -0.795 3.066 1.00 95.25 344 GLN A CA 1
ATOM 2604 C C . GLN A 1 344 ? 18.821 -1.914 3.882 1.00 95.25 344 GLN A C 1
ATOM 2606 O O . GLN A 1 344 ? 19.315 -3.046 3.855 1.00 95.25 344 GLN A O 1
ATOM 2611 N N . PRO A 1 345 ? 17.718 -1.643 4.611 1.00 94.88 345 PRO A N 1
ATOM 2612 C CA . PRO A 1 345 ? 17.018 -2.662 5.388 1.00 94.88 345 PRO A CA 1
ATOM 2613 C C . PRO A 1 345 ? 16.638 -3.867 4.533 1.00 94.88 345 PRO A C 1
ATOM 2615 O O . PRO A 1 345 ? 16.118 -3.708 3.426 1.00 94.88 345 PRO A O 1
ATOM 2618 N N . SER A 1 346 ? 16.905 -5.058 5.058 1.00 89.38 346 SER A N 1
ATOM 2619 C CA . SER A 1 346 ? 16.629 -6.315 4.374 1.00 89.38 346 SER A CA 1
ATOM 2620 C C . SER A 1 346 ? 15.128 -6.521 4.176 1.00 89.38 346 SER A C 1
ATOM 2622 O O . SER A 1 346 ? 14.322 -6.182 5.041 1.00 89.38 346 SER A O 1
ATOM 2624 N N . ILE A 1 347 ? 14.787 -7.115 3.037 1.00 96.19 347 ILE A N 1
ATOM 2625 C CA . ILE A 1 347 ? 13.461 -7.636 2.705 1.00 96.19 347 ILE A CA 1
ATOM 2626 C C . ILE A 1 347 ? 13.635 -9.133 2.466 1.00 96.19 347 ILE A C 1
ATOM 2628 O O . ILE A 1 347 ? 14.676 -9.555 1.948 1.00 96.19 347 ILE A O 1
ATOM 2632 N N . LYS A 1 348 ? 12.643 -9.950 2.812 1.00 95.69 348 LYS A N 1
ATOM 2633 C CA . LYS A 1 348 ? 12.632 -11.370 2.479 1.00 95.69 348 LYS A CA 1
ATOM 2634 C C . LYS A 1 348 ? 12.514 -11.562 0.964 1.00 95.69 348 LYS A C 1
ATOM 2636 O O . LYS A 1 348 ? 11.432 -11.593 0.393 1.00 95.69 348 LYS A O 1
ATOM 2641 N N . GLU A 1 349 ? 13.689 -11.696 0.359 1.00 96.00 349 GLU A N 1
ATOM 2642 C CA . GLU A 1 349 ? 13.982 -12.002 -1.041 1.00 96.00 349 GLU A CA 1
ATOM 2643 C C . GLU A 1 349 ? 13.292 -13.268 -1.604 1.00 96.00 349 GLU A C 1
ATOM 2645 O O . GLU A 1 349 ? 13.722 -14.356 -1.223 1.00 96.00 349 GLU A O 1
ATOM 2650 N N . THR A 1 350 ? 12.367 -13.206 -2.572 1.00 97.88 350 THR A N 1
ATOM 2651 C CA . THR A 1 350 ? 12.055 -14.355 -3.463 1.00 97.88 350 THR A CA 1
ATOM 2652 C C . THR A 1 350 ? 12.467 -14.071 -4.912 1.00 97.88 350 THR A C 1
ATOM 2654 O O . THR A 1 350 ? 12.793 -12.935 -5.263 1.00 97.88 350 THR A O 1
ATOM 2657 N N . SER A 1 351 ? 12.548 -15.089 -5.782 1.00 98.31 351 SER A N 1
ATOM 2658 C CA . SER A 1 351 ? 12.816 -14.844 -7.213 1.00 98.31 351 SER A CA 1
ATOM 2659 C C . SER A 1 351 ? 11.698 -13.992 -7.820 1.00 98.31 351 SER A C 1
ATOM 2661 O O . SER A 1 351 ? 10.568 -14.046 -7.346 1.00 98.31 351 SER A O 1
ATOM 2663 N N . ALA A 1 352 ? 11.958 -13.242 -8.895 1.00 98.31 352 ALA A N 1
ATOM 2664 C CA . ALA A 1 352 ? 10.910 -12.425 -9.519 1.00 98.31 352 ALA A CA 1
ATOM 2665 C C . ALA A 1 352 ? 9.681 -13.255 -9.948 1.00 98.31 352 ALA A C 1
ATOM 2667 O O . ALA A 1 352 ? 8.546 -12.805 -9.822 1.00 98.31 352 ALA A O 1
ATOM 2668 N N . ALA A 1 353 ? 9.891 -14.493 -10.409 1.00 97.81 353 ALA A N 1
ATOM 2669 C CA . ALA A 1 353 ? 8.802 -15.410 -10.744 1.00 97.81 353 ALA A CA 1
ATOM 2670 C C . ALA A 1 353 ? 8.015 -15.880 -9.506 1.00 97.81 353 ALA A C 1
ATOM 2672 O O . ALA A 1 353 ? 6.793 -16.006 -9.575 1.00 97.81 353 ALA A O 1
ATOM 2673 N N . GLN A 1 354 ? 8.691 -16.116 -8.378 1.00 98.56 354 GLN A N 1
ATOM 2674 C CA . GLN A 1 354 ? 8.017 -16.467 -7.129 1.00 98.56 354 GLN A CA 1
ATOM 2675 C C . GLN A 1 354 ? 7.272 -15.259 -6.550 1.00 98.56 354 GLN A C 1
ATOM 2677 O O . GLN A 1 354 ? 6.111 -15.395 -6.195 1.00 98.56 354 GLN A O 1
ATOM 2682 N N . ALA A 1 355 ? 7.870 -14.067 -6.577 1.00 98.44 355 ALA A N 1
ATOM 2683 C CA . ALA A 1 355 ? 7.202 -12.822 -6.212 1.00 98.44 355 ALA A CA 1
ATOM 2684 C C . ALA A 1 355 ? 5.932 -12.591 -7.041 1.00 98.44 355 ALA A C 1
ATOM 2686 O O . ALA A 1 355 ? 4.897 -12.226 -6.494 1.00 98.44 355 ALA A O 1
ATOM 2687 N N . TYR A 1 356 ? 5.973 -12.876 -8.350 1.00 98.62 356 TYR A N 1
ATOM 2688 C CA . TYR A 1 356 ? 4.774 -12.880 -9.189 1.00 98.62 356 TYR A CA 1
ATOM 2689 C C . TYR A 1 356 ? 3.685 -13.809 -8.649 1.00 98.62 356 TYR A C 1
ATOM 2691 O O . TYR A 1 356 ? 2.537 -13.384 -8.528 1.00 98.62 356 TYR A O 1
ATOM 2699 N N . ALA A 1 357 ? 4.039 -15.050 -8.308 1.00 98.69 357 ALA A N 1
ATOM 2700 C CA . ALA A 1 357 ? 3.099 -16.022 -7.761 1.00 98.69 357 ALA A CA 1
ATOM 2701 C C . ALA A 1 357 ? 2.541 -15.590 -6.394 1.00 98.69 357 ALA A C 1
ATOM 2703 O O . ALA A 1 357 ? 1.330 -15.653 -6.196 1.00 98.69 357 ALA A O 1
ATOM 2704 N N . ASP A 1 358 ? 3.398 -15.107 -5.493 1.00 98.44 358 ASP A N 1
ATOM 2705 C CA . ASP A 1 358 ? 3.038 -14.709 -4.130 1.00 98.44 358 ASP A CA 1
ATOM 2706 C C . ASP A 1 358 ? 2.088 -13.504 -4.129 1.00 98.44 358 ASP A C 1
ATOM 2708 O O . ASP A 1 358 ? 1.067 -13.496 -3.441 1.00 98.44 358 ASP A O 1
ATOM 2712 N N . VAL A 1 359 ? 2.387 -12.489 -4.943 1.00 98.75 359 VAL A N 1
ATOM 2713 C CA . VAL A 1 359 ? 1.604 -11.248 -5.005 1.00 98.75 359 VAL A CA 1
ATOM 2714 C C . VAL A 1 359 ? 0.188 -11.494 -5.533 1.00 98.75 359 VAL A C 1
ATOM 2716 O O . VAL A 1 359 ? -0.764 -10.909 -5.013 1.00 98.75 359 VAL A O 1
ATOM 2719 N N . ILE A 1 360 ? 0.020 -12.370 -6.531 1.00 98.19 360 ILE A N 1
ATOM 2720 C CA . ILE A 1 360 ? -1.291 -12.668 -7.144 1.00 98.19 360 ILE A CA 1
ATOM 2721 C C . ILE A 1 360 ? -2.021 -13.854 -6.496 1.00 98.19 360 ILE A C 1
ATOM 2723 O O . ILE A 1 360 ? -3.085 -14.264 -6.985 1.00 98.19 360 ILE A O 1
ATOM 2727 N N . ALA A 1 361 ? -1.435 -14.447 -5.455 1.00 97.25 361 ALA A N 1
ATOM 2728 C CA . ALA A 1 361 ? -2.038 -15.544 -4.721 1.00 97.25 361 ALA A CA 1
ATOM 2729 C C . ALA A 1 361 ? -3.315 -15.098 -3.994 1.00 97.25 361 ALA A C 1
ATOM 2731 O O . ALA A 1 361 ? -3.552 -13.913 -3.706 1.00 97.25 361 ALA A O 1
ATOM 2732 N N . ASP A 1 362 ? -4.142 -16.079 -3.653 1.00 90.31 362 ASP A N 1
ATOM 2733 C CA . ASP A 1 362 ? -5.211 -15.856 -2.689 1.00 90.31 362 ASP A CA 1
ATOM 2734 C C . ASP A 1 362 ? -4.585 -15.551 -1.328 1.00 90.31 362 ASP A C 1
ATOM 2736 O O . ASP A 1 362 ? -3.621 -16.191 -0.913 1.00 90.31 362 ASP A O 1
ATOM 2740 N N . GLY A 1 363 ? -5.075 -14.503 -0.672 1.00 88.56 363 GLY A N 1
ATOM 2741 C CA . GLY A 1 363 ? -4.439 -13.964 0.526 1.00 88.56 363 GLY A CA 1
ATOM 2742 C C . GLY A 1 363 ? -3.102 -13.242 0.292 1.00 88.56 363 GLY A C 1
ATOM 2743 O O . GLY A 1 363 ? -2.482 -12.826 1.264 1.00 88.56 363 GLY A O 1
ATOM 2744 N N . GLY A 1 364 ? -2.668 -13.071 -0.964 1.00 95.62 364 GLY A N 1
ATOM 2745 C CA . GLY A 1 364 ? -1.525 -12.234 -1.344 1.00 95.62 364 GLY A CA 1
ATOM 2746 C C . GLY A 1 364 ? -1.841 -10.739 -1.235 1.00 95.62 364 GLY A C 1
ATOM 2747 O O . GLY A 1 364 ? -2.523 -10.300 -0.309 1.00 95.62 364 GLY A O 1
ATOM 2748 N N . ALA A 1 365 ? -1.404 -9.944 -2.211 1.00 98.44 365 ALA A N 1
ATOM 2749 C CA . ALA A 1 365 ? -1.539 -8.492 -2.143 1.00 98.44 365 ALA A CA 1
ATOM 2750 C C . ALA A 1 365 ? -3.002 -7.997 -2.127 1.00 98.44 365 ALA A C 1
ATOM 2752 O O . ALA A 1 365 ? -3.912 -8.658 -2.647 1.00 98.44 365 ALA A O 1
ATOM 2753 N N . GLY A 1 366 ? -3.199 -6.795 -1.582 1.00 98.69 366 GLY A N 1
ATOM 2754 C CA . GLY A 1 366 ? -4.484 -6.109 -1.438 1.00 98.69 366 GLY A CA 1
ATOM 2755 C C . GLY A 1 366 ? -5.196 -6.435 -0.126 1.00 98.69 366 GLY A C 1
ATOM 2756 O O . GLY A 1 366 ? -4.676 -7.173 0.710 1.00 98.69 366 GLY A O 1
ATOM 2757 N N . ASN A 1 367 ? -6.416 -5.918 0.024 1.00 98.19 367 ASN A N 1
ATOM 2758 C CA . ASN A 1 367 ? -7.344 -6.245 1.108 1.00 98.19 367 ASN A CA 1
ATOM 2759 C C . ASN A 1 367 ? -7.899 -7.673 0.928 1.00 98.19 367 ASN A C 1
ATOM 2761 O O . ASN A 1 367 ? -9.084 -7.909 0.698 1.00 98.19 367 ASN A O 1
ATOM 2765 N N . SER A 1 368 ? -6.990 -8.641 0.941 1.00 97.00 368 SER A N 1
ATOM 2766 C CA . SER A 1 368 ? -7.210 -10.010 0.495 1.00 97.00 368 SER A CA 1
ATOM 2767 C C . SER A 1 368 ? -7.672 -10.932 1.616 1.00 97.00 368 SER A C 1
ATOM 2769 O O . SER A 1 368 ? -8.168 -12.022 1.325 1.00 97.00 368 SER A O 1
ATOM 2771 N N . ARG A 1 369 ? -7.522 -10.514 2.881 1.00 96.69 369 ARG A N 1
ATOM 2772 C CA . ARG A 1 369 ? -7.806 -11.320 4.072 1.00 96.69 369 ARG A CA 1
ATOM 2773 C C . ARG A 1 369 ? -8.520 -10.528 5.167 1.00 96.69 369 ARG A C 1
ATOM 2775 O O . ARG A 1 369 ? -8.478 -9.300 5.199 1.00 96.69 369 ARG A O 1
ATOM 2782 N N . MET A 1 370 ? -9.150 -11.258 6.078 1.00 96.56 370 MET A N 1
ATOM 2783 C CA . MET A 1 370 ? -9.730 -10.755 7.324 1.00 96.56 370 MET A CA 1
ATOM 2784 C C . MET A 1 370 ? -9.479 -11.728 8.477 1.00 96.56 370 MET A C 1
ATOM 2786 O O . MET A 1 370 ? -9.167 -12.897 8.236 1.00 96.56 370 MET A O 1
ATOM 2790 N N . LEU A 1 371 ? -9.658 -11.245 9.704 1.00 96.44 371 LEU A N 1
ATOM 2791 C CA . LEU A 1 371 ? -9.632 -12.054 10.918 1.00 96.44 371 LEU A CA 1
ATOM 2792 C C . LEU A 1 371 ? -11.043 -12.479 11.320 1.00 96.44 371 LEU A C 1
ATOM 2794 O O . LEU A 1 371 ? -11.968 -11.667 11.361 1.00 96.44 371 LEU A O 1
ATOM 2798 N N . ASN A 1 372 ? -11.187 -13.754 11.656 1.00 95.06 372 ASN A N 1
ATOM 2799 C CA . ASN A 1 372 ? -12.372 -14.290 12.306 1.00 95.06 372 ASN A CA 1
ATOM 2800 C C . ASN A 1 372 ? -12.326 -14.036 13.821 1.00 95.06 372 ASN A C 1
ATOM 2802 O O . ASN A 1 372 ? -11.280 -13.727 14.393 1.00 95.06 372 ASN A O 1
ATOM 2806 N N . ALA A 1 373 ? -13.467 -14.221 14.491 1.00 94.38 373 ALA A N 1
ATOM 2807 C CA . ALA A 1 373 ? -13.588 -14.046 15.941 1.00 94.38 373 ALA A CA 1
ATOM 2808 C C . ALA A 1 373 ? -12.715 -15.015 16.766 1.00 94.38 373 ALA A C 1
ATOM 2810 O O . ALA A 1 373 ? -12.509 -14.791 17.949 1.00 94.38 373 ALA A O 1
ATOM 2811 N N . ASP A 1 374 ? -12.209 -16.090 16.163 1.00 93.00 374 ASP A N 1
ATOM 2812 C CA . ASP A 1 374 ? -11.268 -17.033 16.777 1.00 93.00 374 ASP A CA 1
ATOM 2813 C C . ASP A 1 374 ? -9.794 -16.707 16.457 1.00 93.00 374 ASP A C 1
ATOM 2815 O O . ASP A 1 374 ? -8.894 -17.465 16.823 1.00 93.00 374 ASP A O 1
ATOM 2819 N N . GLY A 1 375 ? -9.529 -15.585 15.776 1.00 92.19 375 GLY A N 1
ATOM 2820 C CA . GLY A 1 375 ? -8.197 -15.149 15.350 1.00 92.19 375 GLY A CA 1
ATOM 2821 C C . GLY A 1 375 ? -7.672 -15.836 14.086 1.00 92.19 375 GLY A C 1
ATOM 2822 O O . GLY A 1 375 ? -6.532 -15.591 13.699 1.00 92.19 375 GLY A O 1
ATOM 2823 N N . THR A 1 376 ? -8.460 -16.687 13.422 1.00 94.62 376 THR A N 1
ATOM 2824 C CA . THR A 1 376 ? -8.042 -17.314 12.160 1.00 94.62 376 THR A CA 1
ATOM 2825 C C . THR A 1 376 ? -8.173 -16.355 10.978 1.00 94.62 376 THR A C 1
ATOM 2827 O O . THR A 1 376 ? -9.100 -15.548 10.900 1.00 94.62 376 THR A O 1
ATOM 2830 N N . TRP A 1 377 ? -7.245 -16.456 10.024 1.00 95.25 377 TRP A N 1
ATOM 2831 C CA . TRP A 1 377 ? -7.288 -15.687 8.782 1.00 95.25 377 TRP A CA 1
ATOM 2832 C C . TRP A 1 377 ? -8.156 -16.381 7.730 1.00 95.25 377 TRP A C 1
ATOM 2834 O O . TRP A 1 377 ? -8.008 -17.575 7.478 1.00 95.25 377 TRP A O 1
ATOM 2844 N 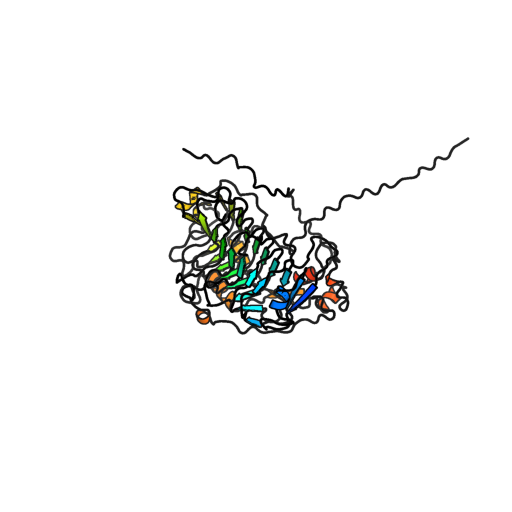N . THR A 1 378 ? -9.006 -15.612 7.052 1.00 95.00 378 THR A N 1
ATOM 2845 C CA . THR A 1 378 ? -9.793 -16.072 5.899 1.00 95.00 378 THR A CA 1
ATOM 2846 C C . THR A 1 378 ? -9.697 -15.086 4.739 1.00 95.00 378 THR A C 1
ATOM 2848 O O . THR A 1 378 ? -9.425 -13.901 4.939 1.00 95.00 378 THR A O 1
ATOM 2851 N N . ASN A 1 379 ? -9.902 -15.570 3.515 1.00 95.88 379 ASN A N 1
ATOM 2852 C CA . ASN A 1 379 ? -9.845 -14.749 2.310 1.00 95.88 379 ASN A CA 1
ATOM 2853 C C . ASN A 1 379 ? -11.090 -13.854 2.189 1.00 95.88 379 ASN A C 1
ATOM 2855 O O . ASN A 1 379 ? -12.213 -14.302 2.405 1.00 95.88 379 ASN A O 1
ATOM 2859 N N . ARG A 1 380 ? -10.885 -12.595 1.788 1.00 95.31 380 ARG A N 1
ATOM 2860 C CA . ARG A 1 380 ? -11.928 -11.561 1.638 1.00 95.31 380 ARG A CA 1
ATOM 2861 C C . ARG A 1 380 ? -11.695 -10.664 0.414 1.00 95.31 380 ARG A C 1
ATOM 2863 O O . ARG A 1 380 ? -12.033 -9.486 0.407 1.00 95.31 380 ARG A O 1
ATOM 2870 N N . ARG A 1 381 ? -11.065 -11.195 -0.630 1.00 96.06 381 ARG A N 1
ATOM 2871 C CA . ARG A 1 381 ? -10.788 -10.422 -1.845 1.00 96.06 381 ARG A CA 1
ATOM 2872 C C . ARG A 1 381 ? -12.095 -9.974 -2.517 1.00 96.06 381 ARG A C 1
ATOM 2874 O O . ARG A 1 381 ? -12.981 -10.799 -2.736 1.00 96.06 381 ARG A O 1
ATOM 2881 N N . ASP A 1 382 ? -12.196 -8.688 -2.862 1.00 97.69 382 ASP A N 1
ATOM 2882 C CA . ASP A 1 382 ? -13.367 -8.145 -3.561 1.00 97.69 382 ASP A CA 1
ATOM 2883 C C . ASP A 1 382 ? -13.382 -8.508 -5.064 1.00 97.69 382 ASP A C 1
ATOM 2885 O O . ASP A 1 382 ? -12.403 -9.010 -5.628 1.00 97.69 382 ASP A O 1
ATOM 2889 N N . ALA A 1 383 ? -14.514 -8.261 -5.732 1.00 98.19 383 ALA A N 1
ATOM 2890 C CA . ALA A 1 383 ? -14.696 -8.613 -7.142 1.00 98.19 383 ALA A CA 1
ATOM 2891 C C . ALA A 1 383 ? -13.797 -7.810 -8.105 1.00 98.19 383 ALA A C 1
ATOM 2893 O O . ALA A 1 383 ? -13.434 -8.321 -9.167 1.00 98.19 383 ALA A O 1
ATOM 2894 N N . HIS A 1 384 ? -13.412 -6.579 -7.754 1.00 98.69 384 HIS A N 1
ATOM 2895 C CA . HIS A 1 384 ? -12.515 -5.764 -8.578 1.00 98.69 384 HIS A CA 1
ATOM 2896 C C . HIS A 1 384 ? -11.078 -6.256 -8.477 1.00 98.69 384 HIS A C 1
ATOM 2898 O O . HIS A 1 384 ? -10.405 -6.379 -9.499 1.00 98.69 384 HIS A O 1
ATOM 2904 N N . ASP A 1 385 ? -10.620 -6.577 -7.271 1.00 98.69 385 ASP A N 1
ATOM 2905 C CA . ASP A 1 385 ? -9.297 -7.147 -7.045 1.00 98.69 385 ASP A CA 1
ATOM 2906 C C . ASP A 1 385 ? -9.176 -8.508 -7.741 1.00 98.69 385 ASP A C 1
ATOM 2908 O O . ASP A 1 385 ? -8.180 -8.793 -8.411 1.00 98.69 385 ASP A O 1
ATOM 2912 N N . ALA A 1 386 ? -10.212 -9.346 -7.624 1.00 98.50 386 ALA A N 1
ATOM 2913 C CA . ALA A 1 386 ? -10.271 -10.644 -8.289 1.00 98.50 386 ALA A CA 1
ATOM 2914 C C . ALA A 1 386 ? -10.211 -10.507 -9.819 1.00 98.50 386 ALA A C 1
ATOM 2916 O O . ALA A 1 386 ? -9.460 -11.238 -10.471 1.00 98.50 386 ALA A O 1
ATOM 2917 N N . ARG A 1 387 ? -10.941 -9.539 -10.393 1.00 98.56 387 ARG A N 1
ATOM 2918 C CA . ARG A 1 387 ? -10.889 -9.226 -11.829 1.00 98.56 387 ARG A CA 1
ATOM 2919 C C . ARG A 1 387 ? -9.478 -8.843 -12.266 1.00 98.56 387 ARG A C 1
ATOM 2921 O O . ARG A 1 387 ? -8.972 -9.419 -13.224 1.00 98.56 387 ARG A O 1
ATOM 2928 N N . VAL A 1 388 ? -8.821 -7.930 -11.551 1.00 98.75 388 VAL A N 1
ATOM 2929 C CA . VAL A 1 388 ? -7.464 -7.483 -11.902 1.00 98.75 388 VAL A CA 1
ATOM 2930 C C . VAL A 1 388 ? -6.442 -8.610 -11.767 1.00 98.75 388 VAL A C 1
ATOM 2932 O O . VAL A 1 388 ? -5.596 -8.777 -12.639 1.00 98.75 388 VAL A O 1
ATOM 2935 N N . ILE A 1 389 ? -6.533 -9.454 -10.738 1.00 98.56 389 ILE A N 1
ATOM 2936 C CA . ILE A 1 389 ? -5.672 -10.642 -10.638 1.00 98.56 389 ILE A CA 1
ATOM 2937 C C . ILE A 1 389 ? -5.906 -11.602 -11.805 1.00 98.56 389 ILE A C 1
ATOM 2939 O O . ILE A 1 389 ? -4.948 -12.157 -12.348 1.00 98.56 389 ILE A O 1
ATOM 2943 N N . ASN A 1 390 ? -7.158 -11.798 -12.219 1.00 98.50 390 ASN A N 1
ATOM 2944 C CA . ASN A 1 390 ? -7.475 -12.629 -13.372 1.00 98.50 390 ASN A CA 1
ATOM 2945 C C . ASN A 1 390 ? -6.896 -12.046 -14.674 1.00 98.50 390 ASN A C 1
ATOM 2947 O O . ASN A 1 390 ? -6.339 -12.790 -15.484 1.00 98.50 390 ASN A O 1
ATOM 2951 N N . ASP A 1 391 ? -6.956 -10.730 -14.848 1.00 98.50 391 ASP A N 1
ATOM 2952 C CA . ASP A 1 391 ? -6.330 -10.013 -15.960 1.00 98.50 391 ASP A CA 1
ATOM 2953 C C . ASP A 1 391 ? -4.804 -10.225 -15.973 1.00 98.50 391 ASP A C 1
ATOM 2955 O O . ASP A 1 391 ? -4.239 -10.675 -16.976 1.00 98.50 391 ASP A O 1
ATOM 2959 N N . VAL A 1 392 ? -4.145 -10.048 -14.822 1.00 98.31 392 VAL A N 1
ATOM 2960 C CA . VAL A 1 392 ? -2.700 -10.274 -14.639 1.00 98.31 392 VAL A CA 1
ATOM 2961 C C . VAL A 1 392 ? -2.306 -11.720 -14.948 1.00 98.31 392 VAL A C 1
ATOM 2963 O O . VAL A 1 392 ? -1.300 -11.955 -15.627 1.00 98.31 392 VAL A O 1
ATOM 2966 N N . LYS A 1 393 ? -3.072 -12.710 -14.473 1.00 97.81 393 LYS A N 1
ATOM 2967 C CA . LYS A 1 393 ? -2.825 -14.142 -14.728 1.00 97.81 393 LYS A CA 1
ATOM 2968 C C . LYS A 1 393 ? -2.902 -14.444 -16.222 1.00 97.81 393 LYS A C 1
ATOM 2970 O O . LYS A 1 393 ? -1.946 -14.962 -16.803 1.00 97.81 393 LYS A O 1
ATOM 2975 N N . ASN A 1 394 ? -3.983 -14.016 -16.863 1.00 97.62 394 ASN A N 1
ATOM 2976 C CA . ASN A 1 394 ? -4.272 -14.353 -18.254 1.00 97.62 394 ASN A CA 1
ATOM 2977 C C . ASN A 1 394 ? -3.595 -13.438 -19.280 1.00 97.62 394 ASN A C 1
ATOM 2979 O O . ASN A 1 394 ? -3.690 -13.703 -20.476 1.00 97.62 394 ASN A O 1
ATOM 2983 N N . GLY A 1 395 ? -2.922 -12.370 -18.841 1.00 96.19 395 GLY A N 1
ATOM 2984 C CA . GLY A 1 395 ? -2.344 -11.390 -19.756 1.00 96.19 395 GLY A CA 1
ATOM 2985 C C . GLY A 1 395 ? -3.418 -10.642 -20.554 1.00 96.19 395 GLY A C 1
ATOM 2986 O O . GLY A 1 395 ? -3.195 -10.334 -21.723 1.00 96.19 395 GLY A O 1
ATOM 2987 N N . LYS A 1 396 ? -4.571 -10.366 -19.936 1.00 96.19 396 LYS A N 1
ATOM 2988 C CA . LYS A 1 396 ? -5.726 -9.697 -20.551 1.00 96.19 396 LYS A CA 1
ATOM 2989 C C . LYS A 1 396 ? -6.073 -8.394 -19.834 1.00 96.19 396 LYS A C 1
ATOM 2991 O O . LYS A 1 396 ? -5.545 -8.093 -18.776 1.00 96.19 396 LYS A O 1
ATOM 2996 N N . ALA A 1 397 ? -6.989 -7.639 -20.422 1.00 96.50 397 ALA A N 1
ATOM 2997 C CA . ALA A 1 397 ? -7.681 -6.544 -19.769 1.00 96.50 397 ALA A CA 1
ATOM 2998 C C . ALA A 1 397 ? -9.182 -6.799 -19.889 1.00 96.50 397 ALA A C 1
ATOM 3000 O O . ALA A 1 397 ? -9.680 -7.063 -20.985 1.00 96.50 397 ALA A O 1
ATOM 3001 N N . SER A 1 398 ? -9.898 -6.725 -18.773 1.00 95.69 398 SER A N 1
ATOM 3002 C CA . SER A 1 398 ? -11.349 -6.924 -18.738 1.00 95.69 398 SER A CA 1
ATOM 3003 C C . SER A 1 398 ? -12.137 -5.729 -19.293 1.00 95.69 398 SER A C 1
ATOM 3005 O O . SER A 1 398 ? -13.325 -5.858 -19.575 1.00 95.69 398 SER A O 1
ATOM 3007 N N . TYR A 1 399 ? -11.489 -4.575 -19.475 1.00 96.12 399 TYR A N 1
ATOM 3008 C CA . TYR A 1 399 ? -12.059 -3.395 -20.122 1.00 96.12 399 TYR A CA 1
ATOM 3009 C C . TYR A 1 399 ? -11.028 -2.741 -21.041 1.00 96.12 399 TYR A C 1
ATOM 3011 O O . TYR A 1 399 ? -9.921 -2.440 -20.600 1.00 96.12 399 TYR A O 1
ATOM 3019 N N . GLY A 1 400 ? -11.408 -2.481 -22.297 1.00 94.19 400 GLY A N 1
ATOM 3020 C CA . GLY A 1 400 ? -10.553 -1.808 -23.276 1.00 94.19 400 GLY A CA 1
ATOM 3021 C C . GLY A 1 400 ? -9.166 -2.448 -23.371 1.00 94.19 400 GLY A C 1
ATOM 3022 O O . GLY A 1 400 ? -9.032 -3.656 -23.550 1.00 94.19 400 GLY A O 1
ATOM 3023 N N . ASP A 1 401 ? -8.132 -1.628 -23.223 1.00 93.31 401 ASP A N 1
ATOM 3024 C CA . ASP A 1 401 ? -6.745 -2.072 -23.084 1.00 93.31 401 ASP A CA 1
ATOM 3025 C C . ASP A 1 401 ? -6.297 -2.202 -21.615 1.00 93.31 401 ASP A C 1
ATOM 3027 O O . ASP A 1 401 ? -5.182 -2.639 -21.340 1.00 93.31 401 ASP A O 1
ATOM 3031 N N . GLY A 1 402 ? -7.169 -1.874 -20.663 1.00 94.25 402 GLY A N 1
ATOM 3032 C CA . GLY A 1 402 ? -6.933 -1.896 -19.224 1.00 94.25 402 GLY A CA 1
ATOM 3033 C C . GLY A 1 402 ? -7.005 -0.518 -18.580 1.00 94.25 402 GLY A C 1
ATOM 3034 O O . GLY A 1 402 ? -7.252 -0.440 -17.383 1.00 94.25 402 GLY A O 1
ATOM 3035 N N . LEU A 1 403 ? -6.845 0.574 -19.336 1.00 94.12 403 LEU A N 1
ATOM 3036 C CA . LEU A 1 403 ? -7.060 1.905 -18.774 1.00 94.12 403 LEU A CA 1
ATOM 3037 C C . LEU A 1 403 ? -8.548 2.244 -18.722 1.00 94.12 403 LEU A C 1
ATOM 3039 O O . LEU A 1 403 ? -9.268 2.127 -19.714 1.00 94.12 403 LEU A O 1
ATOM 3043 N N . ILE A 1 404 ? -8.986 2.751 -17.574 1.00 96.81 404 ILE A N 1
ATOM 3044 C CA . ILE A 1 404 ? -10.357 3.223 -17.369 1.00 96.81 404 ILE A CA 1
ATOM 3045 C C . ILE A 1 404 ? -10.378 4.742 -17.190 1.00 96.81 404 ILE A C 1
ATOM 3047 O O . ILE A 1 404 ? -9.425 5.333 -16.679 1.00 96.81 404 ILE A O 1
ATOM 3051 N N . ASN A 1 405 ? -11.472 5.385 -17.593 1.00 96.44 405 ASN A N 1
ATOM 3052 C CA . ASN A 1 405 ? -11.674 6.826 -17.388 1.00 96.44 405 ASN A CA 1
ATOM 3053 C C . ASN A 1 405 ? -12.603 7.106 -16.202 1.00 96.44 405 ASN A C 1
ATOM 3055 O O . ASN A 1 405 ? -12.505 8.157 -15.569 1.00 96.44 405 ASN A O 1
ATOM 3059 N N . ASP A 1 406 ? -13.485 6.156 -15.901 1.00 96.75 406 ASP A N 1
ATOM 3060 C CA . ASP A 1 406 ? -14.459 6.239 -14.823 1.00 96.75 406 ASP A CA 1
ATOM 3061 C C . ASP A 1 406 ? -14.683 4.844 -14.211 1.00 96.75 406 ASP A C 1
ATOM 3063 O O . ASP A 1 406 ? -14.688 3.858 -14.958 1.00 96.75 406 ASP A O 1
ATOM 3067 N N . PRO A 1 407 ? -14.903 4.723 -12.888 1.00 97.69 407 PRO A N 1
ATOM 3068 C CA . PRO A 1 407 ? -15.209 3.442 -12.252 1.00 97.69 407 PRO A CA 1
ATOM 3069 C C . PRO A 1 407 ? -16.357 2.661 -12.912 1.00 97.69 407 PRO A C 1
ATOM 3071 O O . PRO A 1 407 ? -16.338 1.430 -12.912 1.00 97.69 407 PRO A O 1
ATOM 3074 N N . SER A 1 408 ? -17.346 3.335 -13.514 1.00 97.44 408 SER A N 1
ATOM 3075 C CA . SER A 1 408 ? -18.453 2.685 -14.237 1.00 97.44 408 SER A CA 1
ATOM 3076 C C . SER A 1 408 ? -17.996 1.813 -15.411 1.00 97.44 408 SER A C 1
ATOM 3078 O O . SER A 1 408 ? -18.692 0.860 -15.755 1.00 97.44 408 SER A O 1
ATOM 3080 N N . ASN A 1 409 ? -16.808 2.057 -15.978 1.00 98.00 409 ASN A N 1
ATOM 3081 C CA . ASN A 1 409 ? -16.223 1.227 -17.038 1.00 98.00 409 ASN A CA 1
ATOM 3082 C C . ASN A 1 409 ? -15.981 -0.224 -16.600 1.00 98.00 409 ASN A C 1
ATOM 3084 O O . ASN A 1 409 ? -15.923 -1.119 -17.438 1.00 98.00 409 ASN A O 1
ATOM 3088 N N . VAL A 1 410 ? -15.861 -0.460 -15.294 1.00 97.88 410 VAL A N 1
ATOM 3089 C CA . VAL A 1 410 ? -15.586 -1.777 -14.710 1.00 97.88 410 VAL A CA 1
ATOM 3090 C C . VAL A 1 410 ? -16.641 -2.199 -13.686 1.00 97.88 410 VAL A C 1
ATOM 3092 O O . VAL A 1 410 ? -16.406 -3.110 -12.902 1.00 97.88 410 VAL A O 1
ATOM 3095 N N . GLY A 1 411 ? -17.818 -1.564 -13.702 1.00 97.25 411 GLY A N 1
ATOM 3096 C CA . GLY A 1 411 ? -18.955 -1.911 -12.837 1.00 97.25 411 GLY A CA 1
ATOM 3097 C C . GLY A 1 411 ? -19.177 -0.985 -11.637 1.00 97.25 411 GLY A C 1
ATOM 3098 O O . GLY A 1 411 ? -20.121 -1.196 -10.882 1.00 97.25 411 GLY A O 1
ATOM 3099 N N . GLY A 1 412 ? -18.365 0.063 -11.468 1.00 97.69 412 GLY A N 1
ATOM 3100 C CA . GLY A 1 412 ? -18.536 1.063 -10.412 1.00 97.69 412 GLY A CA 1
ATOM 3101 C C . GLY A 1 412 ? -18.236 0.537 -9.006 1.00 97.69 412 GLY A C 1
ATOM 3102 O O . GLY A 1 412 ? -17.602 -0.500 -8.818 1.00 97.69 412 GLY A O 1
ATOM 3103 N N . TRP A 1 413 ? -18.669 1.272 -7.983 1.00 97.81 413 TRP A N 1
ATOM 3104 C CA . TRP A 1 413 ? -18.494 0.848 -6.592 1.00 97.81 413 TRP A CA 1
ATOM 3105 C C . TRP A 1 413 ? -19.375 -0.352 -6.255 1.00 97.81 413 TRP A C 1
ATOM 3107 O O . TRP A 1 413 ? -20.578 -0.336 -6.508 1.00 97.81 413 TRP A O 1
ATOM 3117 N N . LEU A 1 414 ? -18.775 -1.361 -5.625 1.00 97.56 414 LEU A N 1
ATOM 3118 C CA . LEU A 1 414 ? -19.485 -2.549 -5.163 1.00 97.56 414 LEU A CA 1
ATOM 3119 C C . LEU A 1 414 ? -20.395 -2.217 -3.975 1.00 97.56 414 LEU A C 1
ATOM 3121 O O . LEU A 1 414 ? -20.067 -1.376 -3.136 1.00 97.56 414 LEU A O 1
ATOM 3125 N N . SER A 1 415 ? -21.511 -2.938 -3.864 1.00 96.75 415 SER A N 1
ATOM 3126 C CA . SER A 1 415 ? -22.250 -3.020 -2.604 1.00 96.75 415 SER A CA 1
ATOM 3127 C C . SER A 1 415 ? -21.497 -3.961 -1.665 1.00 96.75 415 SER A C 1
ATOM 3129 O O . SER A 1 415 ? -21.367 -5.153 -1.940 1.00 96.75 415 SER A O 1
ATOM 3131 N N . ILE A 1 416 ? -20.946 -3.411 -0.585 1.00 97.00 416 ILE A N 1
ATOM 3132 C CA . ILE A 1 416 ? -20.130 -4.159 0.372 1.00 97.00 416 ILE A CA 1
ATOM 3133 C C . ILE A 1 416 ? -21.021 -4.636 1.518 1.00 97.00 416 ILE A C 1
ATOM 3135 O O . ILE A 1 416 ? -21.635 -3.822 2.208 1.00 97.00 416 ILE A O 1
ATOM 3139 N N . SER A 1 417 ? -21.085 -5.954 1.722 1.00 95.94 417 SER A N 1
ATOM 3140 C CA . SER A 1 417 ? -21.837 -6.541 2.835 1.00 95.94 417 SER A CA 1
ATOM 3141 C C . SER A 1 417 ? -21.269 -6.074 4.174 1.00 95.94 417 SER A C 1
ATOM 3143 O O . SER A 1 417 ? -20.060 -6.169 4.398 1.00 95.94 417 SER A O 1
ATOM 3145 N N . ALA A 1 418 ? -22.148 -5.616 5.068 1.00 95.88 418 ALA A N 1
ATOM 3146 C CA . ALA A 1 418 ? -21.760 -5.162 6.398 1.00 95.88 418 ALA A CA 1
ATOM 3147 C C . ALA A 1 418 ? -21.260 -6.298 7.296 1.00 95.88 418 ALA A C 1
ATOM 3149 O O . ALA A 1 418 ? -20.423 -6.067 8.161 1.00 95.88 418 ALA A O 1
ATOM 3150 N N . GLY A 1 419 ? -21.744 -7.524 7.079 1.00 95.06 419 GLY A N 1
ATOM 3151 C CA . GLY A 1 419 ? -21.466 -8.657 7.959 1.00 95.06 419 GLY A CA 1
ATOM 3152 C C . GLY A 1 419 ? -21.932 -8.429 9.402 1.00 95.06 419 GLY A C 1
ATOM 3153 O O . GLY A 1 419 ? -22.756 -7.561 9.686 1.00 95.06 419 GLY A O 1
ATOM 3154 N N . THR A 1 420 ? -21.407 -9.236 10.320 1.00 93.06 420 THR A N 1
ATOM 3155 C CA . THR A 1 420 ? -21.703 -9.156 11.754 1.00 93.06 420 THR A CA 1
ATOM 3156 C C . THR A 1 420 ? -20.394 -9.035 12.517 1.00 93.06 420 THR A C 1
ATOM 3158 O O . THR A 1 420 ? -19.520 -9.886 12.369 1.00 93.06 420 THR A O 1
ATOM 3161 N N . GLY A 1 421 ? -20.243 -7.966 13.302 1.00 91.62 421 GLY A N 1
ATOM 3162 C CA . GLY A 1 421 ? -19.089 -7.795 14.182 1.00 91.62 421 GLY A CA 1
ATOM 3163 C C . GLY A 1 421 ? -19.030 -8.885 15.254 1.00 91.62 421 GLY A C 1
ATOM 3164 O O . GLY A 1 421 ? -20.054 -9.438 15.653 1.00 91.62 421 GLY A O 1
ATOM 3165 N N . TYR A 1 422 ? -17.827 -9.190 15.730 1.00 94.69 422 TYR A N 1
ATOM 3166 C CA . TYR A 1 422 ? -17.626 -10.146 16.817 1.00 94.69 422 TYR A CA 1
ATOM 3167 C C . TYR A 1 422 ? -18.088 -9.583 18.169 1.00 94.69 422 TYR A C 1
ATOM 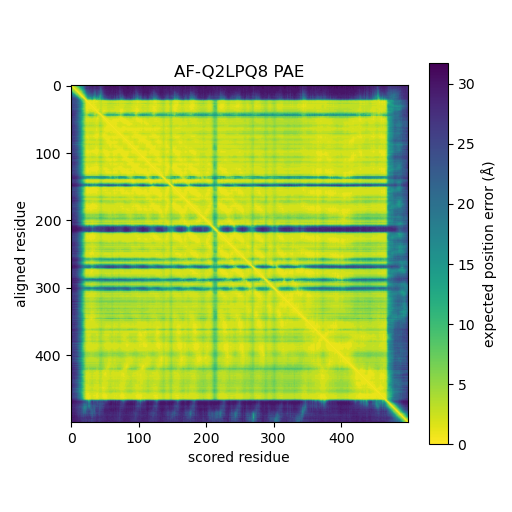3169 O O . TYR A 1 422 ? -18.078 -8.366 18.389 1.00 94.69 422 TYR A O 1
ATOM 3177 N N . LYS A 1 423 ? -18.471 -10.480 19.082 1.00 96.69 423 LYS A N 1
ATOM 3178 C CA . LYS A 1 423 ? -18.731 -10.138 20.484 1.00 96.69 423 LYS A CA 1
ATOM 3179 C C . LYS A 1 423 ? -17.407 -9.828 21.189 1.00 96.69 423 LYS A C 1
ATOM 3181 O O . LYS A 1 423 ? -16.449 -10.568 21.003 1.00 96.69 423 LYS A O 1
ATOM 3186 N N . ASP A 1 424 ? -17.398 -8.725 21.920 1.00 97.69 424 ASP A N 1
ATOM 3187 C CA . ASP A 1 424 ? -16.270 -8.145 22.653 1.00 97.69 424 ASP A CA 1
ATOM 3188 C C . ASP A 1 424 ? -16.907 -7.404 23.840 1.00 97.69 424 ASP A C 1
ATOM 3190 O O . ASP A 1 424 ? -17.583 -6.385 23.650 1.00 97.69 424 ASP A O 1
ATOM 3194 N N . SER A 1 425 ? -16.897 -8.038 25.013 1.00 98.19 425 SER A N 1
ATOM 3195 C CA . SER A 1 425 ? -17.747 -7.651 26.145 1.00 98.19 425 SER A CA 1
ATOM 3196 C C . SER A 1 425 ? -17.175 -6.486 26.954 1.00 98.19 425 SER A C 1
ATOM 3198 O O . SER A 1 425 ? -17.954 -5.728 27.539 1.00 98.19 425 SER A O 1
ATOM 3200 N N . ASP A 1 426 ? -15.858 -6.295 26.954 1.00 97.94 426 ASP A N 1
ATOM 3201 C CA . ASP A 1 426 ? -15.178 -5.179 27.618 1.00 97.94 426 ASP A CA 1
ATOM 3202 C C . ASP A 1 426 ? -14.664 -4.092 26.658 1.00 97.94 426 ASP A C 1
ATOM 3204 O O . ASP A 1 426 ? -14.290 -3.006 27.115 1.00 97.94 426 ASP A O 1
ATOM 3208 N N . ARG A 1 427 ? -14.792 -4.322 25.345 1.00 97.50 427 ARG A N 1
ATOM 3209 C CA . ARG A 1 427 ? -14.545 -3.368 24.255 1.00 97.50 427 ARG A CA 1
ATOM 3210 C C . ARG A 1 427 ? -13.078 -2.994 24.120 1.00 97.50 427 ARG A C 1
ATOM 3212 O O . ARG A 1 427 ? -12.746 -1.837 23.837 1.00 97.50 427 ARG A O 1
ATOM 3219 N N . ASP A 1 428 ? -12.205 -3.970 24.315 1.00 97.44 428 ASP A N 1
ATOM 3220 C CA . ASP A 1 428 ? -10.762 -3.820 24.166 1.00 97.44 428 ASP A CA 1
ATOM 3221 C C . ASP A 1 428 ? -10.233 -4.238 22.784 1.00 97.44 428 ASP A C 1
ATOM 3223 O O . ASP A 1 428 ? -9.034 -4.176 22.499 1.00 97.44 428 ASP A O 1
ATOM 3227 N N . GLY A 1 429 ? -11.155 -4.589 21.890 1.00 96.88 429 GLY A N 1
ATOM 3228 C CA . GLY A 1 429 ? -10.896 -4.913 20.504 1.00 96.88 429 GLY A CA 1
ATOM 3229 C C . GLY A 1 429 ? -10.558 -6.372 20.251 1.00 96.88 429 GLY A C 1
ATOM 3230 O O . GLY A 1 429 ? -10.450 -6.742 19.075 1.00 96.88 429 GLY A O 1
ATOM 3231 N N . MET A 1 430 ? -10.451 -7.199 21.289 1.00 97.81 430 MET A N 1
ATOM 3232 C CA . MET A 1 430 ? -10.312 -8.644 21.172 1.00 97.81 430 MET A CA 1
ATOM 3233 C C . MET A 1 430 ? -11.695 -9.322 21.263 1.00 97.81 430 MET A C 1
ATOM 3235 O O . MET A 1 430 ? -12.591 -8.848 21.952 1.00 97.81 430 MET A O 1
ATOM 3239 N N . PRO A 1 431 ? -11.959 -10.398 20.502 1.00 97.56 431 PRO A N 1
ATOM 3240 C CA . PRO A 1 431 ? -13.205 -11.145 20.650 1.00 97.56 431 PRO A CA 1
ATOM 3241 C C . PRO A 1 431 ? -13.215 -12.024 21.908 1.00 97.56 431 PRO A C 1
ATOM 3243 O O . PRO A 1 431 ? -12.268 -12.789 22.102 1.00 97.56 431 PRO A O 1
ATOM 3246 N N . ASP A 1 432 ? -14.352 -12.095 22.618 1.00 98.12 432 ASP A N 1
ATOM 3247 C CA . ASP A 1 432 ? -14.527 -12.949 23.813 1.00 98.12 432 ASP A CA 1
ATOM 3248 C C . ASP A 1 432 ? -14.048 -14.401 23.591 1.00 98.12 432 ASP A C 1
ATOM 3250 O O . ASP A 1 432 ? -13.494 -15.061 24.477 1.00 98.12 432 ASP A O 1
ATOM 3254 N N . ALA A 1 433 ? -14.331 -14.938 22.397 1.00 95.81 433 ALA A N 1
ATOM 3255 C CA . ALA A 1 433 ? -13.999 -16.309 22.025 1.00 95.81 433 ALA A CA 1
ATOM 3256 C C . ALA A 1 433 ? -12.486 -16.509 21.874 1.00 95.81 433 ALA A C 1
ATOM 3258 O O . ALA A 1 433 ? -11.958 -17.541 22.292 1.00 95.81 433 ALA A O 1
ATOM 3259 N N . TRP A 1 434 ? -11.792 -15.524 21.298 1.00 96.44 434 TRP A N 1
ATOM 3260 C CA . TRP A 1 434 ? -10.341 -15.543 21.175 1.00 96.44 434 TRP A CA 1
ATOM 3261 C C . TRP A 1 434 ? -9.692 -15.394 22.549 1.00 96.44 434 TRP A C 1
ATOM 3263 O O . TRP A 1 434 ? -8.843 -16.207 22.901 1.00 96.44 434 TRP A O 1
ATOM 3273 N N . GLU A 1 435 ? -10.148 -14.438 23.356 1.00 97.50 435 GLU A N 1
ATOM 3274 C CA . GLU A 1 435 ? -9.637 -14.207 24.709 1.00 97.50 435 GLU A CA 1
ATOM 3275 C C . GLU A 1 435 ? -9.751 -15.453 25.587 1.00 97.50 435 GLU A C 1
ATOM 3277 O O . GLU A 1 435 ? -8.756 -15.921 26.143 1.00 97.50 435 GLU A O 1
ATOM 3282 N N . THR A 1 436 ? -10.937 -16.070 25.620 1.00 96.25 436 THR A N 1
ATOM 3283 C CA . THR A 1 436 ? -11.171 -17.324 26.351 1.00 96.25 436 THR A CA 1
ATOM 3284 C C . THR A 1 436 ? -10.217 -18.423 25.874 1.00 96.25 436 THR A C 1
ATOM 3286 O O . THR A 1 436 ? -9.633 -19.142 26.685 1.00 96.25 436 THR A O 1
ATOM 3289 N N . ALA A 1 437 ? -10.008 -18.538 24.558 1.00 94.62 437 ALA A N 1
ATOM 3290 C CA . ALA A 1 437 ? -9.086 -19.513 23.979 1.00 94.62 437 ALA A CA 1
ATOM 3291 C C . ALA A 1 437 ? -7.603 -19.216 24.284 1.00 94.62 437 ALA A C 1
ATOM 3293 O O . ALA A 1 437 ? -6.775 -20.124 24.190 1.00 94.62 437 ALA A O 1
ATOM 3294 N N . LYS A 1 438 ? -7.253 -17.974 24.645 1.00 93.50 438 LYS A N 1
ATOM 3295 C CA . LYS A 1 438 ? -5.905 -17.562 25.077 1.00 93.50 438 LYS A CA 1
ATOM 3296 C C . LYS A 1 438 ? -5.737 -17.484 26.593 1.00 93.50 438 LYS A C 1
ATOM 3298 O O . LYS A 1 438 ? -4.645 -17.166 27.054 1.00 93.50 438 LYS A O 1
ATOM 3303 N N . GLY A 1 439 ? -6.770 -17.825 27.365 1.00 95.06 439 GLY A N 1
ATOM 3304 C CA . GLY A 1 439 ? -6.739 -17.734 28.825 1.00 95.06 439 GLY A CA 1
ATOM 3305 C C . GLY A 1 439 ? -6.749 -16.294 29.349 1.00 95.06 439 GLY A C 1
ATOM 3306 O O . GLY A 1 439 ? -6.313 -16.063 30.476 1.00 95.06 439 GLY A O 1
ATOM 3307 N N . LEU A 1 440 ? -7.217 -15.346 28.535 1.00 96.31 440 LEU A N 1
ATOM 3308 C CA . LEU A 1 440 ? -7.491 -13.961 28.919 1.00 96.31 440 LEU A CA 1
ATOM 3309 C C . LEU A 1 440 ? -8.917 -13.846 29.476 1.00 96.31 440 LEU A C 1
ATOM 3311 O O . LEU A 1 440 ? -9.678 -14.821 29.455 1.00 96.31 440 LEU A O 1
ATOM 3315 N N . ASN A 1 441 ? -9.270 -12.687 30.029 1.00 97.38 441 ASN A N 1
ATOM 3316 C CA . ASN A 1 441 ? -10.573 -12.474 30.644 1.00 97.38 441 ASN A CA 1
ATOM 3317 C C . ASN A 1 441 ? -11.425 -11.519 29.790 1.00 97.38 441 ASN A C 1
ATOM 3319 O O . ASN A 1 441 ? -11.217 -10.320 29.929 1.00 97.38 441 ASN A O 1
ATOM 3323 N N . PRO A 1 442 ? -12.491 -12.010 29.119 1.00 98.06 442 PRO A N 1
ATOM 3324 C CA . PRO A 1 442 ? -13.394 -11.206 28.274 1.00 98.06 442 PRO A CA 1
ATOM 3325 C C . PRO A 1 442 ? -14.124 -10.028 28.936 1.00 98.06 442 PRO A C 1
ATOM 3327 O O . PRO A 1 442 ? -15.009 -9.420 28.344 1.00 98.06 442 PRO A O 1
ATOM 3330 N N . ASN A 1 443 ? -13.891 -9.790 30.225 1.00 98.25 443 ASN A N 1
ATOM 3331 C CA . ASN A 1 443 ? -14.494 -8.705 30.993 1.00 98.25 443 ASN A CA 1
ATOM 3332 C C . ASN A 1 443 ? -13.422 -7.780 31.605 1.00 98.25 443 ASN A C 1
ATOM 3334 O O . ASN A 1 443 ? -13.704 -7.077 32.580 1.00 98.25 443 ASN A O 1
ATOM 3338 N N . ASN A 1 444 ? -12.184 -7.824 31.111 1.00 97.81 444 ASN A N 1
ATOM 3339 C CA . ASN A 1 444 ? -11.041 -7.063 31.593 1.00 97.81 444 ASN A CA 1
ATOM 3340 C C . ASN A 1 444 ? -10.243 -6.398 30.454 1.00 97.81 444 ASN A C 1
ATOM 3342 O O . ASN A 1 444 ? -9.115 -6.785 30.162 1.00 97.81 444 ASN A O 1
ATOM 3346 N N . ALA A 1 445 ? -10.722 -5.235 30.011 1.00 97.06 445 ALA A N 1
ATOM 3347 C CA . ALA A 1 445 ? -10.100 -4.454 28.937 1.00 97.06 445 ALA A CA 1
ATOM 3348 C C . ALA A 1 445 ? -8.651 -3.980 29.189 1.00 97.06 445 ALA A C 1
ATOM 3350 O O . ALA A 1 445 ? -8.053 -3.257 28.384 1.00 97.06 445 ALA A O 1
ATOM 3351 N N . ALA A 1 446 ? -8.092 -4.242 30.374 1.00 96.31 446 ALA A N 1
ATOM 3352 C CA . ALA A 1 446 ? -6.690 -3.981 30.656 1.00 96.31 446 ALA A CA 1
ATOM 3353 C C . ALA A 1 446 ? -5.760 -5.064 30.107 1.00 96.31 446 ALA A C 1
ATOM 3355 O O . ALA A 1 446 ? -4.585 -4.753 29.891 1.00 96.31 446 ALA A O 1
ATOM 3356 N N . ASP A 1 447 ? -6.243 -6.287 29.880 1.00 95.44 447 ASP A N 1
ATOM 3357 C CA . ASP A 1 447 ? -5.390 -7.363 29.394 1.00 95.44 447 ASP A CA 1
ATOM 3358 C C . ASP A 1 447 ? -5.052 -7.251 27.898 1.00 95.44 447 ASP A C 1
ATOM 3360 O O . ASP A 1 447 ? -3.939 -7.642 27.543 1.00 95.44 447 ASP A O 1
ATOM 3364 N N . ALA A 1 448 ? -5.846 -6.549 27.072 1.00 96.69 448 ALA A N 1
ATOM 3365 C CA . ALA A 1 448 ? -5.436 -6.106 25.729 1.00 96.69 448 ALA A CA 1
ATOM 3366 C C . ALA A 1 448 ? -4.058 -5.439 25.692 1.00 96.69 448 ALA A C 1
ATOM 3368 O O . ALA A 1 448 ? -3.325 -5.599 24.718 1.00 96.69 448 ALA A O 1
ATOM 3369 N N . ARG A 1 449 ? -3.702 -4.671 26.734 1.00 96.12 449 ARG A N 1
ATOM 3370 C CA . ARG A 1 449 ? -2.447 -3.900 26.827 1.00 96.12 449 ARG A CA 1
ATOM 3371 C C . ARG A 1 449 ? -1.278 -4.698 27.401 1.00 96.12 449 ARG A C 1
ATOM 3373 O O . ARG A 1 449 ? -0.171 -4.163 27.478 1.00 96.12 449 ARG A O 1
ATOM 3380 N N . LEU A 1 450 ? -1.502 -5.932 27.842 1.00 94.69 450 LEU A N 1
ATOM 3381 C CA . LEU A 1 450 ? -0.440 -6.772 28.380 1.00 94.69 450 LEU A CA 1
ATOM 3382 C C . LEU A 1 450 ? 0.335 -7.434 27.246 1.00 94.69 450 LEU A C 1
ATOM 3384 O O . LEU A 1 450 ? -0.234 -7.818 26.231 1.00 94.69 450 LEU A O 1
ATOM 3388 N N . ASP A 1 451 ? 1.635 -7.588 27.457 1.00 92.81 451 ASP A N 1
ATOM 3389 C CA . ASP A 1 451 ? 2.485 -8.484 26.681 1.00 92.81 451 ASP A CA 1
ATOM 3390 C C . ASP A 1 451 ? 2.589 -9.807 27.449 1.00 92.81 451 ASP A C 1
ATOM 3392 O O . ASP A 1 451 ? 3.505 -10.025 28.246 1.00 92.81 451 ASP A O 1
ATOM 3396 N N . SER A 1 452 ? 1.574 -10.661 27.303 1.00 90.56 452 SER A N 1
ATOM 3397 C CA . SER A 1 452 ? 1.455 -11.880 28.113 1.00 90.56 452 SER A C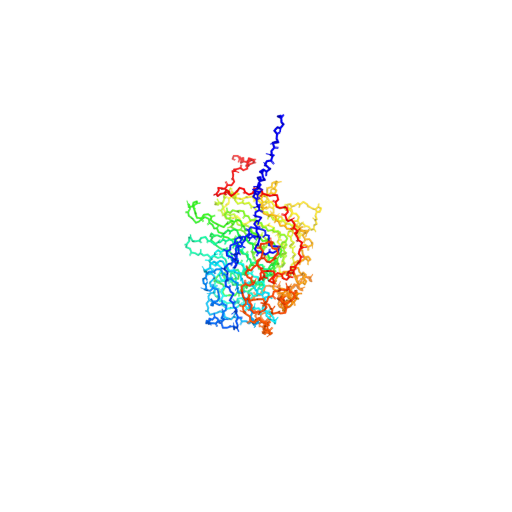A 1
ATOM 3398 C C . SER A 1 452 ? 2.511 -12.941 27.785 1.00 90.56 452 SER A C 1
ATOM 3400 O O . SER A 1 452 ? 2.702 -13.862 28.580 1.00 90.56 452 SER A O 1
ATOM 3402 N N . ASN A 1 453 ? 3.187 -12.845 26.636 1.00 87.38 453 ASN A N 1
ATOM 3403 C CA . ASN A 1 453 ? 4.196 -13.815 26.201 1.00 87.38 453 ASN A CA 1
ATOM 3404 C C . ASN A 1 453 ? 5.638 -13.255 26.216 1.00 87.38 453 ASN A C 1
ATOM 3406 O O . ASN A 1 453 ? 6.580 -14.027 26.025 1.00 87.38 453 ASN A O 1
ATOM 3410 N N . GLY A 1 454 ? 5.814 -11.958 26.488 1.00 89.19 454 GLY A N 1
ATOM 3411 C CA . GLY A 1 454 ? 7.105 -11.286 26.624 1.00 89.19 454 GLY A CA 1
ATOM 3412 C C . GLY A 1 454 ? 7.827 -11.020 25.301 1.00 89.19 454 GLY A C 1
ATOM 3413 O O . GLY A 1 454 ? 9.045 -10.828 25.316 1.00 89.19 454 GLY A O 1
ATOM 3414 N N . ASN A 1 455 ? 7.135 -11.077 24.158 1.00 87.44 455 ASN A N 1
ATOM 3415 C CA . ASN A 1 455 ? 7.740 -10.878 22.837 1.00 87.44 455 ASN A CA 1
ATOM 3416 C C . ASN A 1 455 ? 7.696 -9.417 22.357 1.00 87.44 455 ASN A C 1
ATOM 3418 O O . ASN A 1 455 ? 8.191 -9.114 21.268 1.00 87.44 455 ASN A O 1
ATOM 3422 N N . GLY A 1 456 ? 7.112 -8.529 23.161 1.00 89.69 456 GLY A N 1
ATOM 3423 C CA . GLY A 1 456 ? 6.979 -7.112 22.888 1.00 89.69 456 GLY A CA 1
ATOM 3424 C C . GLY A 1 456 ? 5.751 -6.716 22.064 1.00 89.69 456 GLY A C 1
ATOM 3425 O O . GLY A 1 456 ? 5.640 -5.545 21.707 1.00 89.69 456 GLY A O 1
ATOM 3426 N N . TYR A 1 457 ? 4.802 -7.615 21.803 1.00 92.88 457 TYR A N 1
ATOM 3427 C CA . TYR A 1 457 ? 3.481 -7.265 21.279 1.00 92.88 457 TYR A CA 1
ATOM 3428 C C . TYR A 1 457 ? 2.430 -7.302 22.389 1.00 92.88 457 TYR A C 1
ATOM 3430 O O . TYR A 1 457 ? 2.461 -8.143 23.282 1.00 92.88 457 TYR A O 1
ATOM 3438 N N . SER A 1 458 ? 1.484 -6.368 22.348 1.00 95.19 458 SER A N 1
ATOM 3439 C CA . SER A 1 458 ? 0.303 -6.435 23.211 1.00 95.19 458 SER A CA 1
ATOM 3440 C C . SER A 1 458 ? -0.629 -7.580 22.793 1.00 95.19 458 SER A C 1
ATOM 3442 O O . SER A 1 458 ? -0.640 -7.978 21.628 1.00 95.19 458 SER A O 1
ATOM 3444 N N . ASN A 1 459 ? -1.464 -8.084 23.704 1.00 96.69 459 ASN A N 1
ATOM 3445 C CA . ASN A 1 459 ? -2.451 -9.119 23.383 1.00 96.69 459 ASN A CA 1
ATOM 3446 C C . ASN A 1 459 ? -3.384 -8.697 22.234 1.00 96.69 459 ASN A C 1
ATOM 3448 O O . ASN A 1 459 ? -3.695 -9.516 21.368 1.00 96.69 459 ASN A O 1
ATOM 3452 N N . LEU A 1 460 ? -3.748 -7.410 22.150 1.00 97.75 460 LEU A N 1
ATOM 3453 C CA . LEU A 1 460 ? -4.505 -6.896 21.007 1.00 97.75 460 LEU A CA 1
ATOM 3454 C C . LEU A 1 460 ? -3.721 -7.045 19.696 1.00 97.75 460 LEU A C 1
ATOM 3456 O O . LEU A 1 460 ? -4.277 -7.458 18.682 1.00 97.75 460 LEU A O 1
ATOM 3460 N N . GLU A 1 461 ? -2.427 -6.735 19.682 1.00 96.94 461 GLU A N 1
ATOM 3461 C CA . GLU A 1 461 ? -1.596 -6.921 18.489 1.00 96.94 461 GLU A CA 1
ATOM 3462 C C . GLU A 1 461 ? -1.445 -8.394 18.106 1.00 96.94 461 GLU A C 1
ATOM 3464 O O . GLU A 1 461 ? -1.430 -8.702 16.913 1.00 96.94 461 GLU A O 1
ATOM 3469 N N . GLU A 1 462 ? -1.382 -9.304 19.079 1.00 96.19 462 GLU A N 1
ATOM 3470 C CA . GLU A 1 462 ? -1.393 -10.747 18.820 1.00 96.19 462 GLU A CA 1
ATOM 3471 C C . GLU A 1 462 ? -2.683 -11.162 18.100 1.00 96.19 462 GLU A C 1
ATOM 3473 O O . GLU A 1 462 ? -2.634 -11.799 17.042 1.00 96.19 462 GLU A O 1
ATOM 3478 N N . PHE A 1 463 ? -3.843 -10.706 18.590 1.00 97.50 463 PHE A N 1
ATOM 3479 C CA . PHE A 1 463 ? -5.112 -10.911 17.894 1.00 97.50 463 PHE A CA 1
ATOM 3480 C C . PHE A 1 463 ? -5.080 -10.324 16.476 1.00 97.50 463 PHE A C 1
ATOM 3482 O O . PHE A 1 463 ? -5.384 -11.030 15.513 1.00 97.50 463 PHE A O 1
ATOM 3489 N N . LEU A 1 464 ? -4.639 -9.069 16.314 1.00 97.44 464 LEU A N 1
ATOM 3490 C CA . LEU A 1 464 ? -4.590 -8.371 15.021 1.00 97.44 464 LEU A CA 1
ATOM 3491 C C . LEU A 1 464 ? -3.651 -9.010 13.988 1.00 97.44 464 LEU A C 1
ATOM 3493 O O . LEU A 1 464 ? -3.739 -8.669 12.802 1.00 97.44 464 LEU A O 1
ATOM 3497 N N . ASN A 1 465 ? -2.773 -9.918 14.412 1.00 95.38 465 ASN A N 1
ATOM 3498 C CA . ASN A 1 465 ? -1.886 -10.682 13.539 1.00 95.38 465 ASN A CA 1
ATOM 3499 C C . ASN A 1 465 ? -2.282 -12.162 13.415 1.00 95.38 465 ASN A C 1
ATOM 3501 O O . ASN A 1 465 ? -1.645 -12.910 12.669 1.00 95.38 465 ASN A O 1
ATOM 3505 N N . GLY A 1 466 ? -3.370 -12.578 14.068 1.00 89.62 466 GLY A N 1
ATOM 3506 C CA . GLY A 1 466 ? -3.840 -13.963 14.093 1.00 89.62 466 GLY A CA 1
ATOM 3507 C C . GLY A 1 466 ? -2.859 -14.917 14.775 1.00 89.62 466 GLY A C 1
ATOM 3508 O O . GLY A 1 466 ? -2.896 -16.126 14.533 1.00 89.62 466 GLY A O 1
ATOM 3509 N N . SER A 1 467 ? -1.949 -14.391 15.597 1.00 78.31 467 SER A N 1
ATOM 3510 C CA . SER A 1 467 ? -1.011 -15.186 16.375 1.00 78.31 467 SER A CA 1
ATOM 3511 C C . SER A 1 467 ? -1.663 -15.628 17.682 1.00 78.31 467 SER A C 1
ATOM 3513 O O . SER A 1 467 ? -2.419 -14.915 18.340 1.00 78.31 467 SER A O 1
ATOM 3515 N N . GLY A 1 468 ? -1.423 -16.889 18.036 1.00 52.38 468 GLY A N 1
ATOM 3516 C CA . GLY A 1 468 ? -1.830 -17.452 19.310 1.00 52.38 468 GLY A CA 1
ATOM 3517 C C . GLY A 1 468 ? -0.628 -17.581 20.221 1.00 52.38 468 GLY A C 1
ATOM 3518 O O . GLY A 1 468 ? 0.306 -18.294 19.874 1.00 52.38 468 GLY A O 1
ATOM 3519 N N . SER A 1 469 ? -0.648 -16.946 21.387 1.00 34.59 469 SER A N 1
ATOM 3520 C CA . SER A 1 46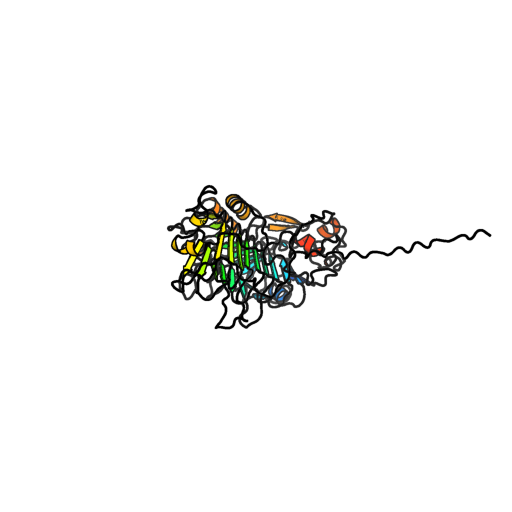9 ? 0.421 -17.134 22.366 1.00 34.59 469 SER A CA 1
ATOM 3521 C C . SER A 1 469 ? 0.495 -18.587 22.842 1.00 34.59 469 SER A C 1
ATOM 3523 O O . SER A 1 469 ? -0.364 -19.053 23.584 1.00 34.59 469 SER A O 1
ATOM 3525 N N . ALA A 1 470 ? 1.557 -19.276 22.428 1.00 30.23 470 ALA A N 1
ATOM 3526 C CA . ALA A 1 470 ? 2.360 -20.152 23.273 1.00 30.23 470 ALA A CA 1
ATOM 3527 C C . ALA A 1 470 ? 3.763 -20.268 22.653 1.00 30.23 470 ALA A C 1
ATOM 3529 O O . ALA A 1 470 ? 3.931 -20.864 21.595 1.00 30.23 470 ALA A O 1
ATOM 3530 N N . ALA A 1 471 ? 4.746 -19.648 23.312 1.00 32.62 471 ALA A N 1
ATOM 3531 C CA . ALA A 1 471 ? 6.184 -19.895 23.202 1.00 32.62 471 ALA A CA 1
ATOM 3532 C C . ALA A 1 471 ? 6.709 -20.403 21.841 1.00 32.62 471 ALA A C 1
ATOM 3534 O O . ALA A 1 471 ? 6.897 -21.597 21.615 1.00 32.62 471 ALA A O 1
ATOM 3535 N N . SER A 1 472 ? 7.093 -19.479 20.969 1.00 28.34 472 SER A N 1
ATOM 3536 C CA . SER A 1 472 ? 8.260 -19.699 20.116 1.00 28.34 472 SER A CA 1
ATOM 3537 C C . SER A 1 472 ? 8.940 -18.367 19.888 1.00 28.34 472 SER A C 1
ATOM 3539 O O . SER A 1 472 ? 8.558 -17.581 19.023 1.00 28.34 472 SER A O 1
ATOM 3541 N N . SER A 1 473 ? 9.966 -18.130 20.703 1.00 31.56 473 SER A N 1
ATOM 3542 C CA . SER A 1 473 ? 11.033 -17.190 20.403 1.00 31.56 473 SER A CA 1
ATOM 3543 C C . SER A 1 473 ? 11.658 -17.604 19.072 1.00 31.56 473 SER A C 1
ATOM 3545 O O . SER A 1 473 ? 12.622 -18.368 19.026 1.00 31.56 473 SER A O 1
ATOM 3547 N N . THR A 1 474 ? 11.087 -17.134 17.969 1.00 27.47 474 THR A N 1
ATOM 3548 C CA . THR A 1 474 ? 11.821 -17.118 16.712 1.00 27.47 474 THR A CA 1
ATOM 3549 C C . THR A 1 474 ? 12.747 -15.926 16.842 1.00 27.47 474 THR A C 1
ATOM 3551 O O . THR A 1 474 ? 12.351 -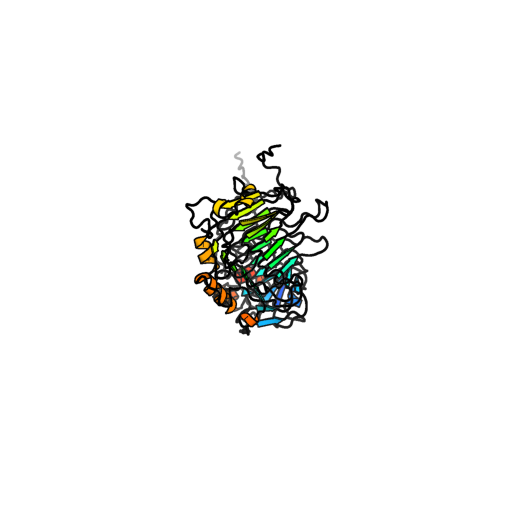14.782 16.638 1.00 27.47 474 THR A O 1
ATOM 3554 N N . THR A 1 475 ? 13.953 -16.191 17.332 1.00 25.30 475 THR A N 1
ATOM 3555 C CA . THR A 1 475 ? 15.036 -15.222 17.413 1.00 25.30 475 THR A CA 1
ATOM 3556 C C . THR A 1 475 ? 15.312 -14.699 16.008 1.00 25.30 475 THR A C 1
ATOM 3558 O O . THR A 1 475 ? 15.964 -15.350 15.192 1.00 25.30 475 THR A O 1
ATOM 3561 N N . TYR A 1 476 ? 14.802 -13.508 15.703 1.00 32.31 476 TYR A N 1
ATOM 3562 C CA . TYR A 1 476 ? 15.287 -12.741 14.570 1.00 32.31 476 TYR A CA 1
ATOM 3563 C C . TYR A 1 476 ? 16.683 -12.248 14.940 1.00 32.31 476 TYR A C 1
ATOM 3565 O O . TYR A 1 476 ? 16.844 -11.293 15.694 1.00 32.31 476 TYR A O 1
ATOM 3573 N N . SER A 1 477 ? 17.710 -12.935 14.440 1.00 24.56 477 SER A N 1
ATOM 3574 C CA . SER A 1 477 ? 19.083 -12.443 14.508 1.00 24.56 477 SER A CA 1
ATOM 3575 C C . SER A 1 477 ? 19.193 -11.233 13.577 1.00 24.56 477 SER A C 1
ATOM 3577 O O . SER A 1 477 ? 19.539 -11.360 12.405 1.00 24.56 477 SER A O 1
ATOM 3579 N N . THR A 1 478 ? 18.867 -10.041 14.073 1.00 30.02 478 THR A N 1
ATOM 3580 C CA . THR A 1 478 ? 19.236 -8.793 13.406 1.00 30.02 478 THR A CA 1
ATOM 3581 C C . THR A 1 478 ? 20.699 -8.518 13.714 1.00 30.02 478 THR A C 1
ATOM 3583 O O . THR A 1 478 ? 21.030 -7.812 14.666 1.00 30.02 478 THR A O 1
ATOM 3586 N N . THR A 1 479 ? 21.611 -9.070 12.920 1.00 27.30 479 THR A N 1
ATOM 3587 C CA . THR A 1 479 ? 22.986 -8.568 12.895 1.00 27.30 479 THR A CA 1
ATOM 3588 C C . THR A 1 479 ? 22.975 -7.228 12.158 1.00 27.30 479 THR A C 1
ATOM 3590 O O . THR A 1 479 ? 23.258 -7.142 10.968 1.00 27.30 479 THR A O 1
ATOM 3593 N N . SER A 1 480 ? 22.616 -6.153 12.854 1.00 32.84 480 SER A N 1
ATOM 3594 C CA . SER A 1 480 ? 22.994 -4.808 12.432 1.00 32.84 480 SER A CA 1
ATOM 3595 C C . SER A 1 480 ? 23.219 -3.953 13.666 1.00 32.84 480 SER A C 1
ATOM 3597 O O . SER A 1 480 ? 22.266 -3.556 14.334 1.00 32.84 480 SER A O 1
ATOM 3599 N N . SER A 1 481 ? 24.480 -3.639 13.952 1.00 28.08 481 SER A N 1
ATOM 3600 C CA . SER A 1 481 ? 24.815 -2.487 14.778 1.00 28.08 481 SER A CA 1
ATOM 3601 C C . SER A 1 481 ? 24.315 -1.239 14.042 1.00 28.08 481 SER A C 1
ATOM 3603 O O . SER A 1 481 ? 24.995 -0.711 13.160 1.00 28.08 481 SER A O 1
ATOM 3605 N N . GLN A 1 482 ? 23.090 -0.809 14.335 1.00 32.44 482 GLN A N 1
ATOM 3606 C CA . GLN A 1 482 ? 22.591 0.484 13.894 1.00 32.44 482 GLN A CA 1
ATOM 3607 C C . GLN A 1 482 ? 23.239 1.551 14.769 1.00 32.44 482 GLN A C 1
ATOM 3609 O O . GLN A 1 482 ? 22.819 1.797 15.896 1.00 32.44 482 GLN A O 1
ATOM 3614 N N . THR A 1 483 ? 24.271 2.207 14.252 1.00 25.39 483 THR A N 1
ATOM 3615 C CA . THR A 1 483 ? 24.561 3.568 14.684 1.00 25.39 483 THR A CA 1
ATOM 3616 C C . THR A 1 483 ? 23.514 4.468 14.039 1.00 25.39 483 THR A C 1
ATOM 3618 O O . THR A 1 483 ? 23.455 4.617 12.819 1.00 25.39 483 THR A O 1
ATOM 3621 N N . THR A 1 484 ? 22.649 5.061 14.860 1.00 29.25 484 THR A N 1
ATOM 3622 C CA . THR A 1 484 ? 21.779 6.170 14.465 1.00 29.25 484 THR A CA 1
ATOM 3623 C C . THR A 1 484 ? 22.656 7.371 14.115 1.00 29.25 484 THR A C 1
ATOM 3625 O O . THR A 1 484 ? 22.930 8.229 14.952 1.00 29.25 484 THR A O 1
ATOM 3628 N N . SER A 1 485 ? 23.161 7.411 12.886 1.00 28.08 485 SER A N 1
ATOM 3629 C CA . SER A 1 485 ? 23.788 8.601 12.325 1.00 28.08 485 SER A CA 1
ATOM 3630 C C . SER A 1 485 ? 22.698 9.445 11.678 1.00 28.08 485 SER A C 1
ATOM 3632 O O . SER A 1 485 ? 22.189 9.106 10.614 1.00 28.08 485 SER A O 1
ATOM 3634 N N . SER A 1 486 ? 22.374 10.578 12.297 1.00 28.80 486 SER A N 1
ATOM 3635 C CA . SER A 1 486 ? 21.615 11.683 11.694 1.00 28.80 486 SER A CA 1
ATOM 3636 C C . SER A 1 486 ? 22.403 12.427 10.600 1.00 28.80 486 SER A C 1
ATOM 3638 O O . SER A 1 486 ? 21.992 13.492 10.145 1.00 28.80 486 SER A O 1
ATOM 3640 N N . VAL A 1 487 ? 23.540 11.877 10.164 1.00 28.72 487 VAL A N 1
ATOM 3641 C CA . VAL A 1 487 ? 24.426 12.445 9.149 1.00 28.72 487 VAL A CA 1
ATOM 3642 C C . VAL A 1 487 ? 24.430 11.521 7.925 1.00 28.72 487 VAL A C 1
ATOM 3644 O O . VAL A 1 487 ? 24.588 10.306 8.097 1.00 28.72 487 VAL A O 1
ATOM 3647 N N . PRO A 1 488 ? 24.266 12.056 6.696 1.00 31.19 488 PRO A N 1
ATOM 3648 C CA . PRO A 1 488 ? 24.364 11.260 5.477 1.00 31.19 488 PRO A CA 1
ATOM 3649 C C . PRO A 1 488 ? 25.703 10.504 5.436 1.00 31.19 488 PRO A C 1
ATOM 3651 O O . PRO A 1 488 ? 26.722 11.065 5.850 1.00 31.19 488 PRO A O 1
ATOM 3654 N N . PRO A 1 489 ? 25.730 9.255 4.935 1.00 30.78 489 PRO A N 1
ATOM 3655 C CA . PRO A 1 489 ? 26.957 8.470 4.863 1.00 30.78 489 PRO A CA 1
ATOM 3656 C C . PRO A 1 489 ? 28.045 9.227 4.088 1.00 30.78 489 PRO A C 1
ATOM 3658 O O . PRO A 1 489 ? 27.768 9.950 3.123 1.00 30.78 489 PRO A O 1
ATOM 3661 N N . SER A 1 490 ? 29.291 9.079 4.538 1.00 28.33 490 SER A N 1
ATOM 3662 C CA . SER A 1 490 ? 30.460 9.613 3.847 1.00 28.33 490 SER A CA 1
ATOM 3663 C C . SER A 1 490 ? 30.598 9.002 2.449 1.00 28.33 490 SER A C 1
ATOM 3665 O O . SER A 1 490 ? 30.168 7.880 2.182 1.00 28.33 490 SER A O 1
ATOM 3667 N N . SER A 1 491 ? 31.168 9.798 1.544 1.00 30.38 491 SER A N 1
ATOM 3668 C CA . SER A 1 491 ? 31.320 9.524 0.116 1.00 30.38 491 SER A CA 1
ATOM 3669 C C . SER A 1 491 ? 31.838 8.109 -0.185 1.00 30.38 491 SER A C 1
ATOM 3671 O O . SER A 1 491 ? 32.878 7.726 0.352 1.00 30.38 491 SER A O 1
ATOM 3673 N N . PRO A 1 492 ? 31.215 7.362 -1.113 1.00 32.38 492 PRO A N 1
ATOM 3674 C CA . PRO A 1 492 ? 31.852 6.204 -1.719 1.00 32.38 492 PRO A CA 1
ATOM 3675 C C . PRO A 1 492 ? 33.049 6.672 -2.555 1.00 32.38 492 PRO A C 1
ATOM 3677 O O . PRO A 1 492 ? 32.908 7.450 -3.502 1.00 32.38 492 PRO A O 1
ATOM 3680 N N . SER A 1 493 ? 34.243 6.203 -2.214 1.00 28.97 493 SER A N 1
ATOM 3681 C CA . SER A 1 493 ? 35.425 6.310 -3.062 1.00 28.97 493 SER A CA 1
ATOM 3682 C C . SER A 1 493 ? 35.205 5.474 -4.328 1.00 28.97 493 SER A C 1
ATOM 3684 O O . SER A 1 493 ? 35.225 4.248 -4.283 1.00 28.97 493 SER A O 1
ATOM 3686 N N . GLY A 1 494 ? 34.966 6.118 -5.476 1.00 32.62 494 GLY A N 1
ATOM 3687 C CA . GLY A 1 494 ? 34.853 5.373 -6.738 1.00 32.62 494 GLY A CA 1
ATOM 3688 C C . GLY A 1 494 ? 34.268 6.093 -7.950 1.00 32.62 494 GLY A C 1
ATOM 3689 O O . GLY A 1 494 ? 34.386 5.570 -9.056 1.00 32.62 494 GLY A O 1
ATOM 3690 N N . LEU A 1 495 ? 33.680 7.282 -7.807 1.00 33.31 495 LEU A N 1
ATOM 3691 C CA . LEU A 1 495 ? 33.178 8.027 -8.964 1.00 33.31 495 LEU A CA 1
ATOM 3692 C C . LEU A 1 495 ? 34.339 8.733 -9.677 1.00 33.31 495 LEU A C 1
ATOM 3694 O O . LEU A 1 495 ? 34.732 9.843 -9.326 1.00 33.31 495 LEU A O 1
ATOM 3698 N N . LYS A 1 496 ? 34.908 8.066 -10.688 1.00 27.20 496 LYS A N 1
ATOM 3699 C CA . LYS A 1 496 ? 35.735 8.729 -11.701 1.00 27.20 496 LYS A CA 1
ATOM 3700 C C . LYS A 1 496 ? 34.829 9.633 -12.531 1.00 27.20 496 LYS A C 1
ATOM 3702 O O . LYS A 1 496 ? 34.164 9.173 -13.452 1.00 27.20 496 LYS A O 1
ATOM 3707 N N . VAL A 1 497 ? 34.822 10.916 -12.198 1.00 30.19 497 VAL A N 1
ATOM 3708 C CA . VAL A 1 497 ? 34.394 11.961 -13.124 1.00 30.19 497 VAL A CA 1
ATOM 3709 C C . VAL A 1 497 ? 35.576 12.179 -14.070 1.00 30.19 497 VAL A C 1
ATOM 3711 O O . VAL A 1 497 ? 36.640 12.622 -13.639 1.00 30.19 497 VAL A O 1
ATOM 3714 N N . SER A 1 498 ? 35.448 11.753 -15.325 1.00 27.17 498 SER A N 1
ATOM 3715 C CA . SER A 1 498 ? 36.370 12.182 -16.382 1.00 27.17 498 SER A CA 1
ATOM 3716 C C . SER A 1 498 ? 35.998 13.607 -16.822 1.00 27.17 498 SER A C 1
ATOM 3718 O O . SER A 1 498 ? 34.816 13.940 -16.741 1.00 27.17 498 SER A O 1
ATOM 3720 N N . PRO A 1 499 ? 37.003 14.427 -17.191 1.00 37.38 499 PRO A N 1
ATOM 3721 C CA . PRO A 1 499 ? 36.944 15.892 -17.161 1.00 37.38 499 PRO A CA 1
ATOM 3722 C C . PRO A 1 499 ? 35.944 16.532 -18.120 1.00 37.38 499 PRO A C 1
ATOM 3724 O O . PRO A 1 499 ? 35.669 15.932 -19.186 1.00 37.38 499 PRO A O 1
#